Protein AF-0000000078809679 (afdb_homodimer)

Solvent-accessible surface area (backbone atoms only — not comparable to full-atom values): 40604 Å² total; per-residue (Å²): 133,82,78,77,80,69,82,80,78,71,70,80,75,80,65,60,49,43,19,53,55,52,50,51,50,28,60,75,67,72,46,55,67,60,58,52,17,26,65,67,71,44,58,49,66,59,49,50,32,22,39,71,52,78,37,78,72,44,55,63,55,22,49,48,43,18,74,74,72,70,45,58,33,66,57,51,41,49,36,34,48,53,25,44,40,51,54,44,68,70,31,66,70,50,47,51,47,50,51,48,45,54,51,47,58,53,45,58,73,61,35,41,56,67,56,36,40,75,71,61,75,39,76,63,53,54,73,59,35,50,52,50,50,27,58,36,64,71,42,93,47,69,67,52,50,54,50,52,59,70,62,46,60,67,56,61,58,55,63,67,49,74,83,56,80,60,39,67,41,32,42,55,36,48,53,32,44,49,55,36,56,57,68,71,49,78,89,61,41,74,56,58,81,87,47,55,71,59,49,51,52,55,50,47,52,40,52,43,68,37,61,57,32,67,61,50,48,36,54,55,33,22,67,50,6,30,47,63,49,78,45,77,62,46,74,45,32,64,46,53,30,36,27,37,51,55,94,86,28,40,35,41,33,33,21,67,84,76,51,28,42,34,59,47,52,38,44,49,40,24,42,49,40,40,46,67,71,44,31,69,81,35,53,83,48,70,48,69,45,47,72,86,55,86,73,48,71,70,50,47,52,23,50,48,48,20,50,40,72,69,43,50,62,67,61,49,52,53,50,49,68,73,53,71,84,56,57,73,71,60,40,52,54,49,44,47,49,51,16,62,72,69,64,36,32,48,35,39,53,49,48,50,46,26,60,74,67,67,45,77,76,63,87,64,91,67,72,40,62,62,58,134,82,78,75,80,72,79,83,78,70,71,80,74,80,64,59,48,44,19,53,55,52,51,51,51,28,61,75,66,71,47,54,67,61,57,53,17,26,66,66,71,44,58,48,66,59,50,50,31,23,40,71,53,76,37,77,72,44,57,63,56,22,48,48,43,18,72,74,71,68,46,59,32,67,58,51,42,48,36,34,48,52,24,45,40,51,56,44,67,68,31,66,71,51,48,52,46,52,50,50,44,55,52,47,56,53,45,57,74,62,35,39,55,67,53,38,40,74,72,61,76,39,77,62,54,54,71,59,35,51,54,49,50,27,58,37,64,71,43,93,48,69,66,51,51,54,50,54,58,69,62,47,59,66,55,60,58,56,63,68,47,74,84,56,81,61,39,66,41,30,42,54,36,50,52,31,44,50,54,36,55,58,69,70,48,77,86,60,40,73,58,58,81,85,46,57,69,60,50,51,52,54,50,46,52,42,54,42,67,37,64,57,32,67,62,52,47,36,53,54,33,22,67,50,6,29,47,63,48,78,45,76,61,45,72,47,33,65,46,53,28,36,28,36,52,55,93,85,29,42,35,41,35,32,20,65,82,76,52,29,42,34,59,49,52,38,44,50,40,24,42,50,41,40,46,66,71,43,31,69,82,34,53,84,49,71,48,70,44,48,73,88,55,85,70,48,70,70,50,47,52,21,49,50,47,21,50,40,72,69,41,51,62,66,62,49,52,53,48,51,70,73,53,72,84,58,57,73,70,59,41,53,55,50,44,45,48,52,16,61,73,67,65,35,32,47,36,40,53,48,47,51,47,26,60,75,68,67,44,76,78,63,84,64,90,65,73,38,63,63,57

Foldseek 3Di:
DPPPPPDPPPDLPPQDQLLCVVVVLCVVVVHDLCRLCVQLVHDSVVSVCSNVPVDHCDLSNLVSCCVPRVDHSVVNVVSRVSSVVSVLCVDPVNVVVVVLVVQVVLCVVQAVPVQCVVVVQDDDDSVVRSVSLCLLQVHDGSVVSVVQLVPPCCVVLVVPPPPQQADSSQQSNQVSNVVNVQVVDDFADFADLPCLLVLLVQLQLLLLVLDVSQVSNQVSCSPNQEHEEEDAHDPSFQWAWKWAADDRGIYIYGNCPPQFSLSVQLSRQLRVCCVNPPCVVPRHDMDIDGPPRDDDPSSVVSNVRSLCSQPPPVLLVVLCVVPVDDDLVVVLVVLVVSCVVVSGHSRNSVVVVCVVNVPVVRDHPRDRHRD/DPPPPPDDPPDLPPQDQLLCVVVVLCVVVVHDLCRLCVQLVHDSVVSVCSNVPVDHCDLSNLVSCCVVRVDHSVVNVVSRVSSVVSVLCVDPVNVVVVVLVVQVVLCVVQAVPVQCVVVVVDDDDSVVRSVSLCLLQVHDGSVVSVVQLVPPCCVVLVVPPPPQQADSSQQSNQVSNQVNVQVPDDFADFADLPCLLVLLVQLQLLLLVLDVSQVSNQVSCRPNQEHEEEDAHDPSFQWAWKWAADDRGIYIYGNCPPQFSLSVQLSRQLRVCCVNPPCVVPRGDMDIDGPPRDDDPSSVVSNVRSLCSQPPPVLLVVLCVVPVDDDLVVVLVSLVVSCVVVSGHSRNSVVVVCVVNVPPPRDDPRDRHRD

Organism: NCBI:txid997884

Nearest PDB structures (foldseek):
  6cf1-assembly1_A  TM=9.372E-01  e=3.688E-05  Proteus vulgaris
  6cf1-assembly1_B  TM=9.301E-01  e=5.247E-05  Proteus vulgaris
  6chv-assembly1_C  TM=9.655E-01  e=1.175E-04  Proteus vulgaris
  2ict-assembly1_A  TM=9.183E-01  e=6.418E-05  Escherichia coli CFT073
  2icp-assembly1_A  TM=9.683E-01  e=1.589E-04  Escherichia coli CFT073

Sequence (742 aa):
MATKIKLNNCVPCIAIHPGEIIKDELEAREMKQKELASLMGMPTSVLNDIIKGRRAVTPEVSVLLQEILGIDASYWLSLQNQYDIDQVNINAKIIERKKNIEIWKVISQYCSVKCFEKLGIIGVKIAENIQTIYSIFGISSVEELIASFSSEKELSYFKKSERLNSDPINIFSWKHFAFYQSSQMPDVADFNKDNLDGLVRELNQVFVVNTNTIDRTKEILARYGIKFIVVPKFDKTPIDGFSFWQGKNPTVVLTLRLNKIDNYAFALLHEIYHVYEHLFNNREQRYIAIEGVETDKCEEDANKFAKYSLISKDIWNAFLKQHSLISPFAMQMKIKQFAHQHNINEAIVLGFYQHDVNLYSIKSTISREIKMATKIKLNNCVPCIAIHPGEIIKDELEAREMKQKELASLMGMPTSVLNDIIKGRRAVTPEVSVLLQEILGIDASYWLSLQNQYDIDQVNINAKIIERKKNIEIWKVISQYCSVKCFEKLGIIGVKIAENIQTIYSIFGISSVEELIASFSSEKELSYFKKSERLNSDPINIFSWKHFAFYQSSQMPDVADFNKDNLDGLVRELNQVFVVNTNTIDRTKEILARYGIKFIVVPKFDKTPIDGFSFWQGKNPTVVLTLRLNKIDNYAFALLHEIYHVYEHLFNNREQRYIAIEGVETDKCEEDANKFAKYSLISKDIWNAFLKQHSLISPFAMQMKIKQFAHQHNINEAIVLGFYQHDVNLYSIKSTISREIK

Secondary structure (DSSP, 8-state):
-----------------HHHHHHHHHHHTT--HHHHHHHHTS-HHHHHHHHTTSS---HHHHHHHHHHH---HHHHHHHHHHHHHHHHHT-HHHHHHHHHHHHHHHHHHHS-HHHHHHTTSS-S-HHHHHHHHHHHHT-SSHHHHHHHHHH-THHHHHHH-TTS---HHHHHHHHHHHHHHHHHSPP-PPP-GGGHHHHHHHHHHHHHH-SSHHHHHHHHHHHTT-EEEE-PPPTT--EEEEEEEETTEEEEEE--SS-BHHHHHHHHHHHHHIIIIIITT-TT-EEEEETTS---HHHHHHHHHHHHHHS-HHHHHHHHHHTTT--HHHHHHHHHHHHHHTT--HHHHHHHHHHHHT-TT-------B--/-----------------HHHHHHHHHHHTT--HHHHHHHHTS-HHHHHHHHTTSS---HHHHHHHHHHH---HHHHHHHHHHHHHHHHHT-HHHHHHHHHHHHHHHHHHHS-HHHHHHTTSS-S-HHHHHHHHHHHHT-SSHHHHHHHHHH-THHHHHHH-TTS---HHHHHHHHHHHHHHHHHSPP-PPP-GGGHHHHHHHHHHHHHH-SSHHHHHHHHHHHTT-EEEE-PPPTT--EEEEEEEETTEEEEEE--SS-BHHHHHHHHHHHHHIIIIIITT-TT-EEEEETT----HHHHHHHHHHHHHHS-HHHHHHHHHHTTT--HHHHHHHHHHHHHHHT--HHHHHHHHHHHHT-TT-------B--

Radius of gyration: 53.43 Å; Cα contacts (8 Å, |Δi|>4): 917; chains: 2; bounding box: 69×153×86 Å

InterPro domains:
  IPR001387 Cro/C1-type, helix-turn-helix domain [PF01381] (22-76)
  IPR001387 Cro/C1-type, helix-turn-helix domain [PS50943] (22-76)
  IPR001387 Cro/C1-type, helix-turn-helix domain [SM00530] (21-76)
  IPR001387 Cro/C1-type, helix-turn-helix domain [cd00093] (19-76)
  IPR010982 Lambda repressor-like, DNA-binding domain superfamily [G3DSA:1.10.260.40] (14-110)
  IPR010982 Lambda repressor-like, DNA-binding domain superfamily [SSF47413] (17-93)
  IPR013430 Toxin-antitoxin system, antidote protein, HigA [PTHR36924] (16-98)
  IPR013430 Toxin-antitoxin system, antidote protein, HigA [TIGR02607] (15-89)

pLDDT: mean 87.06, std 15.05, range [20.22, 98.25]

Structure (mmCIF, N/CA/C/O backbone):
data_AF-0000000078809679-model_v1
#
loop_
_entity.id
_entity.type
_entity.pdbx_description
1 polymer 'HigA family addiction module antidote protein'
#
loop_
_atom_site.group_PDB
_atom_site.id
_atom_site.type_symbol
_atom_site.label_atom_id
_atom_site.label_alt_id
_atom_site.label_comp_id
_atom_site.label_asym_id
_atom_site.label_entity_id
_atom_site.label_seq_id
_atom_site.pdbx_PDB_ins_code
_atom_site.Cartn_x
_atom_site.Cartn_y
_atom_site.Cartn_z
_atom_site.occupancy
_atom_site.B_iso_or_equiv
_atom_site.auth_seq_id
_atom_site.auth_comp_id
_atom_site.auth_asym_id
_atom_site.auth_atom_id
_atom_site.pdbx_PDB_model_num
ATOM 1 N N . MET A 1 1 ? -29.062 -40.812 9.133 1 20.22 1 MET A N 1
ATOM 2 C CA . MET A 1 1 ? -29.656 -39.688 8.43 1 20.22 1 MET A CA 1
ATOM 3 C C . MET A 1 1 ? -28.922 -38.406 8.766 1 20.22 1 MET A C 1
ATOM 5 O O . MET A 1 1 ? -29.438 -37.562 9.5 1 20.22 1 MET A O 1
ATOM 9 N N . ALA A 1 2 ? -27.672 -38.438 9.172 1 27.67 2 ALA A N 1
ATOM 10 C CA . ALA A 1 2 ? -26.844 -37.469 9.867 1 27.67 2 ALA A CA 1
ATOM 11 C C . ALA A 1 2 ? -26.797 -36.156 9.086 1 27.67 2 ALA A C 1
ATOM 13 O O . ALA A 1 2 ? -26.453 -36.125 7.902 1 27.67 2 ALA A O 1
ATOM 14 N N . THR A 1 3 ? -27.609 -35.125 9.445 1 23.77 3 THR A N 1
ATOM 15 C CA . THR A 1 3 ? -27.891 -33.781 8.922 1 23.77 3 THR A CA 1
ATOM 16 C C . THR A 1 3 ? -26.609 -33.031 8.633 1 23.77 3 THR A C 1
ATOM 18 O O . THR A 1 3 ? -25.766 -32.875 9.523 1 23.77 3 THR A O 1
ATOM 21 N N . LYS A 1 4 ? -26.141 -33 7.383 1 26.95 4 LYS A N 1
ATOM 22 C CA . LYS A 1 4 ? -25.016 -32.281 6.797 1 26.95 4 LYS A CA 1
ATOM 23 C C . LYS A 1 4 ? -25.016 -30.797 7.203 1 26.95 4 LYS A C 1
ATOM 25 O O . LYS A 1 4 ? -25.969 -30.078 6.918 1 26.95 4 LYS A O 1
ATOM 30 N N . ILE A 1 5 ? -24.484 -30.453 8.477 1 26.77 5 ILE A N 1
ATOM 31 C CA . ILE A 1 5 ? -24.266 -29.078 8.914 1 26.77 5 ILE A CA 1
ATOM 32 C C . ILE A 1 5 ? -23.75 -28.234 7.75 1 26.77 5 ILE A C 1
ATOM 34 O O . ILE A 1 5 ? -22.719 -28.547 7.152 1 26.77 5 ILE A O 1
ATOM 38 N N . LYS A 1 6 ? -24.609 -27.625 7.039 1 31.94 6 LYS A N 1
ATOM 39 C CA . LYS A 1 6 ? -24.5 -26.641 5.969 1 31.94 6 LYS A CA 1
ATOM 40 C C . LYS A 1 6 ? -23.375 -25.641 6.254 1 31.94 6 LYS A C 1
ATOM 42 O O . LYS A 1 6 ? -23.156 -25.25 7.402 1 31.94 6 LYS A O 1
ATOM 47 N N . LEU A 1 7 ? -22.484 -25.453 5.367 1 32.69 7 LEU A N 1
ATOM 48 C CA . LEU A 1 7 ? -21.328 -24.578 5.211 1 32.69 7 LEU A CA 1
ATOM 49 C C . LEU A 1 7 ? -21.688 -23.141 5.598 1 32.69 7 LEU A C 1
ATOM 51 O O . LEU A 1 7 ? -22.719 -22.609 5.164 1 32.69 7 LEU A O 1
ATOM 55 N N . ASN A 1 8 ? -21.344 -22.656 6.805 1 32.66 8 ASN A N 1
ATOM 56 C CA . ASN A 1 8 ? -21.438 -21.391 7.508 1 32.66 8 ASN A CA 1
ATOM 57 C C . ASN A 1 8 ? -21.359 -20.203 6.543 1 32.66 8 ASN A C 1
ATOM 59 O O . ASN A 1 8 ? -20.375 -20.078 5.797 1 32.66 8 ASN A O 1
ATOM 63 N N . ASN A 1 9 ? -22.438 -19.781 5.902 1 34.06 9 ASN A N 1
ATOM 64 C CA . ASN A 1 9 ? -22.688 -18.516 5.238 1 34.06 9 ASN A CA 1
ATOM 65 C C . ASN A 1 9 ? -22.047 -17.359 5.988 1 34.06 9 ASN A C 1
ATOM 67 O O . ASN A 1 9 ? -22.641 -16.781 6.902 1 34.06 9 ASN A O 1
ATOM 71 N N . CYS A 1 10 ? -20.844 -17.391 6.453 1 35.34 10 CYS A N 1
ATOM 72 C CA . CYS A 1 10 ? -20.219 -16.25 7.109 1 35.34 10 CYS A CA 1
ATOM 73 C C . CYS A 1 10 ? -20.547 -14.953 6.383 1 35.34 10 CYS A C 1
ATOM 75 O O . CYS A 1 10 ? -20.359 -14.844 5.172 1 35.34 10 CYS A O 1
ATOM 77 N N . VAL A 1 11 ? -21.547 -14.211 6.73 1 40.78 11 VAL A N 1
ATOM 78 C CA . VAL A 1 11 ? -21.891 -12.836 6.363 1 40.78 11 VAL A CA 1
ATOM 79 C C . VAL A 1 11 ? -20.609 -12.062 6.023 1 40.78 11 VAL A C 1
ATOM 81 O O . VAL A 1 11 ? -19.609 -12.156 6.742 1 40.78 11 VAL A O 1
ATOM 84 N N . PRO A 1 12 ? -20.406 -11.641 4.805 1 42.78 12 PRO A N 1
ATOM 85 C CA . PRO A 1 12 ? -19.25 -10.852 4.391 1 42.78 12 PRO A CA 1
ATOM 86 C C . PRO A 1 12 ? -18.906 -9.742 5.387 1 42.78 12 PRO A C 1
ATOM 88 O O . PRO A 1 12 ? -19.781 -8.992 5.809 1 42.78 12 PRO A O 1
ATOM 91 N N . CYS A 1 13 ? -18.141 -9.797 6.422 1 48.47 13 CYS A N 1
ATOM 92 C CA . CYS A 1 13 ? -17.625 -8.773 7.324 1 48.47 13 CYS A CA 1
ATOM 93 C C . CYS A 1 13 ? -17.422 -7.453 6.59 1 48.47 13 CYS A C 1
ATOM 95 O O . CYS A 1 13 ? -16.922 -7.434 5.469 1 48.47 13 CYS A O 1
ATOM 97 N N . ILE A 1 14 ? -18.359 -6.492 6.609 1 59.66 14 ILE A N 1
ATOM 98 C CA . ILE A 1 14 ? -18.266 -5.145 6.059 1 59.66 14 ILE A CA 1
ATOM 99 C C . ILE A 1 14 ? -16.859 -4.594 6.27 1 59.66 14 ILE A C 1
ATOM 101 O O . ILE A 1 14 ? -16.375 -4.5 7.406 1 59.66 14 ILE A O 1
ATOM 105 N N . ALA A 1 15 ? -15.969 -4.566 5.242 1 74 15 ALA A N 1
ATOM 106 C CA . ALA A 1 15 ? -14.617 -4.004 5.27 1 74 15 ALA A CA 1
ATOM 107 C C . ALA A 1 15 ? -14.633 -2.561 5.758 1 74 15 ALA A C 1
ATOM 109 O O . ALA A 1 15 ? -15.383 -1.729 5.234 1 74 15 ALA A O 1
ATOM 110 N N . ILE A 1 16 ? -14.18 -2.232 6.918 1 87.25 16 ILE A N 1
ATOM 111 C CA . ILE A 1 16 ? -14.141 -0.889 7.484 1 87.25 16 ILE A CA 1
ATOM 112 C C . ILE A 1 16 ? -12.828 -0.205 7.105 1 87.25 16 ILE A C 1
ATOM 114 O O . ILE A 1 16 ? -11.75 -0.666 7.484 1 87.25 16 ILE A O 1
ATOM 118 N N . HIS A 1 17 ? -12.969 0.862 6.285 1 93.81 17 HIS A N 1
ATOM 119 C CA . HIS A 1 17 ? -11.797 1.642 5.922 1 93.81 17 HIS A CA 1
ATOM 120 C C . HIS A 1 17 ? -11.266 2.426 7.117 1 93.81 17 HIS A C 1
ATOM 122 O O . HIS A 1 17 ? -12.039 2.951 7.918 1 93.81 17 HIS A O 1
ATOM 128 N N . PRO A 1 18 ? -9.969 2.527 7.293 1 96 18 PRO A N 1
ATOM 129 C CA . PRO A 1 18 ? -9.406 3.264 8.43 1 96 18 PRO A CA 1
ATOM 130 C C . PRO A 1 18 ? -9.844 4.727 8.453 1 96 18 PRO A C 1
ATOM 132 O O . PRO A 1 18 ? -9.797 5.371 9.508 1 96 18 PRO A O 1
ATOM 135 N N . GLY A 1 19 ? -10.203 5.293 7.293 1 96.56 19 GLY A N 1
ATOM 136 C CA . GLY A 1 19 ? -10.695 6.66 7.227 1 96.56 19 GLY A CA 1
ATOM 137 C C . GLY A 1 19 ? -11.812 6.938 8.219 1 96.56 19 GLY A C 1
ATOM 138 O O . GLY A 1 19 ? -11.891 8.031 8.781 1 96.56 19 GLY A O 1
ATOM 139 N N . GLU A 1 20 ? -12.688 5.957 8.422 1 95.31 20 GLU A N 1
ATOM 140 C CA . GLU A 1 20 ? -13.781 6.102 9.375 1 95.31 20 GLU A CA 1
ATOM 141 C C . GLU A 1 20 ? -13.266 6.285 10.797 1 95.31 20 GLU A C 1
ATOM 143 O O . GLU A 1 20 ? -13.836 7.039 11.578 1 95.31 20 GLU A O 1
ATOM 148 N N . ILE A 1 21 ? -12.242 5.609 11.102 1 96.38 21 ILE A N 1
ATOM 149 C CA . ILE A 1 21 ? -11.641 5.695 12.43 1 96.38 21 ILE A CA 1
ATOM 150 C C . ILE A 1 21 ? -10.969 7.055 12.602 1 96.38 21 ILE A C 1
ATOM 152 O O . ILE A 1 21 ? -10.992 7.637 13.688 1 96.38 21 ILE A O 1
ATOM 156 N N . ILE A 1 22 ? -10.312 7.562 11.555 1 97.75 22 ILE A N 1
ATOM 157 C CA . ILE A 1 22 ? -9.711 8.891 11.586 1 97.75 22 ILE A CA 1
ATOM 158 C C . ILE A 1 22 ? -10.789 9.93 11.906 1 97.75 22 ILE A C 1
ATOM 160 O O . ILE A 1 22 ? -10.578 10.805 12.75 1 97.75 22 ILE A O 1
ATOM 164 N N . LYS A 1 23 ? -11.93 9.805 11.227 1 97.25 23 LYS A N 1
ATOM 165 C CA . LYS A 1 23 ? -13.047 10.711 11.469 1 97.25 23 LYS A CA 1
ATOM 166 C C . LYS A 1 23 ? -13.477 10.672 12.93 1 97.25 23 LYS A C 1
ATOM 168 O O . LYS A 1 23 ? -13.695 11.727 13.547 1 97.25 23 LYS A O 1
ATOM 173 N N . ASP A 1 24 ? -13.602 9.484 13.445 1 96.94 24 ASP A N 1
ATOM 174 C CA . ASP A 1 24 ? -13.992 9.312 14.844 1 96.94 24 ASP A CA 1
ATOM 175 C C . ASP A 1 24 ? -12.977 9.977 15.781 1 96.94 24 ASP A C 1
ATOM 177 O O . ASP A 1 24 ? -13.359 10.602 16.766 1 96.94 24 ASP A O 1
ATOM 181 N N . GLU A 1 25 ? -11.719 9.82 15.516 1 96.81 25 GLU A N 1
ATOM 182 C CA . GLU A 1 25 ? -10.664 10.422 16.328 1 96.81 25 GLU A CA 1
ATOM 183 C C . GLU A 1 25 ? -10.727 11.945 16.281 1 96.81 25 GLU A C 1
ATOM 185 O O . GLU A 1 25 ? -10.5 12.609 17.297 1 96.81 25 GLU A O 1
ATOM 190 N N . LEU A 1 26 ? -10.984 12.516 15.125 1 97 26 LEU A N 1
ATOM 191 C CA . LEU A 1 26 ? -11.102 13.961 14.984 1 97 26 LEU A CA 1
ATOM 192 C C . LEU A 1 26 ? -12.266 14.5 15.805 1 97 26 LEU A C 1
ATOM 194 O O . LEU A 1 26 ? -12.133 15.523 16.484 1 97 26 LEU A O 1
ATOM 198 N N . GLU A 1 27 ? -13.367 13.773 15.742 1 96.44 27 GLU A N 1
ATOM 199 C CA . GLU A 1 27 ? -14.539 14.172 16.516 1 96.44 27 GLU A CA 1
ATOM 200 C C . GLU A 1 27 ? -14.266 14.094 18.016 1 96.44 27 GLU A C 1
ATOM 202 O O . GLU A 1 27 ? -14.625 15 18.766 1 96.44 27 GLU A O 1
ATOM 207 N N . ALA A 1 28 ? -13.625 13.047 18.406 1 96.31 28 ALA A N 1
ATOM 208 C CA . ALA A 1 28 ? -13.312 12.844 19.812 1 96.31 28 ALA A CA 1
ATOM 209 C C . ALA A 1 28 ? -12.383 13.938 20.328 1 96.31 28 ALA A C 1
ATOM 211 O O . ALA A 1 28 ? -12.492 14.352 21.5 1 96.31 28 ALA A O 1
ATOM 212 N N . ARG A 1 29 ? -11.531 14.492 19.531 1 94.81 29 ARG A N 1
ATOM 213 C CA . ARG A 1 29 ? -10.539 15.484 19.922 1 94.81 29 ARG A CA 1
ATOM 214 C C . ARG A 1 29 ? -11.008 16.891 19.562 1 94.81 29 ARG A C 1
ATOM 216 O O . ARG A 1 29 ? -10.281 17.859 19.766 1 94.81 29 ARG A O 1
ATOM 223 N N . GLU A 1 30 ? -12.203 16.953 18.938 1 94.56 30 GLU A N 1
ATOM 224 C CA . GLU A 1 30 ? -12.758 18.219 18.484 1 94.56 30 GLU A CA 1
ATOM 225 C C . GLU A 1 30 ? -11.797 18.953 17.547 1 94.56 30 GLU A C 1
ATOM 227 O O . GLU A 1 30 ? -11.562 20.141 17.703 1 94.56 30 GLU A O 1
ATOM 232 N N . MET A 1 31 ? -11.172 18.203 16.766 1 94.12 31 MET A N 1
ATOM 233 C CA . MET A 1 31 ? -10.242 18.719 15.773 1 94.12 31 MET A CA 1
ATOM 234 C C . MET A 1 31 ? -10.891 18.781 14.391 1 94.12 31 MET A C 1
ATOM 236 O O . MET A 1 31 ? -11.547 17.828 13.969 1 94.12 31 MET A O 1
ATOM 240 N N . LYS A 1 32 ? -10.727 19.875 13.727 1 93.81 32 LYS A N 1
ATOM 241 C CA . LYS A 1 32 ? -11.266 20 12.375 1 93.81 32 LYS A CA 1
ATOM 242 C C . LYS A 1 32 ? -10.359 19.328 11.352 1 93.81 32 LYS A C 1
ATOM 244 O O . LYS A 1 32 ? -9.148 19.234 11.555 1 93.81 32 LYS A O 1
ATOM 249 N N . GLN A 1 33 ? -10.969 18.828 10.25 1 95.44 33 GLN A N 1
ATOM 250 C CA . GLN A 1 33 ? -10.234 18.156 9.18 1 95.44 33 GLN A CA 1
ATOM 251 C C . GLN A 1 33 ? -9.18 19.078 8.578 1 95.44 33 GLN A C 1
ATOM 253 O O . GLN A 1 33 ? -8.078 18.641 8.25 1 95.44 33 GLN A O 1
ATOM 258 N N . LYS A 1 34 ? -9.57 20.359 8.461 1 92.31 34 LYS A N 1
ATOM 259 C CA . LYS A 1 34 ? -8.664 21.344 7.879 1 92.31 34 LYS A CA 1
ATOM 260 C C . LYS A 1 34 ? -7.406 21.5 8.727 1 92.31 34 LYS A C 1
ATOM 262 O O . LYS A 1 34 ? -6.309 21.672 8.195 1 92.31 34 LYS A O 1
ATOM 267 N N . GLU A 1 35 ? -7.578 21.484 10.055 1 91.81 35 GLU A N 1
ATOM 268 C CA . GLU A 1 35 ? -6.453 21.609 10.977 1 91.81 35 GLU A CA 1
ATOM 269 C C . GLU A 1 35 ? -5.508 20.406 10.844 1 91.81 35 GLU A C 1
ATOM 271 O O . GLU A 1 35 ? -4.289 20.594 10.781 1 91.81 35 GLU A O 1
ATOM 276 N N . LEU A 1 36 ? -6.086 19.203 10.789 1 95.5 36 LEU A N 1
ATOM 277 C CA . LEU A 1 36 ? -5.27 18 10.633 1 95.5 36 LEU A CA 1
ATOM 278 C C . LEU A 1 36 ? -4.531 18.031 9.305 1 95.5 36 LEU A C 1
ATOM 280 O O . LEU A 1 36 ? -3.348 17.672 9.234 1 95.5 36 LEU A O 1
ATOM 284 N N . ALA A 1 37 ? -5.195 18.359 8.219 1 95.56 37 ALA A N 1
ATOM 285 C CA . ALA A 1 37 ? -4.59 18.438 6.895 1 95.56 37 ALA A CA 1
ATOM 286 C C . ALA A 1 37 ? -3.391 19.375 6.887 1 95.56 37 ALA A C 1
ATOM 288 O O . ALA A 1 37 ? -2.348 19.062 6.309 1 95.56 37 ALA A O 1
ATOM 289 N N . SER A 1 38 ? -3.602 20.5 7.559 1 91.62 38 SER A N 1
ATOM 290 C CA . SER A 1 38 ? -2.527 21.484 7.637 1 91.62 38 SER A CA 1
ATOM 291 C C . SER A 1 38 ? -1.324 20.938 8.391 1 91.62 38 SER A C 1
ATOM 293 O O . SER A 1 38 ? -0.182 21.109 7.961 1 91.62 38 SER A O 1
ATOM 295 N N . LEU A 1 39 ? -1.616 20.266 9.469 1 93.06 39 LEU A N 1
ATOM 296 C CA . LEU A 1 39 ? -0.543 19.672 10.258 1 93.06 39 LEU A CA 1
ATOM 297 C C . LEU A 1 39 ? 0.197 18.609 9.453 1 93.06 39 LEU A C 1
ATOM 299 O O . LEU A 1 39 ? 1.421 18.484 9.547 1 93.06 39 LEU A O 1
ATOM 303 N N . MET A 1 40 ? -0.5 17.922 8.641 1 94.06 40 MET A N 1
ATOM 304 C CA . MET A 1 40 ? 0.085 16.844 7.859 1 94.06 40 MET A CA 1
ATOM 305 C C . MET A 1 40 ? 0.761 17.375 6.602 1 94.06 40 MET A C 1
ATOM 307 O O . MET A 1 40 ? 1.512 16.656 5.941 1 94.06 40 MET A O 1
ATOM 311 N N . GLY A 1 41 ? 0.479 18.594 6.273 1 90.88 41 GLY A N 1
ATOM 312 C CA . GLY A 1 41 ? 1.043 19.188 5.074 1 90.88 41 GLY A CA 1
ATOM 313 C C . GLY A 1 41 ? 0.405 18.672 3.795 1 90.88 41 GLY A C 1
ATOM 314 O O . GLY A 1 41 ? 1.094 18.453 2.799 1 90.88 41 GLY A O 1
ATOM 315 N N . MET A 1 42 ? -0.871 18.391 3.877 1 92.44 42 MET A N 1
ATOM 316 C CA . MET A 1 42 ? -1.557 17.922 2.68 1 92.44 42 MET A CA 1
ATOM 317 C C . MET A 1 42 ? -2.854 18.688 2.453 1 92.44 42 MET A C 1
ATOM 319 O O . MET A 1 42 ? -3.412 19.266 3.391 1 92.44 42 MET A O 1
ATOM 323 N N . PRO A 1 43 ? -3.283 18.719 1.213 1 94.31 43 PRO A N 1
ATOM 324 C CA . PRO A 1 43 ? -4.559 19.391 0.942 1 94.31 43 PRO A CA 1
ATOM 325 C C . PRO A 1 43 ? -5.734 18.734 1.662 1 94.31 43 PRO A C 1
ATOM 327 O O . PRO A 1 43 ? -5.785 17.5 1.775 1 94.31 43 PRO A O 1
ATOM 330 N N . THR A 1 44 ? -6.668 19.578 2.07 1 95.31 44 THR A N 1
ATOM 331 C CA . THR A 1 44 ? -7.844 19.094 2.787 1 95.31 44 THR A CA 1
ATOM 332 C C . THR A 1 44 ? -8.641 18.125 1.922 1 95.31 44 THR A C 1
ATOM 334 O O . THR A 1 44 ? -9.227 17.172 2.434 1 95.31 44 THR A O 1
ATOM 337 N N . SER A 1 45 ? -8.562 18.344 0.669 1 96.38 45 SER A N 1
ATOM 338 C CA . SER A 1 45 ? -9.297 17.469 -0.25 1 96.38 45 SER A CA 1
ATOM 339 C C . SER A 1 45 ? -8.75 16.047 -0.214 1 96.38 45 SER A C 1
ATOM 341 O O . SER A 1 45 ? -9.523 15.086 -0.269 1 96.38 45 SER A O 1
ATOM 343 N N . VAL A 1 46 ? -7.488 15.906 -0.164 1 96.44 46 VAL A N 1
ATOM 344 C CA . VAL A 1 46 ? -6.852 14.594 -0.126 1 96.44 46 VAL A CA 1
ATOM 345 C C . VAL A 1 46 ? -7.219 13.883 1.172 1 96.44 46 VAL A C 1
ATOM 347 O O . VAL A 1 46 ? -7.559 12.695 1.16 1 96.44 46 VAL A O 1
ATOM 350 N N . LEU A 1 47 ? -7.086 14.617 2.273 1 97.25 47 LEU A N 1
ATOM 351 C CA . LEU A 1 47 ? -7.461 14.031 3.555 1 97.25 47 LEU A CA 1
ATOM 352 C C . LEU A 1 47 ? -8.93 13.625 3.561 1 97.25 47 LEU A C 1
ATOM 354 O O . LEU A 1 47 ? -9.289 12.578 4.109 1 97.25 47 LEU A O 1
ATOM 358 N N . ASN A 1 48 ? -9.773 14.469 3.033 1 97.69 48 ASN A N 1
ATOM 359 C CA . ASN A 1 48 ? -11.195 14.148 2.93 1 97.69 48 ASN A CA 1
ATOM 360 C C . ASN A 1 48 ? -11.422 12.844 2.172 1 97.69 48 ASN A C 1
ATOM 362 O O . ASN A 1 48 ? -12.273 12.039 2.553 1 97.69 48 ASN A O 1
ATOM 366 N N . ASP A 1 49 ? -10.672 12.672 1.108 1 97.75 49 ASP A N 1
ATOM 367 C CA . ASP A 1 49 ? -10.758 11.445 0.33 1 97.75 49 ASP A CA 1
ATOM 368 C C . ASP A 1 49 ? -10.352 10.234 1.168 1 97.75 49 ASP A C 1
ATOM 370 O O . ASP A 1 49 ? -10.922 9.148 1.03 1 97.75 49 ASP A O 1
ATOM 374 N N . ILE A 1 50 ? -9.32 10.344 1.969 1 97.88 50 ILE A N 1
ATOM 375 C CA . ILE A 1 50 ? -8.875 9.266 2.842 1 97.88 50 ILE A CA 1
ATOM 376 C C . ILE A 1 50 ? -9.953 8.945 3.869 1 97.88 50 ILE A C 1
ATOM 378 O O . ILE A 1 50 ? -10.305 7.777 4.074 1 97.88 50 ILE A O 1
ATOM 382 N N . ILE A 1 51 ? -10.531 9.969 4.453 1 97.62 51 ILE A N 1
ATOM 383 C CA . ILE A 1 51 ? -11.547 9.82 5.488 1 97.62 51 ILE A CA 1
ATOM 384 C C . ILE A 1 51 ? -12.789 9.148 4.902 1 97.62 51 ILE A C 1
ATOM 386 O O . ILE A 1 51 ? -13.422 8.32 5.559 1 97.62 51 ILE A O 1
ATOM 390 N N . LYS A 1 52 ? -13.078 9.422 3.672 1 96.38 52 LYS A N 1
ATOM 391 C CA . LYS A 1 52 ? -14.258 8.867 3.01 1 96.38 52 LYS A CA 1
ATOM 392 C C . LYS A 1 52 ? -13.953 7.504 2.396 1 96.38 52 LYS A C 1
ATOM 394 O O . LYS A 1 52 ? -14.836 6.867 1.815 1 96.38 52 LYS A O 1
ATOM 399 N N . GLY A 1 53 ? -12.781 7.113 2.443 1 95.06 53 GLY A N 1
ATOM 400 C CA . GLY A 1 53 ? -12.414 5.781 1.988 1 95.06 53 GLY A CA 1
ATOM 401 C C . GLY A 1 53 ? -12.117 5.719 0.503 1 95.06 53 GLY A C 1
ATOM 402 O O . GLY A 1 53 ? -12.102 4.637 -0.089 1 95.06 53 GLY A O 1
ATOM 403 N N . ARG A 1 54 ? -11.914 6.832 -0.169 1 96.25 54 ARG A N 1
ATOM 404 C CA . ARG A 1 54 ? -11.617 6.875 -1.598 1 96.25 54 ARG A CA 1
ATOM 405 C C . ARG A 1 54 ? -10.117 6.738 -1.85 1 96.25 54 ARG A C 1
ATOM 407 O O . ARG A 1 54 ? -9.695 6.422 -2.963 1 96.25 54 ARG A O 1
ATOM 414 N N . ARG A 1 55 ? -9.336 7.043 -0.837 1 96.81 55 ARG A N 1
ATOM 415 C CA . ARG A 1 55 ? -7.887 6.883 -0.882 1 96.81 55 ARG A CA 1
ATOM 416 C C . ARG A 1 55 ? -7.387 6.07 0.307 1 96.81 55 ARG A C 1
ATOM 418 O O . ARG A 1 55 ? -7.973 6.121 1.391 1 96.81 55 ARG A O 1
ATOM 425 N N . ALA A 1 56 ? -6.32 5.402 0.067 1 97.06 56 ALA A N 1
ATOM 426 C CA . ALA A 1 56 ? -5.777 4.535 1.111 1 97.06 56 ALA A CA 1
ATOM 427 C C . ALA A 1 56 ? -4.934 5.332 2.1 1 97.06 56 ALA A C 1
ATOM 429 O O . ALA A 1 56 ? -4.41 6.398 1.763 1 97.06 56 ALA A O 1
ATOM 430 N N . VAL A 1 57 ? -4.871 4.828 3.326 1 97.88 57 VAL A N 1
ATOM 431 C CA . VAL A 1 57 ? -3.9 5.324 4.297 1 97.88 57 VAL A CA 1
ATOM 432 C C . VAL A 1 57 ? -2.518 4.762 3.975 1 97.88 57 VAL A C 1
ATOM 434 O O . VAL A 1 57 ? -2.27 3.566 4.156 1 97.88 57 VAL A O 1
ATOM 437 N N . THR A 1 58 ? -1.662 5.59 3.492 1 97.38 58 THR A N 1
ATOM 438 C CA . THR A 1 58 ? -0.314 5.188 3.105 1 97.38 58 THR A CA 1
ATOM 439 C C . THR A 1 58 ? 0.62 5.195 4.312 1 97.38 58 THR A C 1
ATOM 441 O O . THR A 1 58 ? 0.257 5.691 5.383 1 97.38 58 THR A O 1
ATOM 444 N N . PRO A 1 59 ? 1.792 4.578 4.191 1 97.31 59 PRO A N 1
ATOM 445 C CA . PRO A 1 59 ? 2.768 4.621 5.285 1 97.31 59 PRO A CA 1
ATOM 446 C C . PRO A 1 59 ? 3.105 6.047 5.715 1 97.31 59 PRO A C 1
ATOM 448 O O . PRO A 1 59 ? 3.229 6.32 6.914 1 97.31 59 PRO A O 1
ATOM 451 N N . GLU A 1 60 ? 3.219 6.914 4.793 1 97.12 60 GLU A N 1
ATOM 452 C CA . GLU A 1 60 ? 3.51 8.312 5.102 1 97.12 60 GLU A CA 1
ATOM 453 C C . GLU A 1 60 ? 2.398 8.93 5.941 1 97.12 60 GLU A C 1
ATOM 455 O O . GLU A 1 60 ? 2.67 9.586 6.953 1 97.12 60 GLU A O 1
ATOM 460 N N . VAL A 1 61 ? 1.205 8.75 5.496 1 97.75 61 VAL A N 1
ATOM 461 C CA . VAL A 1 61 ? 0.048 9.281 6.211 1 97.75 61 VAL A CA 1
ATOM 462 C C . VAL A 1 61 ? 0.007 8.695 7.625 1 97.75 61 VAL A C 1
ATOM 464 O O . VAL A 1 61 ? -0.256 9.414 8.594 1 97.75 61 VAL A O 1
ATOM 467 N N . SER A 1 62 ? 0.279 7.406 7.688 1 98.25 62 SER A N 1
ATOM 468 C CA . SER A 1 62 ? 0.205 6.719 8.969 1 98.25 62 SER A CA 1
ATOM 469 C C . SER A 1 62 ? 1.233 7.27 9.953 1 98.25 62 SER A C 1
ATOM 471 O O . SER A 1 62 ? 0.94 7.434 11.141 1 98.25 62 SER A O 1
ATOM 473 N N . VAL A 1 63 ? 2.432 7.488 9.531 1 97.62 63 VAL A N 1
ATOM 474 C CA . VAL A 1 63 ? 3.502 8 10.375 1 97.62 63 VAL A CA 1
ATOM 475 C C . VAL A 1 63 ? 3.145 9.406 10.867 1 97.62 63 VAL A C 1
ATOM 477 O O . VAL A 1 63 ? 3.367 9.734 12.031 1 97.62 63 VAL A O 1
ATOM 480 N N . LEU A 1 64 ? 2.598 10.219 10 1 97.44 64 LEU A N 1
ATOM 481 C CA . LEU A 1 64 ? 2.191 11.57 10.383 1 97.44 64 LEU A CA 1
ATOM 482 C C . LEU A 1 64 ? 1.024 11.531 11.359 1 97.44 64 LEU A C 1
ATOM 484 O O . LEU A 1 64 ? 0.976 12.32 12.312 1 97.44 64 LEU A O 1
ATOM 488 N N . LEU A 1 65 ? 0.071 10.625 11.133 1 97.94 65 LEU A N 1
ATOM 489 C CA . LEU A 1 65 ? -1.033 10.445 12.07 1 97.94 65 LEU A CA 1
ATOM 490 C C . LEU A 1 65 ? -0.517 10.062 13.453 1 97.94 65 LEU A C 1
ATOM 492 O O . LEU A 1 65 ? -1.052 10.523 14.469 1 97.94 65 LEU A O 1
ATOM 496 N N . GLN A 1 66 ? 0.44 9.18 13.445 1 97.56 66 GLN A N 1
ATOM 497 C CA . GLN A 1 66 ? 1.042 8.789 14.719 1 97.56 66 GLN A CA 1
ATOM 498 C C . GLN A 1 66 ? 1.604 10.008 15.453 1 97.56 66 GLN A C 1
ATOM 500 O O . GLN A 1 66 ? 1.39 10.164 16.656 1 97.56 66 GLN A O 1
ATOM 505 N N . GLU A 1 67 ? 2.312 10.836 14.766 1 96.19 67 GLU A N 1
ATOM 506 C CA . GLU A 1 67 ? 2.932 12.016 15.352 1 96.19 67 GLU A CA 1
ATOM 507 C C . GLU A 1 67 ? 1.879 12.977 15.906 1 96.19 67 GLU A C 1
ATOM 509 O O . GLU A 1 67 ? 2.074 13.57 16.969 1 96.19 67 GLU A O 1
ATOM 514 N N . ILE A 1 68 ? 0.765 13.117 15.219 1 96.38 68 ILE A N 1
ATOM 515 C CA . ILE A 1 68 ? -0.228 14.141 15.539 1 96.38 68 ILE A CA 1
ATOM 516 C C . ILE A 1 68 ? -1.221 13.594 16.562 1 96.38 68 ILE A C 1
ATOM 518 O O . ILE A 1 68 ? -1.561 14.273 17.531 1 96.38 68 ILE A O 1
ATOM 522 N N . LEU A 1 69 ? -1.655 12.352 16.375 1 96.12 69 LEU A N 1
ATOM 523 C CA . LEU A 1 69 ? -2.744 11.812 17.172 1 96.12 69 LEU A CA 1
ATOM 524 C C . LEU A 1 69 ? -2.207 10.898 18.281 1 96.12 69 LEU A C 1
ATOM 526 O O . LEU A 1 69 ? -2.936 10.539 19.203 1 96.12 69 LEU A O 1
ATOM 530 N N . GLY A 1 70 ? -0.992 10.43 18.172 1 95.81 70 GLY A N 1
ATOM 531 C CA . GLY A 1 70 ? -0.392 9.594 19.188 1 95.81 70 GLY A CA 1
ATOM 532 C C . GLY A 1 70 ? -0.744 8.125 19.047 1 95.81 70 GLY A C 1
ATOM 533 O O . GLY A 1 70 ? -0.568 7.34 19.984 1 95.81 70 GLY A O 1
ATOM 534 N N . ILE A 1 71 ? -1.336 7.754 17.969 1 96.69 71 ILE A N 1
ATOM 535 C CA . ILE A 1 71 ? -1.683 6.367 17.688 1 96.69 71 ILE A CA 1
ATOM 536 C C . ILE A 1 71 ? -0.643 5.762 16.75 1 96.69 71 ILE A C 1
ATOM 538 O O . ILE A 1 71 ? -0.289 6.363 15.727 1 96.69 71 ILE A O 1
ATOM 542 N N . ASP A 1 72 ? -0.217 4.586 16.969 1 97.19 72 ASP A N 1
ATOM 543 C CA . ASP A 1 72 ? 0.894 3.965 16.266 1 97.19 72 ASP A CA 1
ATOM 544 C C . ASP A 1 72 ? 0.593 3.85 14.766 1 97.19 72 ASP A C 1
ATOM 546 O O . ASP A 1 72 ? -0.524 3.502 14.383 1 97.19 72 ASP A O 1
ATOM 550 N N . ALA A 1 73 ? 1.615 4.105 14.023 1 97.75 73 ALA A N 1
ATOM 551 C CA . ALA A 1 73 ? 1.487 4.035 12.57 1 97.75 73 ALA A CA 1
ATOM 552 C C . ALA A 1 73 ? 1.051 2.643 12.125 1 97.75 73 ALA A C 1
ATOM 554 O O . ALA A 1 73 ? 0.238 2.504 11.211 1 97.75 73 ALA A O 1
ATOM 555 N N . SER A 1 74 ? 1.589 1.574 12.805 1 96.31 74 SER A N 1
ATOM 556 C CA . SER A 1 74 ? 1.272 0.195 12.453 1 96.31 74 SER A CA 1
ATOM 557 C C . SER A 1 74 ? -0.211 -0.1 12.648 1 96.31 74 SER A C 1
ATOM 559 O O . SER A 1 74 ? -0.781 -0.935 11.938 1 96.31 74 SER A O 1
ATOM 561 N N . TYR A 1 75 ? -0.776 0.547 13.625 1 96.38 75 TYR A N 1
ATOM 562 C CA . TYR A 1 75 ? -2.207 0.392 13.859 1 96.38 75 TYR A CA 1
ATOM 563 C C . TYR A 1 75 ? -3.01 0.82 12.641 1 96.38 75 TYR A C 1
ATOM 565 O O . TYR A 1 75 ? -3.875 0.079 12.164 1 96.38 75 TYR A O 1
ATOM 573 N N . TRP A 1 76 ? -2.756 2.01 12.109 1 97.19 76 TRP A N 1
ATOM 574 C CA . TRP A 1 76 ? -3.469 2.549 10.961 1 97.19 76 TRP A CA 1
ATOM 575 C C . TRP A 1 76 ? -3.268 1.661 9.734 1 97.19 76 TRP A C 1
ATOM 577 O O . TRP A 1 76 ? -4.219 1.383 9 1 97.19 76 TRP A O 1
ATOM 587 N N . LEU A 1 77 ? -2.068 1.204 9.5 1 97.62 77 LEU A N 1
ATOM 588 C CA . LEU A 1 77 ? -1.758 0.372 8.344 1 97.62 77 LEU A CA 1
ATOM 589 C C . LEU A 1 77 ? -2.404 -1.004 8.477 1 97.62 77 LEU A C 1
ATOM 591 O O . LEU A 1 77 ? -2.801 -1.604 7.477 1 97.62 77 LEU A O 1
ATOM 595 N N . SER A 1 78 ? -2.461 -1.523 9.68 1 95.81 78 SER A N 1
ATOM 596 C CA . SER A 1 78 ? -3.133 -2.799 9.898 1 95.81 78 SER A CA 1
ATOM 597 C C . SER A 1 78 ? -4.605 -2.723 9.508 1 95.81 78 SER A C 1
ATOM 599 O O . SER A 1 78 ? -5.148 -3.662 8.922 1 95.81 78 SER A O 1
ATOM 601 N N . LEU A 1 79 ? -5.238 -1.661 9.891 1 95.81 79 LEU A N 1
ATOM 602 C CA . LEU A 1 79 ? -6.633 -1.457 9.508 1 95.81 79 LEU A CA 1
ATOM 603 C C . LEU A 1 79 ? -6.77 -1.391 7.988 1 95.81 79 LEU A C 1
ATOM 605 O O . LEU A 1 79 ? -7.684 -1.99 7.414 1 95.81 79 LEU A O 1
ATOM 609 N N . GLN A 1 80 ? -5.879 -0.667 7.391 1 97.25 80 GLN A N 1
ATOM 610 C CA . GLN A 1 80 ? -5.891 -0.562 5.934 1 97.25 80 GLN A CA 1
ATOM 611 C C . GLN A 1 80 ? -5.691 -1.927 5.281 1 97.25 80 GLN A C 1
ATOM 613 O O . GLN A 1 80 ? -6.371 -2.264 4.312 1 97.25 80 GLN A O 1
ATOM 618 N N . ASN A 1 81 ? -4.73 -2.635 5.805 1 96.5 81 ASN A N 1
ATOM 619 C CA . ASN A 1 81 ? -4.434 -3.965 5.285 1 96.5 81 ASN A CA 1
ATOM 620 C C . ASN A 1 81 ? -5.66 -4.875 5.34 1 96.5 81 ASN A C 1
ATOM 622 O O . ASN A 1 81 ? -5.949 -5.59 4.379 1 96.5 81 ASN A O 1
ATOM 626 N N . GLN A 1 82 ? -6.289 -4.887 6.496 1 95.19 82 GLN A N 1
ATOM 627 C CA . GLN A 1 82 ? -7.484 -5.715 6.637 1 95.19 82 GLN A CA 1
ATOM 628 C C . GLN A 1 82 ? -8.547 -5.324 5.617 1 95.19 82 GLN A C 1
ATOM 630 O O . GLN A 1 82 ? -9.18 -6.191 5.008 1 95.19 82 GLN A O 1
ATOM 635 N N . TYR A 1 83 ? -8.742 -4.078 5.488 1 95.44 83 TYR A N 1
ATOM 636 C CA . TYR A 1 83 ? -9.68 -3.568 4.492 1 95.44 83 TYR A CA 1
ATOM 637 C C . TYR A 1 83 ? -9.312 -4.055 3.096 1 95.44 83 TYR A C 1
ATOM 639 O O . TYR A 1 83 ? -10.172 -4.527 2.35 1 95.44 83 TYR A O 1
ATOM 647 N N . ASP A 1 84 ? -8.055 -3.971 2.768 1 96.56 84 ASP A N 1
ATOM 648 C CA . ASP A 1 84 ? -7.574 -4.344 1.442 1 96.56 84 ASP A CA 1
ATOM 649 C C . ASP A 1 84 ? -7.723 -5.848 1.207 1 96.56 84 ASP A C 1
ATOM 651 O O . ASP A 1 84 ? -8.102 -6.273 0.116 1 96.56 84 ASP A O 1
ATOM 655 N N . ILE A 1 85 ? -7.367 -6.605 2.154 1 96.31 85 ILE A N 1
ATOM 656 C CA . ILE A 1 85 ? -7.496 -8.055 2.051 1 96.31 85 ILE A CA 1
ATOM 657 C C . ILE A 1 85 ? -8.953 -8.43 1.78 1 96.31 85 ILE A C 1
ATOM 659 O O . ILE A 1 85 ? -9.234 -9.258 0.917 1 96.31 85 ILE A O 1
ATOM 663 N N . ASP A 1 86 ? -9.852 -7.812 2.543 1 94.25 86 ASP A N 1
ATOM 664 C CA . ASP A 1 86 ? -11.273 -8.086 2.367 1 94.25 86 ASP A CA 1
ATOM 665 C C . ASP A 1 86 ? -11.727 -7.738 0.951 1 94.25 86 ASP A C 1
ATOM 667 O O . ASP A 1 86 ? -12.508 -8.477 0.346 1 94.25 86 ASP A O 1
ATOM 671 N N . GLN A 1 87 ? -11.258 -6.645 0.501 1 93.81 87 GLN A N 1
ATOM 672 C CA . GLN A 1 87 ? -11.609 -6.23 -0.852 1 93.81 87 GLN A CA 1
ATOM 673 C C . GLN A 1 87 ? -11.078 -7.215 -1.887 1 93.81 87 GLN A C 1
ATOM 675 O O . GLN A 1 87 ? -11.766 -7.539 -2.857 1 93.81 87 GLN A O 1
ATOM 680 N N . VAL A 1 88 ? -9.859 -7.703 -1.718 1 95.31 88 VAL A N 1
ATOM 681 C CA . VAL A 1 88 ? -9.211 -8.633 -2.641 1 95.31 88 VAL A CA 1
ATOM 682 C C . VAL A 1 88 ? -9.961 -9.969 -2.631 1 95.31 88 VAL A C 1
ATOM 684 O O . VAL A 1 88 ? -10.141 -10.586 -3.68 1 95.31 88 VAL A O 1
ATOM 687 N N . ASN A 1 89 ? -10.406 -10.367 -1.498 1 93.94 89 ASN A N 1
ATOM 688 C CA . ASN A 1 89 ? -11.039 -11.664 -1.331 1 93.94 89 ASN A CA 1
ATOM 689 C C . ASN A 1 89 ? -12.391 -11.727 -2.043 1 93.94 89 ASN A C 1
ATOM 691 O O . ASN A 1 89 ? -12.914 -12.812 -2.305 1 93.94 89 ASN A O 1
ATOM 695 N N . ILE A 1 90 ? -12.992 -10.594 -2.293 1 92.94 90 ILE A N 1
ATOM 696 C CA . ILE A 1 90 ? -14.281 -10.602 -2.973 1 92.94 90 ILE A CA 1
ATOM 697 C C . ILE A 1 90 ? -14.086 -10.32 -4.461 1 92.94 90 ILE A C 1
ATOM 699 O O . ILE A 1 90 ? -15.055 -10.25 -5.219 1 92.94 90 ILE A O 1
ATOM 703 N N . ASN A 1 91 ? -12.859 -10.102 -4.891 1 94 91 ASN A N 1
ATOM 704 C CA . ASN A 1 91 ? -12.539 -9.906 -6.301 1 94 91 ASN A CA 1
ATOM 705 C C . ASN A 1 91 ? -12.703 -11.195 -7.098 1 94 91 ASN A C 1
ATOM 707 O O . ASN A 1 91 ? -12.117 -12.219 -6.75 1 94 91 ASN A O 1
ATOM 711 N N . ALA A 1 92 ? -13.406 -11.148 -8.156 1 93.19 92 ALA A N 1
ATOM 712 C CA . ALA A 1 92 ? -13.766 -12.328 -8.938 1 93.19 92 ALA A CA 1
ATOM 713 C C . ALA A 1 92 ? -12.523 -12.992 -9.531 1 93.19 92 ALA A C 1
ATOM 715 O O . ALA A 1 92 ? -12.43 -14.219 -9.555 1 93.19 92 ALA A O 1
ATOM 716 N N . LYS A 1 93 ? -11.648 -12.203 -10.031 1 93.44 93 LYS A N 1
ATOM 717 C CA . LYS A 1 93 ? -10.438 -12.734 -10.633 1 93.44 93 LYS A CA 1
ATOM 718 C C . LYS A 1 93 ? -9.609 -13.508 -9.602 1 93.44 93 LYS A C 1
ATOM 720 O O . LYS A 1 93 ? -9.07 -14.578 -9.906 1 93.44 93 LYS A O 1
ATOM 725 N N . ILE A 1 94 ? -9.539 -13 -8.422 1 93.75 94 ILE A N 1
ATOM 726 C CA . ILE A 1 94 ? -8.742 -13.633 -7.375 1 93.75 94 ILE A CA 1
ATOM 727 C C . ILE A 1 94 ? -9.438 -14.914 -6.902 1 93.75 94 ILE A C 1
ATOM 729 O O . ILE A 1 94 ? -8.781 -15.906 -6.605 1 93.75 94 ILE A O 1
ATOM 733 N N . ILE A 1 95 ? -10.688 -14.859 -6.773 1 94.62 95 ILE A N 1
ATOM 734 C CA . ILE A 1 95 ? -11.461 -16.047 -6.395 1 94.62 95 ILE A CA 1
ATOM 735 C C . ILE A 1 95 ? -11.203 -17.172 -7.395 1 94.62 95 ILE A C 1
ATOM 737 O O . ILE A 1 95 ? -10.969 -18.312 -7.004 1 94.62 95 ILE A O 1
ATOM 741 N N . GLU A 1 96 ? -11.234 -16.828 -8.641 1 94.88 96 GLU A N 1
ATOM 742 C CA . GLU A 1 96 ? -10.961 -17.797 -9.688 1 94.88 96 GLU A CA 1
ATOM 743 C C . GLU A 1 96 ? -9.547 -18.359 -9.57 1 94.88 96 GLU A C 1
ATOM 745 O O . GLU A 1 96 ? -9.336 -19.562 -9.719 1 94.88 96 GLU A O 1
ATOM 750 N N . ARG A 1 97 ? -8.648 -17.531 -9.344 1 94.5 97 ARG A N 1
ATOM 751 C CA . ARG A 1 97 ? -7.258 -17.953 -9.203 1 94.5 97 ARG A CA 1
ATOM 752 C C . ARG A 1 97 ? -7.094 -18.891 -8.008 1 94.5 97 ARG A C 1
ATOM 754 O O . ARG A 1 97 ? -6.379 -19.906 -8.102 1 94.5 97 ARG A O 1
ATOM 761 N N . LYS A 1 98 ? -7.699 -18.562 -6.934 1 95 98 LYS A N 1
ATOM 762 C CA . LYS A 1 98 ? -7.652 -19.422 -5.754 1 95 98 LYS A CA 1
ATOM 763 C C . LYS A 1 98 ? -8.219 -20.797 -6.059 1 95 98 LYS A C 1
ATOM 765 O O . LYS A 1 98 ? -7.656 -21.812 -5.633 1 95 98 LYS A O 1
ATOM 770 N N . LYS A 1 99 ? -9.305 -20.812 -6.723 1 95.38 99 LYS A N 1
ATOM 771 C CA . LYS A 1 99 ? -9.914 -22.078 -7.113 1 95.38 99 LYS A CA 1
ATOM 772 C C . LYS A 1 99 ? -8.969 -22.906 -7.977 1 95.38 99 LYS A C 1
ATOM 774 O O . LYS A 1 99 ? -8.82 -24.109 -7.762 1 95.38 99 LYS A O 1
ATOM 779 N N . ASN A 1 100 ? -8.383 -22.25 -8.945 1 95.56 100 ASN A N 1
ATOM 780 C CA . ASN A 1 100 ? -7.449 -22.938 -9.836 1 95.56 100 ASN A CA 1
ATOM 781 C C . ASN A 1 100 ? -6.262 -23.516 -9.062 1 95.56 100 ASN A C 1
ATOM 783 O O . ASN A 1 100 ? -5.766 -24.594 -9.383 1 95.56 100 ASN A O 1
ATOM 787 N N . ILE A 1 101 ? -5.812 -22.734 -8.117 1 95.62 101 ILE A N 1
ATOM 788 C CA . ILE A 1 101 ? -4.691 -23.188 -7.297 1 95.62 101 ILE A CA 1
ATOM 789 C C . ILE A 1 101 ? -5.086 -24.438 -6.523 1 95.62 101 ILE A C 1
ATOM 791 O O . ILE A 1 101 ? -4.316 -25.406 -6.461 1 95.62 101 ILE A O 1
ATOM 795 N N . GLU A 1 102 ? -6.211 -24.453 -5.992 1 94.75 102 GLU A N 1
ATOM 796 C CA . GLU A 1 102 ? -6.707 -25.609 -5.258 1 94.75 102 GLU A CA 1
ATOM 797 C C . GLU A 1 102 ? -6.828 -26.828 -6.164 1 94.75 102 GLU A C 1
ATOM 799 O O . GLU A 1 102 ? -6.418 -27.922 -5.789 1 94.75 102 GLU A O 1
ATOM 804 N N . ILE A 1 103 ? -7.387 -26.609 -7.27 1 96.06 103 ILE A N 1
ATOM 805 C CA . ILE A 1 103 ? -7.559 -27.688 -8.242 1 96.06 103 ILE A CA 1
ATOM 806 C C . ILE A 1 103 ? -6.191 -28.234 -8.656 1 96.06 103 ILE A C 1
ATOM 808 O O . ILE A 1 103 ? -5.988 -29.438 -8.703 1 96.06 103 ILE A O 1
ATOM 812 N N . TRP A 1 104 ? -5.281 -27.359 -8.93 1 95.5 104 TRP A N 1
ATOM 813 C CA . TRP A 1 104 ? -3.955 -27.75 -9.398 1 95.5 104 TRP A CA 1
ATOM 814 C C . TRP A 1 104 ? -3.215 -28.547 -8.328 1 95.5 104 TRP A C 1
ATOM 816 O O . TRP A 1 104 ? -2.455 -29.469 -8.648 1 95.5 104 TRP A O 1
ATOM 826 N N . LYS A 1 105 ? -3.428 -28.172 -7.098 1 92.75 105 LYS A N 1
ATOM 827 C CA . LYS A 1 105 ? -2.83 -28.922 -6 1 92.75 105 LYS A CA 1
ATOM 828 C C . LYS A 1 105 ? -3.277 -30.375 -6.031 1 92.75 105 LYS A C 1
ATOM 830 O O . LYS A 1 105 ? -2.465 -31.281 -5.84 1 92.75 105 LYS A O 1
ATOM 835 N N . VAL A 1 106 ? -4.469 -30.594 -6.27 1 94.19 106 VAL A N 1
ATOM 836 C CA . VAL A 1 106 ? -5.008 -31.953 -6.348 1 94.19 106 VAL A CA 1
ATOM 837 C C . VAL A 1 106 ? -4.457 -32.656 -7.582 1 94.19 106 VAL A C 1
ATOM 839 O O . VAL A 1 106 ? -4.016 -33.812 -7.504 1 94.19 106 VAL A O 1
ATOM 842 N N . ILE A 1 107 ? -4.453 -31.953 -8.703 1 95.94 107 ILE A N 1
ATOM 843 C CA . ILE A 1 107 ? -3.961 -32.5 -9.953 1 95.94 107 ILE A CA 1
ATOM 844 C C . ILE A 1 107 ? -2.512 -32.969 -9.789 1 95.94 107 ILE A C 1
ATOM 846 O O . ILE A 1 107 ? -2.131 -34.031 -10.242 1 95.94 107 ILE A O 1
ATOM 850 N N . SER A 1 108 ? -1.756 -32.156 -9.109 1 93.62 108 SER A N 1
ATOM 851 C CA . SER A 1 108 ? -0.334 -32.438 -8.938 1 93.62 108 SER A CA 1
ATOM 852 C C . SER A 1 108 ? -0.115 -33.688 -8.102 1 93.62 108 SER A C 1
ATOM 854 O O . SER A 1 108 ? 0.951 -34.312 -8.172 1 93.62 108 SER A O 1
ATOM 856 N N . GLN A 1 109 ? -1.125 -34.156 -7.375 1 93.38 109 GLN A N 1
ATOM 857 C CA . GLN A 1 109 ? -1.014 -35.344 -6.535 1 93.38 109 GLN A CA 1
ATOM 858 C C . GLN A 1 109 ? -1.355 -36.594 -7.316 1 93.38 109 GLN A C 1
ATOM 860 O O . GLN A 1 109 ? -0.916 -37.688 -6.961 1 93.38 109 GLN A O 1
ATOM 865 N N . TYR A 1 110 ? -2.1 -36.406 -8.414 1 93.62 110 TYR A N 1
ATOM 866 C CA . TYR A 1 110 ? -2.615 -37.594 -9.086 1 93.62 110 TYR A CA 1
ATOM 867 C C . TYR A 1 110 ? -2.146 -37.656 -10.539 1 93.62 110 TYR A C 1
ATOM 869 O O . TYR A 1 110 ? -2.408 -38.625 -11.242 1 93.62 110 TYR A O 1
ATOM 877 N N . CYS A 1 111 ? -1.471 -36.688 -11 1 94.56 111 CYS A N 1
ATOM 878 C CA . CYS A 1 111 ? -0.985 -36.594 -12.375 1 94.56 111 CYS A CA 1
ATOM 879 C C . CYS A 1 111 ? 0.508 -36.312 -12.406 1 94.56 111 CYS A C 1
ATOM 881 O O . CYS A 1 111 ? 1.029 -35.625 -11.516 1 94.56 111 CYS A O 1
ATOM 883 N N . SER A 1 112 ? 1.201 -36.844 -13.344 1 94.62 112 SER A N 1
ATOM 884 C CA . SER A 1 112 ? 2.631 -36.594 -13.5 1 94.62 112 SER A CA 1
ATOM 885 C C . SER A 1 112 ? 2.887 -35.25 -14.164 1 94.62 112 SER A C 1
ATOM 887 O O . SER A 1 112 ? 3.285 -35.188 -15.328 1 94.62 112 SER A O 1
ATOM 889 N N . VAL A 1 113 ? 2.807 -34.219 -13.422 1 93.12 113 VAL A N 1
ATOM 890 C CA . VAL A 1 113 ? 2.926 -32.844 -13.922 1 93.12 113 VAL A CA 1
ATOM 891 C C . VAL A 1 113 ? 4.324 -32.625 -14.5 1 93.12 113 VAL A C 1
ATOM 893 O O . VAL A 1 113 ? 4.473 -32.031 -15.57 1 93.12 113 VAL A O 1
ATOM 896 N N . LYS A 1 114 ? 5.309 -33.156 -13.867 1 91.38 114 LYS A N 1
ATOM 897 C CA . LYS A 1 114 ? 6.691 -33 -14.297 1 91.38 114 LYS A CA 1
ATOM 898 C C . LYS A 1 114 ? 6.914 -33.594 -15.68 1 91.38 114 LYS A C 1
ATOM 900 O O . LYS A 1 114 ? 7.559 -32.969 -16.531 1 91.38 114 LYS A O 1
ATOM 905 N N . CYS A 1 115 ? 6.41 -34.75 -15.914 1 94.56 115 CYS A N 1
ATOM 906 C CA . CYS A 1 115 ? 6.574 -35.406 -17.203 1 94.56 115 CYS A CA 1
ATOM 907 C C . CYS A 1 115 ? 5.848 -34.656 -18.312 1 94.56 115 CYS A C 1
ATOM 909 O O . CYS A 1 115 ? 6.371 -34.5 -19.406 1 94.56 115 CYS A O 1
ATOM 911 N N . PHE A 1 116 ? 4.664 -34.156 -17.984 1 96 116 PHE A N 1
ATOM 912 C CA . PHE A 1 116 ? 3.91 -33.406 -18.984 1 96 116 PHE A CA 1
ATOM 913 C C . PHE A 1 116 ? 4.617 -32.094 -19.312 1 96 116 PHE A C 1
ATOM 915 O O . PHE A 1 116 ? 4.578 -31.641 -20.453 1 96 116 PHE A O 1
ATOM 922 N N . GLU A 1 117 ? 5.207 -31.531 -18.328 1 92.75 117 GLU A N 1
ATOM 923 C CA . GLU A 1 117 ? 5.977 -30.312 -18.547 1 92.75 117 GLU A CA 1
ATOM 924 C C . GLU A 1 117 ? 7.191 -30.578 -19.438 1 92.75 117 GLU A C 1
ATOM 926 O O . GLU A 1 117 ? 7.488 -29.797 -20.344 1 92.75 117 GLU A O 1
ATOM 931 N N . LYS A 1 118 ? 7.934 -31.641 -19.125 1 92.75 118 LYS A N 1
ATOM 932 C CA . LYS A 1 118 ? 9.117 -32.031 -19.891 1 92.75 118 LYS A CA 1
ATOM 933 C C . LYS A 1 118 ? 8.773 -32.25 -21.359 1 92.75 118 LYS A C 1
ATOM 935 O O . LYS A 1 118 ? 9.586 -31.984 -22.234 1 92.75 118 LYS A O 1
ATOM 940 N N . LEU A 1 119 ? 7.562 -32.75 -21.609 1 93.75 119 LEU A N 1
ATOM 941 C CA . LEU A 1 119 ? 7.121 -33.062 -22.969 1 93.75 119 LEU A CA 1
ATOM 942 C C . LEU A 1 119 ? 6.559 -31.812 -23.641 1 93.75 119 LEU A C 1
ATOM 944 O O . LEU A 1 119 ? 6.203 -31.844 -24.828 1 93.75 119 LEU A O 1
ATOM 948 N N . GLY A 1 120 ? 6.387 -30.688 -22.875 1 93.69 120 GLY A N 1
ATOM 949 C CA . GLY A 1 120 ? 5.875 -29.438 -23.422 1 93.69 120 GLY A CA 1
ATOM 950 C C . GLY A 1 120 ? 4.367 -29.438 -23.594 1 93.69 120 GLY A C 1
ATOM 951 O O . GLY A 1 120 ? 3.826 -28.625 -24.359 1 93.69 120 GLY A O 1
ATOM 952 N N . ILE A 1 121 ? 3.764 -30.375 -22.969 1 94.44 121 ILE A N 1
ATOM 953 C CA . ILE A 1 121 ? 2.312 -30.469 -23.062 1 94.44 121 ILE A CA 1
ATOM 954 C C . ILE A 1 121 ? 1.655 -29.375 -22.234 1 94.44 121 ILE A C 1
ATOM 956 O O . ILE A 1 121 ? 0.625 -28.828 -22.625 1 94.44 121 ILE A O 1
ATOM 960 N N . ILE A 1 122 ? 2.236 -29.125 -21.016 1 93.5 122 ILE A N 1
ATOM 961 C CA . ILE A 1 122 ? 1.722 -28.062 -20.172 1 93.5 122 ILE A CA 1
ATOM 962 C C . ILE A 1 122 ? 2.746 -26.922 -20.078 1 93.5 122 ILE A C 1
ATOM 964 O O . ILE A 1 122 ? 3.938 -27.141 -20.312 1 93.5 122 ILE A O 1
ATOM 968 N N . GLY A 1 123 ? 2.16 -25.703 -19.781 1 88.62 123 GLY A N 1
ATOM 969 C CA . GLY A 1 123 ? 2.998 -24.516 -19.734 1 88.62 123 GLY A CA 1
ATOM 970 C C . GLY A 1 123 ? 2.947 -23.797 -18.406 1 88.62 123 GLY A C 1
ATOM 971 O O . GLY A 1 123 ? 3.025 -24.422 -17.344 1 88.62 123 GLY A O 1
ATOM 972 N N . VAL A 1 124 ? 2.871 -22.484 -18.625 1 85.88 124 VAL A N 1
ATOM 973 C CA . VAL A 1 124 ? 3.006 -21.641 -17.438 1 85.88 124 VAL A CA 1
ATOM 974 C C . VAL A 1 124 ? 1.623 -21.281 -16.891 1 85.88 124 VAL A C 1
ATOM 976 O O . VAL A 1 124 ? 1.453 -21.109 -15.68 1 85.88 124 VAL A O 1
ATOM 979 N N . LYS A 1 125 ? 0.604 -21.188 -17.672 1 90.19 125 LYS A N 1
ATOM 980 C CA . LYS A 1 125 ? -0.731 -20.766 -17.266 1 90.19 125 LYS A CA 1
ATOM 981 C C . LYS A 1 125 ? -1.506 -21.938 -16.641 1 90.19 125 LYS A C 1
ATOM 983 O O . LYS A 1 125 ? -1.918 -22.859 -17.359 1 90.19 125 LYS A O 1
ATOM 988 N N . ILE A 1 126 ? -1.816 -21.797 -15.484 1 92.88 126 ILE A N 1
ATOM 989 C CA . ILE A 1 126 ? -2.422 -22.875 -14.711 1 92.88 126 ILE A CA 1
ATOM 990 C C . ILE A 1 126 ? -3.812 -23.188 -15.266 1 92.88 126 ILE A C 1
ATOM 992 O O . ILE A 1 126 ? -4.207 -24.344 -15.352 1 92.88 126 ILE A O 1
ATOM 996 N N . ALA A 1 127 ? -4.543 -22.141 -15.555 1 93.06 127 ALA A N 1
ATOM 997 C CA . ALA A 1 127 ? -5.898 -22.344 -16.062 1 93.06 127 ALA A CA 1
ATOM 998 C C . ALA A 1 127 ? -5.887 -23.188 -17.344 1 93.06 127 ALA A C 1
ATOM 1000 O O . ALA A 1 127 ? -6.707 -24.094 -17.5 1 93.06 127 ALA A O 1
ATOM 1001 N N . GLU A 1 128 ? -4.98 -22.953 -18.203 1 95.31 128 GLU A N 1
ATOM 1002 C CA . GLU A 1 128 ? -4.84 -23.703 -19.438 1 95.31 128 GLU A CA 1
ATOM 1003 C C . GLU A 1 128 ? -4.359 -25.125 -19.172 1 95.31 128 GLU A C 1
ATOM 1005 O O . GLU A 1 128 ? -4.797 -26.078 -19.828 1 95.31 128 GLU A O 1
ATOM 1010 N N . ASN A 1 129 ? -3.438 -25.219 -18.266 1 96.25 129 ASN A N 1
ATOM 1011 C CA . ASN A 1 129 ? -2.92 -26.531 -17.891 1 96.25 129 ASN A CA 1
ATOM 1012 C C . ASN A 1 129 ? -4.023 -27.453 -17.375 1 96.25 129 ASN A C 1
ATOM 1014 O O . ASN A 1 129 ? -4.059 -28.641 -17.688 1 96.25 129 ASN A O 1
ATOM 1018 N N . ILE A 1 130 ? -4.906 -26.859 -16.578 1 96.69 130 ILE A N 1
ATOM 1019 C CA . ILE A 1 130 ? -6.008 -27.625 -16 1 96.69 130 ILE A CA 1
ATOM 1020 C C . ILE A 1 130 ? -6.895 -28.172 -17.125 1 96.69 130 ILE A C 1
ATOM 1022 O O . ILE A 1 130 ? -7.258 -29.344 -17.125 1 96.69 130 ILE A O 1
ATOM 1026 N N . GLN A 1 131 ? -7.164 -27.359 -18.047 1 96.62 131 GLN A N 1
ATOM 1027 C CA . GLN A 1 131 ? -8 -27.766 -19.172 1 96.62 131 GLN A CA 1
ATOM 1028 C C . GLN A 1 131 ? -7.324 -28.875 -19.984 1 96.62 131 GLN A C 1
ATOM 1030 O O . GLN A 1 131 ? -7.98 -29.828 -20.406 1 96.62 131 GLN A O 1
ATOM 1035 N N . THR A 1 132 ? -6.082 -28.703 -20.203 1 97.19 132 THR A N 1
ATOM 1036 C CA . THR A 1 132 ? -5.316 -29.688 -20.953 1 97.19 132 THR A CA 1
ATOM 1037 C C . THR A 1 132 ? -5.34 -31.031 -20.234 1 97.19 132 THR A C 1
ATOM 1039 O O . THR A 1 132 ? -5.555 -32.062 -20.859 1 97.19 132 THR A O 1
ATOM 1042 N N . ILE A 1 133 ? -5.113 -30.984 -18.969 1 97.31 133 ILE A N 1
ATOM 1043 C CA . ILE A 1 133 ? -5.094 -32.219 -18.188 1 97.31 133 ILE A CA 1
ATOM 1044 C C . ILE A 1 133 ? -6.477 -32.844 -18.203 1 97.31 133 ILE A C 1
ATOM 1046 O O . ILE A 1 133 ? -6.602 -34.062 -18.344 1 97.31 133 ILE A O 1
ATOM 1050 N N . TYR A 1 134 ? -7.527 -32.031 -18.047 1 97.12 134 TYR A N 1
ATOM 1051 C CA . TYR A 1 134 ? -8.883 -32.562 -18.125 1 97.12 134 TYR A CA 1
ATOM 1052 C C . TYR A 1 134 ? -9.141 -33.25 -19.453 1 97.12 134 TYR A C 1
ATOM 1054 O O . TYR A 1 134 ? -9.766 -34.312 -19.5 1 97.12 134 TYR A O 1
ATOM 1062 N N . SER A 1 135 ? -8.617 -32.688 -20.5 1 97.12 135 SER A N 1
ATOM 1063 C CA . SER A 1 135 ? -8.773 -33.281 -21.828 1 97.12 135 SER A CA 1
ATOM 1064 C C . SER A 1 135 ? -8.016 -34.594 -21.953 1 97.12 135 SER A C 1
ATOM 1066 O O . SER A 1 135 ? -8.531 -35.562 -22.516 1 97.12 135 SER A O 1
ATOM 1068 N N . ILE A 1 136 ? -6.828 -34.594 -21.438 1 97.06 136 ILE A N 1
ATOM 1069 C CA . ILE A 1 136 ? -5.977 -35.781 -21.516 1 97.06 136 ILE A CA 1
ATOM 1070 C C . ILE A 1 136 ? -6.629 -36.938 -20.75 1 97.06 136 ILE A C 1
ATOM 1072 O O . ILE A 1 136 ? -6.664 -38.062 -21.234 1 97.06 136 ILE A O 1
ATOM 1076 N N . PHE A 1 137 ? -7.207 -36.688 -19.672 1 96.44 137 PHE A N 1
ATOM 1077 C CA . PHE A 1 137 ? -7.766 -37.719 -18.812 1 96.44 137 PHE A CA 1
ATOM 1078 C C . PHE A 1 137 ? -9.242 -37.969 -19.141 1 96.44 137 PHE A C 1
ATOM 1080 O O . PHE A 1 137 ? -9.852 -38.906 -18.625 1 96.44 137 PHE A O 1
ATOM 1087 N N . GLY A 1 138 ? -9.82 -37.156 -19.953 1 95.25 138 GLY A N 1
ATOM 1088 C CA . GLY A 1 138 ? -11.227 -37.281 -20.312 1 95.25 138 GLY A CA 1
ATOM 1089 C C . GLY A 1 138 ? -12.164 -37.031 -19.156 1 95.25 138 GLY A C 1
ATOM 1090 O O . GLY A 1 138 ? -13.133 -37.75 -18.953 1 95.25 138 GLY A O 1
ATOM 1091 N N . ILE A 1 139 ? -11.781 -36.094 -18.359 1 95.81 139 ILE A N 1
ATOM 1092 C CA . ILE A 1 139 ? -12.578 -35.812 -17.172 1 95.81 139 ILE A CA 1
ATOM 1093 C C . ILE A 1 139 ? -13.016 -34.344 -17.203 1 95.81 139 ILE A C 1
ATOM 1095 O O . ILE A 1 139 ? -12.508 -33.531 -18 1 95.81 139 ILE A O 1
ATOM 1099 N N . SER A 1 140 ? -14.008 -33.969 -16.234 1 95.38 140 SER A N 1
ATOM 1100 C CA . SER A 1 140 ? -14.516 -32.594 -16.172 1 95.38 140 SER A CA 1
ATOM 1101 C C . SER A 1 140 ? -14.328 -32 -14.781 1 95.38 140 SER A C 1
ATOM 1103 O O . SER A 1 140 ? -14.641 -30.844 -14.547 1 95.38 140 SER A O 1
ATOM 1105 N N . SER A 1 141 ? -13.828 -32.844 -13.867 1 95.62 141 SER A N 1
ATOM 1106 C CA . SER A 1 141 ? -13.609 -32.375 -12.5 1 95.62 141 SER A CA 1
ATOM 1107 C C . SER A 1 141 ? -12.469 -33.125 -11.828 1 95.62 141 SER A C 1
ATOM 1109 O O . SER A 1 141 ? -12.078 -34.188 -12.289 1 95.62 141 SER A O 1
ATOM 1111 N N . VAL A 1 142 ? -11.953 -32.562 -10.852 1 94.25 142 VAL A N 1
ATOM 1112 C CA . VAL A 1 142 ? -10.844 -33.188 -10.133 1 94.25 142 VAL A CA 1
ATOM 1113 C C . VAL A 1 142 ? -11.328 -34.438 -9.383 1 94.25 142 VAL A C 1
ATOM 1115 O O . VAL A 1 142 ? -10.578 -35.375 -9.227 1 94.25 142 VAL A O 1
ATOM 1118 N N . GLU A 1 143 ? -12.562 -34.438 -8.938 1 94.69 143 GLU A N 1
ATOM 1119 C CA . GLU A 1 143 ? -13.141 -35.594 -8.281 1 94.69 143 GLU A CA 1
ATOM 1120 C C . GLU A 1 143 ? -13.109 -36.812 -9.195 1 94.69 143 GLU A C 1
ATOM 1122 O O . GLU A 1 143 ? -12.844 -37.938 -8.742 1 94.69 143 GLU A O 1
ATOM 1127 N N . GLU A 1 144 ? -13.375 -36.562 -10.422 1 95.69 144 GLU A N 1
ATOM 1128 C CA . GLU A 1 144 ? -13.32 -37.625 -11.406 1 95.69 144 GLU A CA 1
ATOM 1129 C C . GLU A 1 144 ? -11.898 -38.156 -11.57 1 95.69 144 GLU A C 1
ATOM 1131 O O . GLU A 1 144 ? -11.695 -39.344 -11.82 1 95.69 144 GLU A O 1
ATOM 1136 N N . LEU A 1 145 ? -10.938 -37.25 -11.477 1 94.88 145 LEU A N 1
ATOM 1137 C CA . LEU A 1 145 ? -9.539 -37.656 -11.555 1 94.88 145 LEU A CA 1
ATOM 1138 C C . LEU A 1 145 ? -9.18 -38.594 -10.414 1 94.88 145 LEU A C 1
ATOM 1140 O O . LEU A 1 145 ? -8.562 -39.625 -10.641 1 94.88 145 LEU A O 1
ATOM 1144 N N . ILE A 1 146 ? -9.609 -38.188 -9.227 1 93.31 146 ILE A N 1
ATOM 1145 C CA . ILE A 1 146 ? -9.359 -39 -8.031 1 93.31 146 ILE A CA 1
ATOM 1146 C C . ILE A 1 146 ? -10.047 -40.344 -8.164 1 93.31 146 ILE A C 1
ATOM 1148 O O . ILE A 1 146 ? -9.453 -41.375 -7.863 1 93.31 146 ILE A O 1
ATOM 1152 N N . ALA A 1 147 ? -11.266 -40.312 -8.625 1 92.62 147 ALA A N 1
ATOM 1153 C CA . ALA A 1 147 ? -12.031 -41.531 -8.805 1 92.62 147 ALA A CA 1
ATOM 1154 C C . ALA A 1 147 ? -11.367 -42.438 -9.836 1 92.62 147 ALA A C 1
ATOM 1156 O O . ALA A 1 147 ? -11.289 -43.656 -9.641 1 92.62 147 ALA A O 1
ATOM 1157 N N . SER A 1 148 ? -10.938 -41.875 -10.961 1 91.44 148 SER A N 1
ATOM 1158 C CA . SER A 1 148 ? -10.273 -42.656 -12.016 1 91.44 148 SER A CA 1
ATOM 1159 C C . SER A 1 148 ? -8.992 -43.281 -11.508 1 91.44 148 SER A C 1
ATOM 1161 O O . SER A 1 148 ? -8.703 -44.469 -11.82 1 91.44 148 SER A O 1
ATOM 1163 N N . PHE A 1 149 ? -8.281 -42.531 -10.75 1 90.31 149 PHE A N 1
ATOM 1164 C CA . PHE A 1 149 ? -7.035 -43.062 -10.188 1 90.31 149 PHE A CA 1
ATOM 1165 C C . PHE A 1 149 ? -7.316 -44.188 -9.219 1 90.31 149 PHE A C 1
ATOM 1167 O O . PHE A 1 149 ? -6.613 -45.219 -9.227 1 90.31 149 PHE A O 1
ATOM 1174 N N . SER A 1 150 ? -8.344 -44.062 -8.391 1 86.38 150 SER A N 1
ATOM 1175 C CA . SER A 1 150 ? -8.688 -45.062 -7.379 1 86.38 150 SER A CA 1
ATOM 1176 C C . SER A 1 150 ? -9.188 -46.344 -8.031 1 86.38 150 SER A C 1
ATOM 1178 O O . SER A 1 150 ? -9 -47.438 -7.48 1 86.38 150 SER A O 1
ATOM 1180 N N . SER A 1 151 ? -9.812 -46.188 -9.172 1 82.31 151 SER A N 1
ATOM 1181 C CA . SER A 1 151 ? -10.383 -47.375 -9.859 1 82.31 151 SER A CA 1
ATOM 1182 C C . SER A 1 151 ? -9.312 -48.125 -10.641 1 82.31 151 SER A C 1
ATOM 1184 O O . SER A 1 151 ? -9.555 -49.25 -11.102 1 82.31 151 SER A O 1
ATOM 1186 N N . GLU A 1 152 ? -8.258 -47.438 -10.883 1 74.88 152 GLU A N 1
ATOM 1187 C CA . GLU A 1 152 ? -7.203 -48.094 -11.672 1 74.88 152 GLU A CA 1
ATOM 1188 C C . GLU A 1 152 ? -6.617 -49.281 -10.945 1 74.88 152 GLU A C 1
ATOM 1190 O O . GLU A 1 152 ? -6.07 -49.156 -9.852 1 74.88 152 GLU A O 1
ATOM 1195 N N . LYS A 1 153 ? -7.227 -50.5 -11.242 1 58.25 153 LYS A N 1
ATOM 1196 C CA . LYS A 1 153 ? -6.91 -51.844 -10.711 1 58.25 153 LYS A CA 1
ATOM 1197 C C . LYS A 1 153 ? -5.418 -52.125 -10.828 1 58.25 153 LYS A C 1
ATOM 1199 O O . LYS A 1 153 ? -4.844 -52.781 -9.961 1 58.25 153 LYS A O 1
ATOM 1204 N N . GLU A 1 154 ? -4.945 -51.812 -11.945 1 55.09 154 GLU A N 1
ATOM 1205 C CA . GLU A 1 154 ? -3.605 -52.219 -12.344 1 55.09 154 GLU A CA 1
ATOM 1206 C C . GLU A 1 154 ? -2.557 -51.75 -11.336 1 55.09 154 GLU A C 1
ATOM 1208 O O . GLU A 1 154 ? -1.447 -52.281 -11.297 1 55.09 154 GLU A O 1
ATOM 1213 N N . LEU A 1 155 ? -3.008 -50.688 -10.492 1 53.59 155 LEU A N 1
ATOM 1214 C CA . LEU A 1 155 ? -2.148 -50.219 -9.414 1 53.59 155 LEU A CA 1
ATOM 1215 C C . LEU A 1 155 ? -1.807 -51.375 -8.461 1 53.59 155 LEU A C 1
ATOM 1217 O O . LEU A 1 155 ? -0.728 -51.375 -7.863 1 53.59 155 LEU A O 1
ATOM 1221 N N . SER A 1 156 ? -2.811 -52.219 -8.391 1 47.06 156 SER A N 1
ATOM 1222 C CA . SER A 1 156 ? -2.592 -53.406 -7.562 1 47.06 156 SER A CA 1
ATOM 1223 C C . SER A 1 156 ? -1.427 -54.25 -8.086 1 47.06 156 SER A C 1
ATOM 1225 O O . SER A 1 156 ? -0.716 -54.875 -7.305 1 47.06 156 SER A O 1
ATOM 1227 N N . TYR A 1 157 ? -1.399 -54.25 -9.352 1 47.59 157 TYR A N 1
ATOM 1228 C CA . TYR A 1 157 ? -0.349 -55.062 -9.922 1 47.59 157 TYR A CA 1
ATOM 1229 C C . TYR A 1 157 ? 1.031 -54.531 -9.594 1 47.59 157 TYR A C 1
ATOM 1231 O O . TYR A 1 157 ? 1.984 -55.281 -9.398 1 47.59 157 TYR A O 1
ATOM 1239 N N . PHE A 1 158 ? 1.033 -53.188 -9.5 1 50.03 158 PHE A N 1
ATOM 1240 C CA . PHE A 1 158 ? 2.338 -52.562 -9.328 1 50.03 158 PHE A CA 1
ATOM 1241 C C . PHE A 1 158 ? 2.822 -52.688 -7.891 1 50.03 158 PHE A C 1
ATOM 1243 O O . PHE A 1 158 ? 4.027 -52.656 -7.629 1 50.03 158 PHE A O 1
ATOM 1250 N N . LYS A 1 159 ? 1.934 -52.812 -7.035 1 47.94 159 LYS A N 1
ATOM 1251 C CA . LYS A 1 159 ? 2.371 -53.031 -5.66 1 47.94 159 LYS A CA 1
ATOM 1252 C C . LYS A 1 159 ? 3.18 -54.344 -5.539 1 47.94 159 LYS A C 1
ATOM 1254 O O . LYS A 1 159 ? 4.066 -54.438 -4.688 1 47.94 159 LYS A O 1
ATOM 1259 N N . LYS A 1 160 ? 2.807 -55.312 -6.324 1 45 160 LYS A N 1
ATOM 1260 C CA . LYS A 1 160 ? 3.42 -56.594 -6.02 1 45 160 LYS A CA 1
ATOM 1261 C C . LYS A 1 160 ? 4.883 -56.625 -6.457 1 45 160 LYS A C 1
ATOM 1263 O O . LYS A 1 160 ? 5.668 -57.438 -5.957 1 45 160 LYS A O 1
ATOM 1268 N N . SER A 1 161 ? 5.223 -55.969 -7.566 1 45.5 161 SER A N 1
ATOM 1269 C CA . SER A 1 161 ? 6.625 -56.219 -7.898 1 45.5 161 SER A CA 1
ATOM 1270 C C . SER A 1 161 ? 7.527 -55.188 -7.195 1 45.5 161 SER A C 1
ATOM 1272 O O . SER A 1 161 ? 7.555 -54.031 -7.562 1 45.5 161 SER A O 1
ATOM 1274 N N . GLU A 1 162 ? 7.691 -55.312 -6.008 1 48.97 162 GLU A N 1
ATOM 1275 C CA . GLU A 1 162 ? 8.586 -54.562 -5.113 1 48.97 162 GLU A CA 1
ATOM 1276 C C . GLU A 1 162 ? 9.867 -54.156 -5.84 1 48.97 162 GLU A C 1
ATOM 1278 O O . GLU A 1 162 ? 10.484 -53.156 -5.484 1 48.97 162 GLU A O 1
ATOM 1283 N N . ARG A 1 163 ? 10.398 -54.938 -6.762 1 50.09 163 ARG A N 1
ATOM 1284 C CA . ARG A 1 163 ? 11.742 -54.781 -7.293 1 50.09 163 ARG A CA 1
ATOM 1285 C C . ARG A 1 163 ? 11.797 -53.625 -8.312 1 50.09 163 ARG A C 1
ATOM 1287 O O . ARG A 1 163 ? 12.867 -53.094 -8.594 1 50.09 163 ARG A O 1
ATOM 1294 N N . LEU A 1 164 ? 10.586 -53.25 -8.867 1 54.47 164 LEU A N 1
ATOM 1295 C CA . LEU A 1 164 ? 10.703 -52.25 -9.93 1 54.47 164 LEU A CA 1
ATOM 1296 C C . LEU A 1 164 ? 10.367 -50.875 -9.414 1 54.47 164 LEU A C 1
ATOM 1298 O O . LEU A 1 164 ? 9.398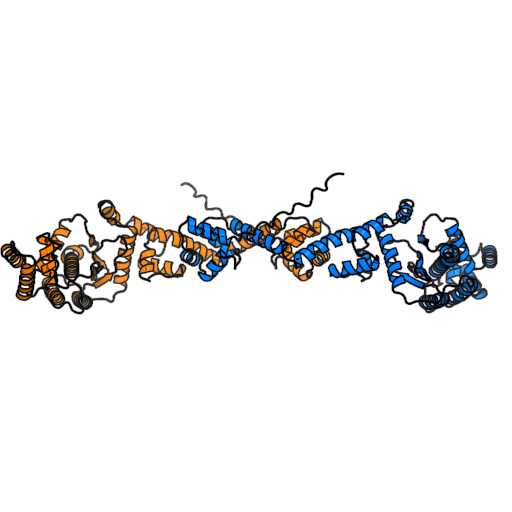 -50.688 -8.664 1 54.47 164 LEU A O 1
ATOM 1302 N N . ASN A 1 165 ? 11.328 -49.969 -9.289 1 65.94 165 ASN A N 1
ATOM 1303 C CA . ASN A 1 165 ? 11.195 -48.531 -8.984 1 65.94 165 ASN A CA 1
ATOM 1304 C C . ASN A 1 165 ? 10.141 -47.875 -9.867 1 65.94 165 ASN A C 1
ATOM 1306 O O . ASN A 1 165 ? 10.477 -47.094 -10.766 1 65.94 165 ASN A O 1
ATOM 1310 N N . SER A 1 166 ? 8.906 -48.375 -9.914 1 78.19 166 SER A N 1
ATOM 1311 C CA . SER A 1 166 ? 7.855 -47.812 -10.742 1 78.19 166 SER A CA 1
ATOM 1312 C C . SER A 1 166 ? 7.02 -46.812 -9.945 1 78.19 166 SER A C 1
ATOM 1314 O O . SER A 1 166 ? 6.816 -46.969 -8.742 1 78.19 166 SER A O 1
ATOM 1316 N N . ASP A 1 167 ? 6.617 -45.656 -10.594 1 86.5 167 ASP A N 1
ATOM 1317 C CA . ASP A 1 167 ? 5.746 -44.625 -10.023 1 86.5 167 ASP A CA 1
ATOM 1318 C C . ASP A 1 167 ? 4.324 -44.75 -10.555 1 86.5 167 ASP A C 1
ATOM 1320 O O . ASP A 1 167 ? 4.074 -44.531 -11.742 1 86.5 167 ASP A O 1
ATOM 1324 N N . PRO A 1 168 ? 3.416 -45.188 -9.734 1 87.19 168 PRO A N 1
ATOM 1325 C CA . PRO A 1 168 ? 2.043 -45.438 -10.188 1 87.19 168 PRO A CA 1
ATOM 1326 C C . PRO A 1 168 ? 1.414 -44.188 -10.82 1 87.19 168 PRO A C 1
ATOM 1328 O O . PRO A 1 168 ? 0.622 -44.312 -11.758 1 87.19 168 PRO A O 1
ATOM 1331 N N . ILE A 1 169 ? 1.758 -43.062 -10.344 1 91.5 169 ILE A N 1
ATOM 1332 C CA . ILE A 1 169 ? 1.193 -41.812 -10.867 1 91.5 169 ILE A CA 1
ATOM 1333 C C . ILE A 1 169 ? 1.677 -41.594 -12.297 1 91.5 169 ILE A C 1
ATOM 1335 O O . ILE A 1 169 ? 0.892 -41.219 -13.18 1 91.5 169 ILE A O 1
ATOM 1339 N N . ASN A 1 170 ? 2.943 -41.844 -12.5 1 92.12 170 ASN A N 1
ATOM 1340 C CA . ASN A 1 170 ? 3.504 -41.688 -13.836 1 92.12 170 ASN A CA 1
ATOM 1341 C C . ASN A 1 170 ? 2.902 -42.688 -14.812 1 92.12 170 ASN A C 1
ATOM 1343 O O . ASN A 1 170 ? 2.646 -42.375 -15.969 1 92.12 170 ASN A O 1
ATOM 1347 N N . ILE A 1 171 ? 2.725 -43.875 -14.328 1 88.38 171 ILE A N 1
ATOM 1348 C CA . ILE A 1 171 ? 2.131 -44.906 -15.172 1 88.38 171 ILE A CA 1
ATOM 1349 C C . ILE A 1 171 ? 0.695 -44.531 -15.523 1 88.38 171 ILE A C 1
ATOM 1351 O O . ILE A 1 171 ? 0.292 -44.594 -16.688 1 88.38 171 ILE A O 1
ATOM 1355 N N . PHE A 1 172 ? -0.05 -44.156 -14.492 1 91.44 172 PHE A N 1
ATOM 1356 C CA . PHE A 1 172 ? -1.432 -43.719 -14.656 1 91.44 172 PHE A CA 1
ATOM 1357 C C . PHE A 1 172 ? -1.523 -42.594 -15.664 1 91.44 172 PHE A C 1
ATOM 1359 O O . PHE A 1 172 ? -2.348 -42.625 -16.578 1 91.44 172 PHE A O 1
ATOM 1366 N N . SER A 1 173 ? -0.68 -41.625 -15.5 1 95 173 SER A N 1
ATOM 1367 C CA . SER A 1 173 ? -0.66 -40.469 -16.375 1 95 173 SER A CA 1
ATOM 1368 C C . SER A 1 173 ? -0.27 -40.844 -17.797 1 95 173 SER A C 1
ATOM 1370 O O . SER A 1 173 ? -0.863 -40.375 -18.766 1 95 173 SER A O 1
ATOM 1372 N N . TRP A 1 174 ? 0.745 -41.656 -17.891 1 93.44 174 TRP A N 1
ATOM 1373 C CA . TRP A 1 174 ? 1.226 -42.094 -19.188 1 93.44 174 TRP A CA 1
ATOM 1374 C C . TRP A 1 174 ? 0.133 -42.844 -19.953 1 93.44 174 TRP A C 1
ATOM 1376 O O . TRP A 1 174 ? -0.052 -42.625 -21.156 1 93.44 174 TRP A O 1
ATOM 1386 N N . LYS A 1 175 ? -0.566 -43.75 -19.297 1 92.12 175 LYS A N 1
ATOM 1387 C CA . LYS A 1 175 ? -1.651 -44.5 -19.922 1 92.12 175 LYS A CA 1
ATOM 1388 C C . LYS A 1 175 ? -2.715 -43.562 -20.5 1 92.12 175 LYS A C 1
ATOM 1390 O O . LYS A 1 175 ? -3.133 -43.75 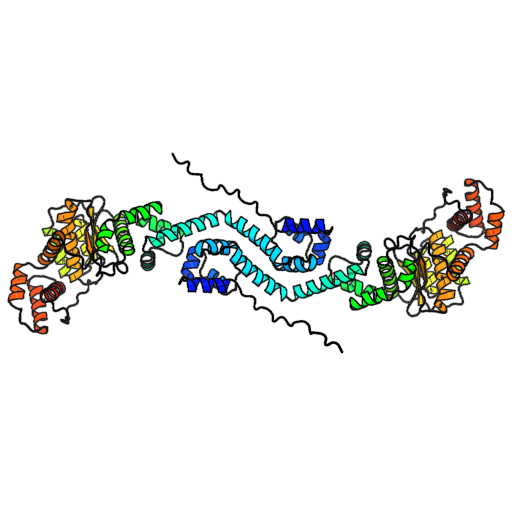-21.641 1 92.12 175 LYS A O 1
ATOM 1395 N N . HIS A 1 176 ? -3.092 -42.688 -19.719 1 94.94 176 HIS A N 1
ATOM 1396 C CA . HIS A 1 176 ? -4.145 -41.781 -20.156 1 94.94 176 HIS A CA 1
ATOM 1397 C C . HIS A 1 176 ? -3.662 -40.875 -21.297 1 94.94 176 HIS A C 1
ATOM 1399 O O . HIS A 1 176 ? -4.441 -40.5 -22.172 1 94.94 176 HIS A O 1
ATOM 1405 N N . PHE A 1 177 ? -2.41 -40.5 -21.172 1 96.19 177 PHE A N 1
ATOM 1406 C CA . PHE A 1 177 ? -1.851 -39.75 -22.281 1 96.19 177 PHE A CA 1
ATOM 1407 C C . PHE A 1 177 ? -1.883 -40.562 -23.562 1 96.19 177 PHE A C 1
ATOM 1409 O O . PHE A 1 177 ? -2.162 -40.031 -24.641 1 96.19 177 PHE A O 1
ATOM 1416 N N . ALA A 1 178 ? -1.63 -41.812 -23.484 1 94.88 178 ALA A N 1
ATOM 1417 C CA . ALA A 1 178 ? -1.709 -42.719 -24.625 1 94.88 178 ALA A CA 1
ATOM 1418 C C . ALA A 1 178 ? -3.131 -42.781 -25.172 1 94.88 178 ALA A C 1
ATOM 1420 O O . ALA A 1 178 ? -3.334 -42.719 -26.391 1 94.88 178 ALA A O 1
ATOM 1421 N N . PHE A 1 179 ? -4.125 -42.938 -24.297 1 94.75 179 PHE A N 1
ATOM 1422 C CA . PHE A 1 179 ? -5.523 -42.938 -24.703 1 94.75 179 PHE A CA 1
ATOM 1423 C C . PHE A 1 179 ? -5.852 -41.656 -25.469 1 94.75 179 PHE A C 1
ATOM 1425 O O . PHE A 1 179 ? -6.504 -41.719 -26.516 1 94.75 179 PHE A O 1
ATOM 1432 N N . TYR A 1 180 ? -5.375 -40.625 -24.891 1 96.06 180 TYR A N 1
ATOM 1433 C CA . TYR A 1 180 ? -5.66 -39.312 -25.453 1 96.06 180 TYR A CA 1
ATOM 1434 C C . TYR A 1 180 ? -5.047 -39.188 -26.844 1 96.06 180 TYR A C 1
ATOM 1436 O O . TYR A 1 180 ? -5.715 -38.75 -27.797 1 96.06 180 TYR A O 1
ATOM 1444 N N . GLN A 1 181 ? -3.76 -39.5 -26.984 1 95.44 181 GLN A N 1
ATOM 1445 C CA . GLN A 1 181 ? -3.096 -39.438 -28.281 1 95.44 181 GLN A CA 1
ATOM 1446 C C . GLN A 1 181 ? -3.803 -40.312 -29.312 1 95.44 181 GLN A C 1
ATOM 1448 O O . GLN A 1 181 ? -3.939 -39.938 -30.469 1 95.44 181 GLN A O 1
ATOM 1453 N N . SER A 1 182 ? -4.223 -41.469 -28.891 1 95.19 182 SER A N 1
ATOM 1454 C CA . SER A 1 182 ? -4.938 -42.406 -29.766 1 95.19 182 SER A CA 1
ATOM 1455 C C . SER A 1 182 ? -6.242 -41.781 -30.266 1 95.19 182 SER A C 1
ATOM 1457 O O . SER A 1 182 ? -6.594 -41.906 -31.438 1 95.19 182 SER A O 1
ATOM 1459 N N . SER A 1 183 ? -6.93 -41.125 -29.359 1 94.12 183 SER A N 1
ATOM 1460 C CA . SER A 1 183 ? -8.219 -40.531 -29.703 1 94.12 183 SER A CA 1
ATOM 1461 C C . SER A 1 183 ? -8.055 -39.406 -30.703 1 94.12 183 SER A C 1
ATOM 1463 O O . SER A 1 183 ? -8.984 -39.094 -31.438 1 94.12 183 SER A O 1
ATOM 1465 N N . GLN A 1 184 ? -6.906 -38.781 -30.703 1 93.12 184 GLN A N 1
ATOM 1466 C CA . GLN A 1 184 ? -6.664 -37.625 -31.594 1 93.12 184 GLN A CA 1
ATOM 1467 C C . GLN A 1 184 ? -6.219 -38.125 -32.969 1 93.12 184 GLN A C 1
ATOM 1469 O O . GLN A 1 184 ? -6.223 -37.344 -33.938 1 93.12 184 GLN A O 1
ATOM 1474 N N . MET A 1 185 ? -5.914 -39.344 -33.125 1 93.44 185 MET A N 1
ATOM 1475 C CA . MET A 1 185 ? -5.422 -39.906 -34.406 1 93.44 185 MET A CA 1
ATOM 1476 C C . MET A 1 185 ? -6.551 -40.031 -35.406 1 93.44 185 MET A C 1
ATOM 1478 O O . MET A 1 185 ? -7.699 -40.281 -35.031 1 93.44 185 MET A O 1
ATOM 1482 N N . PRO A 1 186 ? -6.25 -39.875 -36.656 1 92 186 PRO A N 1
ATOM 1483 C CA . PRO A 1 186 ? -7.27 -40.125 -37.688 1 92 186 PRO A CA 1
ATOM 1484 C C . PRO A 1 186 ? -7.73 -41.594 -37.719 1 92 186 PRO A C 1
ATOM 1486 O O . PRO A 1 186 ? -7.031 -42.469 -37.25 1 92 186 PRO A O 1
ATOM 1489 N N . ASP A 1 187 ? -8.836 -41.781 -38.375 1 91.62 187 ASP A N 1
ATOM 1490 C CA . ASP A 1 187 ? -9.398 -43.125 -38.5 1 91.62 187 ASP A CA 1
ATOM 1491 C C . ASP A 1 187 ? -8.523 -43.969 -39.438 1 91.62 187 ASP A C 1
ATOM 1493 O O . ASP A 1 187 ? -7.926 -43.469 -40.375 1 91.62 187 ASP A O 1
ATOM 1497 N N . VAL A 1 188 ? -8.445 -45.219 -39.094 1 94.75 188 VAL A N 1
ATOM 1498 C CA . VAL A 1 188 ? -7.734 -46.188 -39.906 1 94.75 188 VAL A CA 1
ATOM 1499 C C . VAL A 1 188 ? -8.719 -47.219 -40.469 1 94.75 188 VAL A C 1
ATOM 1501 O O . VAL A 1 188 ? -9.93 -47.094 -40.25 1 94.75 188 VAL A O 1
ATOM 1504 N N . ALA A 1 189 ? -8.242 -48.156 -41.25 1 94.5 189 ALA A N 1
ATOM 1505 C CA . ALA A 1 189 ? -9.078 -49.188 -41.844 1 94.5 189 ALA A CA 1
ATOM 1506 C C . ALA A 1 189 ? -9.734 -50.062 -40.781 1 94.5 189 ALA A C 1
ATOM 1508 O O . ALA A 1 189 ? -9.352 -50 -39.594 1 94.5 189 ALA A O 1
ATOM 1509 N N . ASP A 1 190 ? -10.781 -50.75 -41.188 1 93.75 190 ASP A N 1
ATOM 1510 C CA . ASP A 1 190 ? -11.422 -51.688 -40.25 1 93.75 190 ASP A CA 1
ATOM 1511 C C . ASP A 1 190 ? -10.492 -52.844 -39.906 1 93.75 190 ASP A C 1
ATOM 1513 O O . ASP A 1 190 ? -9.773 -53.344 -40.75 1 93.75 190 ASP A O 1
ATOM 1517 N N . PHE A 1 191 ? -10.477 -53.188 -38.688 1 93.31 191 PHE A N 1
ATOM 1518 C CA . PHE A 1 191 ? -9.625 -54.281 -38.188 1 93.31 191 PHE A CA 1
ATOM 1519 C C . PHE A 1 191 ? -10.148 -55.625 -38.656 1 93.31 191 PHE A C 1
ATOM 1521 O O . PHE A 1 191 ? -11.336 -55.938 -38.5 1 93.31 191 PHE A O 1
ATOM 1528 N N . ASN A 1 192 ? -9.234 -56.375 -39.344 1 86.69 192 ASN A N 1
ATOM 1529 C CA . ASN A 1 192 ? -9.555 -57.719 -39.781 1 86.69 192 ASN A CA 1
ATOM 1530 C C . ASN A 1 192 ? -8.68 -58.75 -39.062 1 86.69 192 ASN A C 1
ATOM 1532 O O . ASN A 1 192 ? -7.465 -58.781 -39.25 1 86.69 192 ASN A O 1
ATOM 1536 N N . LYS A 1 193 ? -9.234 -59.719 -38.406 1 87.88 193 LYS A N 1
ATOM 1537 C CA . LYS A 1 193 ? -8.523 -60.656 -37.562 1 87.88 193 LYS A CA 1
ATOM 1538 C C . LYS A 1 193 ? -7.859 -61.75 -38.406 1 87.88 193 LYS A C 1
ATOM 1540 O O . LYS A 1 193 ? -6.934 -62.406 -37.969 1 87.88 193 LYS A O 1
ATOM 1545 N N . ASP A 1 194 ? -8.195 -61.875 -39.625 1 86.12 194 ASP A N 1
ATOM 1546 C CA . ASP A 1 194 ? -7.805 -63.062 -40.406 1 86.12 194 ASP A CA 1
ATOM 1547 C C . ASP A 1 194 ? -6.477 -62.844 -41.125 1 86.12 194 ASP A C 1
ATOM 1549 O O . ASP A 1 194 ? -5.926 -63.75 -41.719 1 86.12 194 ASP A O 1
ATOM 1553 N N . ASN A 1 195 ? -5.895 -61.75 -41 1 88.06 195 ASN A N 1
ATOM 1554 C CA . ASN A 1 195 ? -4.723 -61.469 -41.812 1 88.06 195 ASN A CA 1
ATOM 1555 C C . ASN A 1 195 ? -3.484 -61.219 -40.969 1 88.06 195 ASN A C 1
ATOM 1557 O O . ASN A 1 195 ? -2.684 -60.344 -41.281 1 88.06 195 ASN A O 1
ATOM 1561 N N . LEU A 1 196 ? -3.283 -61.969 -39.906 1 93.94 196 LEU A N 1
ATOM 1562 C CA . LEU A 1 196 ? -2.143 -61.812 -39.031 1 93.94 196 LEU A CA 1
ATOM 1563 C C . LEU A 1 196 ? -0.841 -62.188 -39.719 1 93.94 196 LEU A C 1
ATOM 1565 O O . LEU A 1 196 ? 0.164 -61.5 -39.594 1 93.94 196 LEU A O 1
ATOM 1569 N N . ASP A 1 197 ? -0.903 -63.281 -40.438 1 93.44 197 ASP A N 1
ATOM 1570 C CA . ASP A 1 197 ? 0.296 -63.781 -41.125 1 93.44 197 ASP A CA 1
ATOM 1571 C C . ASP A 1 197 ? 0.784 -62.781 -42.156 1 93.44 197 ASP A C 1
ATOM 1573 O O . ASP A 1 197 ? 1.989 -62.562 -42.312 1 93.44 197 ASP A O 1
ATOM 1577 N N . GLY A 1 198 ? -0.188 -62.219 -42.844 1 94.56 198 GLY A N 1
ATOM 1578 C CA . GLY A 1 198 ? 0.16 -61.188 -43.812 1 94.56 198 GLY A CA 1
ATOM 1579 C C . GLY A 1 198 ? 0.777 -59.969 -43.188 1 94.56 198 GLY A C 1
ATOM 1580 O O . GLY A 1 198 ? 1.749 -59.406 -43.688 1 94.56 198 GLY A O 1
ATOM 1581 N N . LEU A 1 199 ? 0.265 -59.594 -42.094 1 96.25 199 LEU A N 1
ATOM 1582 C CA . LEU A 1 199 ? 0.771 -58.438 -41.375 1 96.25 199 LEU A CA 1
ATOM 1583 C C . LEU A 1 199 ? 2.205 -58.656 -40.906 1 96.25 199 LEU A C 1
ATOM 1585 O O . LEU A 1 199 ? 3.07 -57.812 -41.094 1 96.25 199 LEU A O 1
ATOM 1589 N N . VAL A 1 200 ? 2.467 -59.844 -40.344 1 96.38 200 VAL A N 1
ATOM 1590 C CA . VAL A 1 200 ? 3.783 -60.188 -39.812 1 96.38 200 VAL A CA 1
ATOM 1591 C C . VAL A 1 200 ? 4.809 -60.188 -40.938 1 96.38 200 VAL A C 1
ATOM 1593 O O . VAL A 1 200 ? 5.926 -59.688 -40.781 1 96.38 200 VAL A O 1
ATOM 1596 N N . ARG A 1 201 ? 4.41 -60.688 -42.031 1 95.31 201 ARG A N 1
ATOM 1597 C CA . ARG A 1 201 ? 5.297 -60.75 -43.188 1 95.31 201 ARG A CA 1
ATOM 1598 C C . ARG A 1 201 ? 5.684 -59.344 -43.656 1 95.31 201 ARG A C 1
ATOM 1600 O O . ARG A 1 201 ? 6.855 -59.062 -43.906 1 95.31 201 ARG A O 1
ATOM 1607 N N . GLU A 1 202 ? 4.715 -58.562 -43.75 1 96.38 202 GLU A N 1
ATOM 1608 C CA . GLU A 1 202 ? 4.973 -57.188 -44.188 1 96.38 202 GLU A CA 1
ATOM 1609 C C . GLU A 1 202 ? 5.855 -56.438 -43.188 1 96.38 202 GLU A C 1
ATOM 1611 O O . GLU A 1 202 ? 6.758 -55.688 -43.594 1 96.38 202 GLU A O 1
ATOM 1616 N N . LEU A 1 203 ? 5.602 -56.594 -41.938 1 97.25 203 LEU A N 1
ATOM 1617 C CA . LEU A 1 203 ? 6.383 -55.906 -40.906 1 97.25 203 LEU A CA 1
ATOM 1618 C C . LEU A 1 203 ? 7.828 -56.406 -40.906 1 97.25 203 LEU A C 1
ATOM 1620 O O . LEU A 1 203 ? 8.758 -55.625 -40.719 1 97.25 203 LEU A O 1
ATOM 1624 N N . ASN A 1 204 ? 8.008 -57.719 -41.094 1 95.88 204 ASN A N 1
ATOM 1625 C CA . ASN A 1 204 ? 9.359 -58.281 -41.156 1 95.88 204 ASN A CA 1
ATOM 1626 C C . ASN A 1 204 ? 10.172 -57.656 -42.281 1 95.88 204 ASN A C 1
ATOM 1628 O O . ASN A 1 204 ? 11.383 -57.438 -42.156 1 95.88 204 ASN A O 1
ATOM 1632 N N . GLN A 1 205 ? 9.469 -57.406 -43.312 1 95.5 205 GLN A N 1
ATOM 1633 C CA . GLN A 1 205 ? 10.148 -56.719 -44.438 1 95.5 205 GLN A CA 1
ATOM 1634 C C . GLN A 1 205 ? 10.617 -55.344 -44.031 1 95.5 205 GLN A C 1
ATOM 1636 O O . GLN A 1 205 ? 11.711 -54.906 -44.406 1 95.5 205 GLN A O 1
ATOM 1641 N N . VAL A 1 206 ? 9.812 -54.656 -43.312 1 96.25 206 VAL A N 1
ATOM 1642 C CA . VAL A 1 206 ? 10.133 -53.312 -42.844 1 96.25 206 VAL A CA 1
ATOM 1643 C C . VAL A 1 206 ? 11.336 -53.375 -41.906 1 96.25 206 VAL A C 1
ATOM 1645 O O . VAL A 1 206 ? 12.219 -52.5 -41.969 1 96.25 206 VAL A O 1
ATOM 1648 N N . PHE A 1 207 ? 11.383 -54.406 -41.031 1 95.69 207 PHE A N 1
ATOM 1649 C CA . PHE A 1 207 ? 12.469 -54.562 -40.094 1 95.69 207 PHE A CA 1
ATOM 1650 C C . PHE A 1 207 ? 13.797 -54.812 -40.781 1 95.69 207 PHE A C 1
ATOM 1652 O O . PHE A 1 207 ? 14.844 -54.344 -40.375 1 95.69 207 PHE A O 1
ATOM 1659 N N . VAL A 1 208 ? 13.672 -55.562 -41.812 1 94.31 208 VAL A N 1
ATOM 1660 C CA . VAL A 1 208 ? 14.875 -55.938 -42.562 1 94.31 208 VAL A CA 1
ATOM 1661 C C . VAL A 1 208 ? 15.461 -54.688 -43.219 1 94.31 208 VAL A C 1
ATOM 1663 O O . VAL A 1 208 ? 16.672 -54.438 -43.156 1 94.31 208 VAL A O 1
ATOM 1666 N N . VAL A 1 209 ? 14.633 -53.938 -43.844 1 92.81 209 VAL A N 1
ATOM 1667 C CA . VAL A 1 209 ? 15.078 -52.75 -44.562 1 92.81 209 VAL A CA 1
ATOM 1668 C C . VAL A 1 209 ? 15.516 -51.688 -43.562 1 92.81 209 VAL A C 1
ATOM 1670 O O . VAL A 1 209 ? 16.531 -51.031 -43.75 1 92.81 209 VAL A O 1
ATOM 1673 N N . ASN A 1 210 ? 14.781 -51.531 -42.469 1 94.56 210 ASN A N 1
ATOM 1674 C CA . ASN A 1 210 ? 15.031 -50.594 -41.344 1 94.56 210 ASN A CA 1
ATOM 1675 C C . ASN A 1 210 ? 15.273 -49.188 -41.844 1 94.56 210 ASN A C 1
ATOM 1677 O O . ASN A 1 210 ? 16.281 -48.562 -41.5 1 94.56 210 ASN A O 1
ATOM 1681 N N . THR A 1 211 ? 14.477 -48.719 -42.719 1 93.94 211 THR A N 1
ATOM 1682 C CA . THR A 1 211 ? 14.422 -47.344 -43.188 1 93.94 211 THR A CA 1
ATOM 1683 C C . THR A 1 211 ? 13.023 -46.75 -43 1 93.94 211 THR A C 1
ATOM 1685 O O . THR A 1 211 ? 12.039 -47.312 -43.469 1 93.94 211 THR A O 1
ATOM 1688 N N . ASN A 1 212 ? 12.961 -45.531 -42.344 1 95.19 212 ASN A N 1
ATOM 1689 C CA . ASN A 1 212 ? 11.672 -44.938 -42 1 95.19 212 ASN A CA 1
ATOM 1690 C C . ASN A 1 212 ? 10.742 -45.969 -41.344 1 95.19 212 ASN A C 1
ATOM 1692 O O . ASN A 1 212 ? 9.57 -46.062 -41.719 1 95.19 212 ASN A O 1
ATOM 1696 N N . THR A 1 213 ? 11.32 -46.719 -40.469 1 95.06 213 THR A N 1
ATOM 1697 C CA . THR A 1 213 ? 10.695 -47.906 -39.906 1 95.06 213 THR A CA 1
ATOM 1698 C C . THR A 1 213 ? 9.422 -47.562 -39.156 1 95.06 213 THR A C 1
ATOM 1700 O O . THR A 1 213 ? 8.391 -48.219 -39.312 1 95.06 213 THR A O 1
ATOM 1703 N N . ILE A 1 214 ? 9.469 -46.5 -38.438 1 94.19 214 ILE A N 1
ATOM 1704 C CA . ILE A 1 214 ? 8.328 -46.125 -37.594 1 94.19 214 ILE A CA 1
ATOM 1705 C C . ILE A 1 214 ? 7.16 -45.688 -38.469 1 94.19 214 ILE A C 1
ATOM 1707 O O . ILE A 1 214 ? 6.027 -46.125 -38.281 1 94.19 214 ILE A O 1
ATOM 1711 N N . ASP A 1 215 ? 7.422 -44.906 -39.438 1 95.62 215 ASP A N 1
ATOM 1712 C CA . ASP A 1 215 ? 6.383 -44.406 -40.344 1 95.62 215 ASP A CA 1
ATOM 1713 C C . ASP A 1 215 ? 5.797 -45.531 -41.188 1 95.62 215 ASP A C 1
ATOM 1715 O O . ASP A 1 215 ? 4.586 -45.594 -41.406 1 95.62 215 ASP A O 1
ATOM 1719 N N . ARG A 1 216 ? 6.641 -46.344 -41.625 1 96.69 216 ARG A N 1
ATOM 1720 C CA . ARG A 1 216 ? 6.188 -47.469 -42.438 1 96.69 216 ARG A CA 1
ATOM 1721 C C . ARG A 1 216 ? 5.34 -48.438 -41.594 1 96.69 216 ARG A C 1
ATOM 1723 O O . ARG A 1 216 ? 4.348 -48.969 -42.094 1 96.69 216 ARG A O 1
ATOM 1730 N N . THR A 1 217 ? 5.816 -48.594 -40.406 1 97.06 217 THR A N 1
ATOM 1731 C CA . THR A 1 217 ? 5.031 -49.438 -39.5 1 97.06 217 THR A CA 1
ATOM 1732 C C . THR A 1 217 ? 3.631 -48.844 -39.312 1 97.06 217 THR A C 1
ATOM 1734 O O . THR A 1 217 ? 2.643 -49.594 -39.344 1 97.06 217 THR A O 1
ATOM 1737 N N . LYS A 1 218 ? 3.586 -47.562 -39.094 1 96.44 218 LYS A N 1
ATOM 1738 C CA . LYS A 1 218 ? 2.314 -46.875 -38.906 1 96.44 218 LYS A CA 1
ATOM 1739 C C . LYS A 1 218 ? 1.393 -47.062 -40.125 1 96.44 218 LYS A C 1
ATOM 1741 O O . LYS A 1 218 ? 0.2 -47.344 -39.938 1 96.44 218 LYS A O 1
ATOM 1746 N N . GLU A 1 219 ? 1.937 -46.969 -41.25 1 96.62 219 GLU A N 1
ATOM 1747 C CA . GLU A 1 219 ? 1.172 -47.125 -42.469 1 96.62 219 GLU A CA 1
ATOM 1748 C C . GLU A 1 219 ? 0.639 -48.562 -42.625 1 96.62 219 GLU A C 1
ATOM 1750 O O . GLU A 1 219 ? -0.524 -48.75 -42.969 1 96.62 219 GLU A O 1
ATOM 1755 N N . ILE A 1 220 ? 1.475 -49.5 -42.375 1 97.5 220 ILE A N 1
ATOM 1756 C CA . ILE A 1 220 ? 1.101 -50.906 -42.5 1 97.5 220 ILE A CA 1
ATOM 1757 C C . ILE A 1 220 ? -0 -51.219 -41.5 1 97.5 220 ILE A C 1
ATOM 1759 O O . ILE A 1 220 ? -1.022 -51.812 -41.844 1 97.5 220 ILE A O 1
ATOM 1763 N N . LEU A 1 221 ? 0.24 -50.812 -40.312 1 97.25 221 LEU A N 1
ATOM 1764 C CA . LEU A 1 221 ? -0.736 -51.125 -39.281 1 97.25 221 LEU A CA 1
ATOM 1765 C C . LEU A 1 221 ? -2.072 -50.438 -39.562 1 97.25 221 LEU A C 1
ATOM 1767 O O . LEU A 1 221 ? -3.133 -51.031 -39.312 1 97.25 221 LEU A O 1
ATOM 1771 N N . ALA A 1 222 ? -2.037 -49.281 -40.094 1 96.5 222 ALA A N 1
ATOM 1772 C CA . ALA A 1 222 ? -3.258 -48.562 -40.469 1 96.5 222 ALA A CA 1
ATOM 1773 C C . ALA A 1 222 ? -4.066 -49.344 -41.5 1 96.5 222 ALA A C 1
ATOM 1775 O O . ALA A 1 222 ? -5.301 -49.375 -41.438 1 96.5 222 ALA A O 1
ATOM 1776 N N . ARG A 1 223 ? -3.35 -49.938 -42.406 1 96 223 ARG A N 1
ATOM 1777 C CA . ARG A 1 223 ? -4.012 -50.719 -43.438 1 96 223 ARG A CA 1
ATOM 1778 C C . ARG A 1 223 ? -4.68 -51.938 -42.844 1 96 223 ARG A C 1
ATOM 1780 O O . ARG A 1 223 ? -5.676 -52.438 -43.406 1 96 223 ARG A O 1
ATOM 1787 N N . TYR A 1 224 ? -4.133 -52.406 -41.781 1 96.56 224 TYR A N 1
ATOM 1788 C CA . TYR A 1 224 ? -4.684 -53.594 -41.125 1 96.56 224 TYR A CA 1
ATOM 1789 C C . TYR A 1 224 ? -5.676 -53.219 -40.031 1 96.56 224 TYR A C 1
ATOM 1791 O O . TYR A 1 224 ? -6.141 -54.094 -39.281 1 96.56 224 TYR A O 1
ATOM 1799 N N . GLY A 1 225 ? -5.945 -51.906 -39.906 1 95.31 225 GLY A N 1
ATOM 1800 C CA . GLY A 1 225 ? -6.957 -51.406 -38.969 1 95.31 225 GLY A CA 1
ATOM 1801 C C . GLY A 1 225 ? -6.441 -51.25 -37.562 1 95.31 225 GLY A C 1
ATOM 1802 O O . GLY A 1 225 ? -7.211 -51.344 -36.594 1 95.31 225 GLY A O 1
ATOM 1803 N N . ILE A 1 226 ? -5.207 -51.125 -37.344 1 96.25 226 ILE A N 1
ATOM 1804 C CA . ILE A 1 226 ? -4.598 -50.938 -36.031 1 96.25 226 ILE A CA 1
ATOM 1805 C C . ILE A 1 226 ? -3.959 -49.562 -35.938 1 96.25 226 ILE A C 1
ATOM 1807 O O . ILE A 1 226 ? -3.156 -49.188 -36.812 1 96.25 226 ILE A O 1
ATOM 1811 N N . LYS A 1 227 ? -4.336 -48.812 -34.969 1 96.44 227 LYS A N 1
ATOM 1812 C CA . LYS A 1 227 ? -3.674 -47.531 -34.719 1 96.44 227 LYS A CA 1
ATOM 1813 C C . LYS A 1 227 ? -2.322 -47.719 -34.031 1 96.44 227 LYS A C 1
ATOM 1815 O O . LYS A 1 227 ? -2.188 -48.594 -33.156 1 96.44 227 LYS A O 1
ATOM 1820 N N . PHE A 1 228 ? -1.314 -46.969 -34.5 1 96.81 228 PHE A N 1
ATOM 1821 C CA . PHE A 1 228 ? 0.022 -47.094 -33.938 1 96.81 228 PHE A CA 1
ATOM 1822 C C . PHE A 1 228 ? 0.555 -45.75 -33.5 1 96.81 228 PHE A C 1
ATOM 1824 O O . PHE A 1 228 ? 0.589 -44.812 -34.281 1 96.81 228 PHE A O 1
ATOM 1831 N N . ILE A 1 229 ? 0.942 -45.688 -32.219 1 95 229 ILE A N 1
ATOM 1832 C CA . ILE A 1 229 ? 1.465 -44.406 -31.688 1 95 229 ILE A CA 1
ATOM 1833 C C . ILE A 1 229 ? 2.74 -44.688 -30.891 1 95 229 ILE A C 1
ATOM 1835 O O . ILE A 1 229 ? 2.887 -45.75 -30.266 1 95 229 ILE A O 1
ATOM 1839 N N . VAL A 1 230 ? 3.619 -43.781 -30.969 1 93.75 230 VAL A N 1
ATOM 1840 C CA . VAL A 1 230 ? 4.828 -43.812 -30.156 1 93.75 230 VAL A CA 1
ATOM 1841 C C . VAL A 1 230 ? 4.746 -42.719 -29.078 1 93.75 230 VAL A C 1
ATOM 1843 O O . VAL A 1 230 ? 4.645 -41.531 -29.391 1 93.75 230 VAL A O 1
ATOM 1846 N N . VAL A 1 231 ? 4.73 -43.125 -27.859 1 92.44 231 VAL A N 1
ATOM 1847 C CA . VAL A 1 231 ? 4.668 -42.188 -26.75 1 92.44 231 VAL A CA 1
ATOM 1848 C C . VAL A 1 231 ? 5.957 -42.281 -25.922 1 92.44 231 VAL A C 1
ATOM 1850 O O . VAL A 1 231 ? 6.352 -43.375 -25.5 1 92.44 231 VAL A O 1
ATOM 1853 N N . PRO A 1 232 ? 6.547 -41.188 -25.75 1 91.31 232 PRO A N 1
ATOM 1854 C CA . PRO A 1 232 ? 7.773 -41.219 -24.938 1 91.31 232 PRO A CA 1
ATOM 1855 C C . PRO A 1 232 ? 7.547 -41.75 -23.531 1 91.31 232 PRO A C 1
ATOM 1857 O O . PRO A 1 232 ? 6.508 -41.5 -22.922 1 91.31 232 PRO A O 1
ATOM 1860 N N . LYS A 1 233 ? 8.539 -42.438 -23.031 1 87.94 233 LYS A N 1
ATOM 1861 C CA . LYS A 1 233 ? 8.445 -43 -21.703 1 87.94 233 LYS A CA 1
ATOM 1862 C C . LYS A 1 233 ? 8.469 -41.906 -20.625 1 87.94 233 LYS A C 1
ATOM 1864 O O . LYS A 1 233 ? 9.172 -40.906 -20.781 1 87.94 233 LYS A O 1
ATOM 1869 N N . PHE A 1 234 ? 7.684 -42.125 -19.594 1 90.56 234 PHE A N 1
ATOM 1870 C CA . PHE A 1 234 ? 7.742 -41.25 -18.422 1 90.56 234 PHE A CA 1
ATOM 1871 C C . PHE A 1 234 ? 8.797 -41.75 -17.453 1 90.56 234 PHE A C 1
ATOM 1873 O O . PHE A 1 234 ? 9.242 -42.906 -17.531 1 90.56 234 PHE A O 1
ATOM 1880 N N . ASP A 1 235 ? 9.227 -40.844 -16.594 1 89.06 235 ASP A N 1
ATOM 1881 C CA . ASP A 1 235 ? 10.18 -41.219 -15.57 1 89.06 235 ASP A CA 1
ATOM 1882 C C . ASP A 1 235 ? 9.625 -42.344 -14.703 1 89.06 235 ASP A C 1
ATOM 1884 O O . ASP A 1 235 ? 8.453 -42.312 -14.32 1 89.06 235 ASP A O 1
ATOM 1888 N N . LYS A 1 236 ? 10.438 -43.344 -14.445 1 86.44 236 LYS A N 1
ATOM 1889 C CA . LYS A 1 236 ? 10.102 -44.469 -13.578 1 86.44 236 LYS A CA 1
ATOM 1890 C C . LYS A 1 236 ? 8.891 -45.219 -14.102 1 86.44 236 LYS A C 1
ATOM 1892 O O . LYS A 1 236 ? 8.016 -45.625 -13.336 1 86.44 236 LYS A O 1
ATOM 1897 N N . THR A 1 237 ? 8.805 -45.219 -15.375 1 86.19 237 THR A N 1
ATOM 1898 C CA . THR A 1 237 ? 7.754 -45.969 -16.047 1 86.19 237 THR A CA 1
ATOM 1899 C C . THR A 1 237 ? 8.359 -46.969 -17.031 1 86.19 237 THR A C 1
ATOM 1901 O O . THR A 1 237 ? 8.539 -46.656 -18.219 1 86.19 237 THR A O 1
ATOM 1904 N N . PRO A 1 238 ? 8.625 -48.156 -16.562 1 82.62 238 PRO A N 1
ATOM 1905 C CA . PRO A 1 238 ? 9.242 -49.156 -17.453 1 82.62 238 PRO A CA 1
ATOM 1906 C C . PRO A 1 238 ? 8.234 -49.812 -18.391 1 82.62 238 PRO A C 1
ATOM 1908 O O . PRO A 1 238 ? 8.062 -51.062 -18.344 1 82.62 238 PRO A O 1
ATOM 1911 N N . ILE A 1 239 ? 7.625 -49.094 -19.203 1 83.94 239 ILE A N 1
ATOM 1912 C CA . ILE A 1 239 ? 6.625 -49.562 -20.156 1 83.94 239 ILE A CA 1
ATOM 1913 C C . ILE A 1 239 ? 7.23 -49.656 -21.562 1 83.94 239 ILE A C 1
ATOM 1915 O O . ILE A 1 239 ? 7.773 -48.656 -22.062 1 83.94 239 ILE A O 1
ATOM 1919 N N . ASP A 1 240 ? 7.145 -50.781 -22.078 1 86.12 240 ASP A N 1
ATOM 1920 C CA . ASP A 1 240 ? 7.652 -50.938 -23.438 1 86.12 240 ASP A CA 1
ATOM 1921 C C . ASP A 1 240 ? 6.527 -50.781 -24.469 1 86.12 240 ASP A C 1
ATOM 1923 O O . ASP A 1 240 ? 6.746 -50.312 -25.578 1 86.12 240 ASP A O 1
ATOM 1927 N N . GLY A 1 241 ? 5.387 -51.281 -24.047 1 90 241 GLY A N 1
ATOM 1928 C CA . GLY A 1 241 ? 4.254 -51.219 -24.969 1 90 241 GLY A CA 1
ATOM 1929 C C . GLY A 1 241 ? 2.914 -51.281 -24.25 1 90 241 GLY A C 1
ATOM 1930 O O . GLY A 1 241 ? 2.844 -51.656 -23.078 1 90 241 GLY A O 1
ATOM 1931 N N . PHE A 1 242 ? 1.97 -50.906 -24.938 1 91.56 242 PHE A N 1
ATOM 1932 C CA . PHE A 1 242 ? 0.601 -50.844 -24.438 1 91.56 242 PHE A CA 1
ATOM 1933 C C . PHE A 1 242 ? -0.399 -51.031 -25.562 1 91.56 242 PHE A C 1
ATOM 1935 O O . PHE A 1 242 ? -0.22 -50.5 -26.656 1 91.56 242 PHE A O 1
ATOM 1942 N N . SER A 1 243 ? -1.319 -52 -25.391 1 93.69 243 SER A N 1
ATOM 1943 C CA . SER A 1 243 ? -2.344 -52.219 -26.406 1 93.69 243 SER A CA 1
ATOM 1944 C C . SER A 1 243 ? -3.742 -52.188 -25.797 1 93.69 243 SER A C 1
ATOM 1946 O O . SER A 1 243 ? -3.963 -52.688 -24.703 1 93.69 243 SER A O 1
ATOM 1948 N N . PHE A 1 244 ? -4.602 -51.531 -26.484 1 92.81 244 PHE A N 1
ATOM 1949 C CA . PHE A 1 244 ? -5.977 -51.406 -26.016 1 92.81 244 PHE A CA 1
ATOM 1950 C C . PHE A 1 244 ? -6.922 -51.156 -27.188 1 92.81 244 PHE A C 1
ATOM 1952 O O . PHE A 1 244 ? -6.48 -50.875 -28.297 1 92.81 244 PHE A O 1
ATOM 1959 N N . TRP A 1 245 ? -8.18 -51.469 -26.891 1 91.75 245 TRP A N 1
ATOM 1960 C CA . TRP A 1 245 ? -9.219 -51.219 -27.875 1 91.75 245 TRP A CA 1
ATOM 1961 C C . TRP A 1 245 ? -9.891 -49.875 -27.594 1 91.75 245 TRP A C 1
ATOM 1963 O O . TRP A 1 245 ? -10.148 -49.5 -26.453 1 91.75 245 TRP A O 1
ATOM 1973 N N . GLN A 1 246 ? -9.992 -49.031 -28.562 1 88.12 246 GLN A N 1
ATOM 1974 C CA . GLN A 1 246 ? -10.664 -47.75 -28.453 1 88.12 246 GLN A CA 1
ATOM 1975 C C . GLN A 1 246 ? -11.508 -47.438 -29.688 1 88.12 246 GLN A C 1
ATOM 1977 O O . GLN A 1 246 ? -10.984 -47.406 -30.797 1 88.12 246 GLN A O 1
ATOM 1982 N N . GLY A 1 247 ? -12.766 -47.219 -29.484 1 86.44 247 GLY A N 1
ATOM 1983 C CA . GLY A 1 247 ? -13.656 -47.031 -30.625 1 86.44 247 GLY A CA 1
ATOM 1984 C C . GLY A 1 247 ? -13.805 -48.281 -31.469 1 86.44 247 GLY A C 1
ATOM 1985 O O . GLY A 1 247 ? -14.125 -49.375 -30.953 1 86.44 247 GLY A O 1
ATOM 1986 N N . LYS A 1 248 ? -13.398 -48.094 -32.844 1 88.31 248 LYS A N 1
ATOM 1987 C CA . LYS A 1 248 ? -13.594 -49.188 -33.781 1 88.31 248 LYS A CA 1
ATOM 1988 C C . LYS A 1 248 ? -12.297 -49.969 -34 1 88.31 248 LYS A C 1
ATOM 1990 O O . LYS A 1 248 ? -12.289 -51.031 -34.625 1 88.31 248 LYS A O 1
ATOM 1995 N N . ASN A 1 249 ? -11.266 -49.438 -33.406 1 94.25 249 ASN A N 1
ATOM 1996 C CA . ASN A 1 249 ? -9.969 -50.031 -33.781 1 94.25 249 ASN A CA 1
ATOM 1997 C C . ASN A 1 249 ? -9.133 -50.312 -32.531 1 94.25 249 ASN A C 1
ATOM 1999 O O . ASN A 1 249 ? -9.281 -49.625 -31.5 1 94.25 249 ASN A O 1
ATOM 2003 N N . PRO A 1 250 ? -8.312 -51.312 -32.562 1 95.06 250 PRO A N 1
ATOM 2004 C CA . PRO A 1 250 ? -7.273 -51.469 -31.547 1 95.06 250 PRO A CA 1
ATOM 2005 C C . PRO A 1 250 ? -6.105 -50.5 -31.75 1 95.06 250 PRO A C 1
ATOM 2007 O O . PRO A 1 250 ? -5.879 -50.031 -32.875 1 95.06 250 PRO A O 1
ATOM 2010 N N . THR A 1 251 ? -5.461 -50.25 -30.672 1 95.94 251 THR A N 1
ATOM 2011 C CA . THR A 1 251 ? -4.312 -49.344 -30.703 1 95.94 251 THR A CA 1
ATOM 2012 C C . THR A 1 251 ? -3.096 -50 -30.062 1 95.94 251 THR A C 1
ATOM 2014 O O . THR A 1 251 ? -3.213 -50.656 -29.031 1 95.94 251 THR A O 1
ATOM 2017 N N . VAL A 1 252 ? -1.989 -49.875 -30.688 1 96 252 VAL A N 1
ATOM 2018 C CA . VAL A 1 252 ? -0.712 -50.312 -30.156 1 96 252 VAL A CA 1
ATOM 2019 C C . VAL A 1 252 ? 0.181 -49.125 -29.859 1 96 252 VAL A C 1
ATOM 2021 O O . VAL A 1 252 ? 0.387 -48.25 -30.719 1 96 252 VAL A O 1
ATOM 2024 N N . VAL A 1 253 ? 0.635 -49.062 -28.641 1 95.25 253 VAL A N 1
ATOM 2025 C CA . VAL A 1 253 ? 1.506 -47.969 -28.219 1 95.25 253 VAL A CA 1
ATOM 2026 C C . VAL A 1 253 ? 2.875 -48.531 -27.828 1 95.25 253 VAL A C 1
ATOM 2028 O O . VAL A 1 253 ? 2.969 -49.531 -27.141 1 95.25 253 VAL A O 1
ATOM 2031 N N . LEU A 1 254 ? 3.893 -47.844 -28.297 1 94.19 254 LEU A N 1
ATOM 2032 C CA . LEU A 1 254 ? 5.242 -48.188 -27.891 1 94.19 254 LEU A CA 1
ATOM 2033 C C . LEU A 1 254 ? 5.984 -47 -27.312 1 94.19 254 LEU A C 1
ATOM 2035 O O . LEU A 1 254 ? 5.688 -45.844 -27.656 1 94.19 254 LEU A O 1
ATOM 2039 N N . THR A 1 255 ? 6.934 -47.031 -26.391 1 88.94 255 THR A N 1
ATOM 2040 C CA . THR A 1 255 ? 7.727 -45.969 -25.812 1 88.94 255 THR A CA 1
ATOM 2041 C C . THR A 1 255 ? 9.102 -45.875 -26.469 1 88.94 255 THR A C 1
ATOM 2043 O O . THR A 1 255 ? 9.766 -44.844 -26.406 1 88.94 255 THR A O 1
ATOM 2046 N N . LEU A 1 256 ? 9.523 -46.531 -27.438 1 78.06 256 LEU A N 1
ATOM 2047 C CA . LEU A 1 256 ? 10.852 -46.625 -28.031 1 78.06 256 LEU A CA 1
ATOM 2048 C C . LEU A 1 256 ? 11.938 -46.375 -26.984 1 78.06 256 LEU A C 1
ATOM 2050 O O . LEU A 1 256 ? 12.805 -45.531 -27.172 1 78.06 256 LEU A O 1
ATOM 2054 N N . ARG A 1 257 ? 11.914 -46.875 -25.828 1 68.75 257 ARG A N 1
ATOM 2055 C CA . ARG A 1 257 ? 12.805 -46.688 -24.688 1 68.75 257 ARG A CA 1
ATOM 2056 C C . ARG A 1 257 ? 14.266 -46.844 -25.094 1 68.75 257 ARG A C 1
ATOM 2058 O O . ARG A 1 257 ? 15.109 -46 -24.75 1 68.75 257 ARG A O 1
ATOM 2065 N N . LEU A 1 258 ? 14.609 -47.812 -25.953 1 69.69 258 LEU A N 1
ATOM 2066 C CA . LEU A 1 258 ? 16 -48.188 -26.25 1 69.69 258 LEU A CA 1
ATOM 2067 C C . LEU A 1 258 ? 16.359 -47.781 -27.672 1 69.69 258 LEU A C 1
ATOM 2069 O O . LEU A 1 258 ? 17.547 -47.781 -28.031 1 69.69 258 LEU A O 1
ATOM 2073 N N . ASN A 1 259 ? 15.555 -47.281 -28.375 1 80.69 259 ASN A N 1
ATOM 2074 C CA . ASN A 1 259 ? 15.758 -46.938 -29.781 1 80.69 259 ASN A CA 1
ATOM 2075 C C . ASN A 1 259 ? 16.516 -48.031 -30.516 1 80.69 259 ASN A C 1
ATOM 2077 O O . ASN A 1 259 ? 17.484 -47.781 -31.234 1 80.69 259 ASN A O 1
ATOM 2081 N N . LYS A 1 260 ? 16.281 -49.281 -30.281 1 89.56 260 LYS A N 1
ATOM 2082 C CA . LYS A 1 260 ? 16.875 -50.469 -30.891 1 89.56 260 LYS A CA 1
ATOM 2083 C C . LYS A 1 260 ? 15.828 -51.219 -31.703 1 89.56 260 LYS A C 1
ATOM 2085 O O . LYS A 1 260 ? 14.734 -51.5 -31.219 1 89.56 260 LYS A O 1
ATOM 2090 N N . ILE A 1 261 ? 16.25 -51.562 -32.906 1 92.75 261 ILE A N 1
ATOM 2091 C CA . ILE A 1 261 ? 15.312 -52.156 -33.844 1 92.75 261 ILE A CA 1
ATOM 2092 C C . ILE A 1 261 ? 14.891 -53.531 -33.312 1 92.75 261 ILE A C 1
ATOM 2094 O O . ILE A 1 261 ? 13.75 -53.969 -33.5 1 92.75 261 ILE A O 1
ATOM 2098 N N . ASP A 1 262 ? 15.805 -54.281 -32.625 1 92.06 262 ASP A N 1
ATOM 2099 C CA . ASP A 1 262 ? 15.461 -55.594 -32.094 1 92.06 262 ASP A CA 1
ATOM 2100 C C . ASP A 1 262 ? 14.398 -55.5 -31.016 1 92.06 262 ASP A C 1
ATOM 2102 O O . ASP A 1 262 ? 13.398 -56.219 -31.031 1 92.06 262 ASP A O 1
ATOM 2106 N N . ASN A 1 263 ? 14.625 -54.531 -30.172 1 91 263 ASN A N 1
ATOM 2107 C CA . ASN A 1 263 ? 13.641 -54.312 -29.109 1 91 263 ASN A CA 1
ATOM 2108 C C . ASN A 1 263 ? 12.32 -53.812 -29.656 1 91 263 ASN A C 1
ATOM 2110 O O . ASN A 1 263 ? 11.25 -54.188 -29.188 1 91 263 ASN A O 1
ATOM 2114 N N . TYR A 1 264 ? 12.461 -52.938 -30.562 1 93.38 264 TYR A N 1
ATOM 2115 C CA . TYR A 1 264 ? 11.289 -52.344 -31.203 1 93.38 264 TYR A CA 1
ATOM 2116 C C . TYR A 1 264 ? 10.438 -53.438 -31.859 1 93.38 264 TYR A C 1
ATOM 2118 O O . TYR A 1 264 ? 9.227 -53.5 -31.641 1 93.38 264 TYR A O 1
ATOM 2126 N N . ALA A 1 265 ? 11.086 -54.25 -32.656 1 95.19 265 ALA A N 1
ATOM 2127 C CA . ALA A 1 265 ? 10.391 -55.312 -33.406 1 95.19 265 ALA A CA 1
ATOM 2128 C C . ALA A 1 265 ? 9.75 -56.312 -32.438 1 95.19 265 ALA A C 1
ATOM 2130 O O . ALA A 1 265 ? 8.602 -56.719 -32.625 1 95.19 265 ALA A O 1
ATOM 2131 N N . PHE A 1 266 ? 10.5 -56.625 -31.453 1 93.12 266 PHE A N 1
ATOM 2132 C CA . PHE A 1 266 ? 10.016 -57.594 -30.469 1 93.12 266 PHE A CA 1
ATOM 2133 C C . PHE A 1 266 ? 8.797 -57.062 -29.734 1 93.12 266 PHE A C 1
ATOM 2135 O O . PHE A 1 266 ? 7.777 -57.719 -29.609 1 93.12 266 PHE A O 1
ATOM 2142 N N . ALA A 1 267 ? 8.914 -55.844 -29.281 1 92.75 267 ALA A N 1
ATOM 2143 C CA . ALA A 1 267 ? 7.832 -55.188 -28.531 1 92.75 267 ALA A CA 1
ATOM 2144 C C . ALA A 1 267 ? 6.59 -55.031 -29.406 1 92.75 267 ALA A C 1
ATOM 2146 O O . ALA A 1 267 ? 5.469 -55.25 -28.953 1 92.75 267 ALA A O 1
ATOM 2147 N N . LEU A 1 268 ? 6.812 -54.594 -30.609 1 95.56 268 LEU A N 1
ATOM 2148 C CA . LEU A 1 268 ? 5.699 -54.375 -31.531 1 95.56 268 LEU A CA 1
ATOM 2149 C C . LEU A 1 268 ? 4.926 -55.688 -31.766 1 95.56 268 LEU A C 1
ATOM 2151 O O . LEU A 1 268 ? 3.701 -55.688 -31.609 1 95.56 268 LEU A O 1
ATOM 2155 N N . LEU A 1 269 ? 5.641 -56.75 -32.125 1 96.25 269 LEU A N 1
ATOM 2156 C CA . LEU A 1 269 ? 4.992 -58.031 -32.406 1 96.25 269 LEU A CA 1
ATOM 2157 C C . LEU A 1 269 ? 4.336 -58.594 -31.172 1 96.25 269 LEU A C 1
ATOM 2159 O O . LEU A 1 269 ? 3.297 -59.25 -31.266 1 96.25 269 LEU A O 1
ATOM 2163 N N . HIS A 1 270 ? 4.961 -58.312 -30.062 1 93.75 270 HIS A N 1
ATOM 2164 C CA . HIS A 1 270 ? 4.375 -58.719 -28.797 1 93.75 270 HIS A CA 1
ATOM 2165 C C . HIS A 1 270 ? 2.996 -58.094 -28.609 1 93.75 270 HIS A C 1
ATOM 2167 O O . HIS A 1 270 ? 2.031 -58.781 -28.281 1 93.75 270 HIS A O 1
ATOM 2173 N N . GLU A 1 271 ? 2.924 -56.812 -28.812 1 93.44 271 GLU A N 1
ATOM 2174 C CA . GLU A 1 271 ? 1.661 -56.094 -28.641 1 93.44 271 GLU A CA 1
ATOM 2175 C C . GLU A 1 271 ? 0.654 -56.5 -29.719 1 93.44 271 GLU A C 1
ATOM 2177 O O . GLU A 1 271 ? -0.548 -56.562 -29.453 1 93.44 271 GLU A O 1
ATOM 2182 N N . ILE A 1 272 ? 1.135 -56.75 -30.922 1 94.94 272 ILE A N 1
ATOM 2183 C CA . ILE A 1 272 ? 0.265 -57.156 -32 1 94.94 272 ILE A CA 1
ATOM 2184 C C . ILE A 1 272 ? -0.405 -58.5 -31.656 1 94.94 272 ILE A C 1
ATOM 2186 O O . ILE A 1 272 ? -1.586 -58.688 -31.938 1 94.94 272 ILE A O 1
ATOM 2190 N N . TYR A 1 273 ? 0.431 -59.344 -31.047 1 94.06 273 TYR A N 1
ATOM 2191 C CA . TYR A 1 273 ? -0.138 -60.625 -30.625 1 94.06 273 TYR A CA 1
ATOM 2192 C C . TYR A 1 273 ? -1.296 -60.406 -29.656 1 94.06 273 TYR A C 1
ATOM 2194 O O . TYR A 1 273 ? -2.326 -61.094 -29.75 1 94.06 273 TYR A O 1
ATOM 2202 N N . HIS A 1 274 ? -1.139 -59.5 -28.781 1 92 274 HIS A N 1
ATOM 2203 C CA . HIS A 1 274 ? -2.203 -59.188 -27.844 1 92 274 HIS A CA 1
ATOM 2204 C C . HIS A 1 274 ? -3.443 -58.688 -28.562 1 92 274 HIS A C 1
ATOM 2206 O O . HIS A 1 274 ? -4.57 -59 -28.156 1 92 274 HIS A O 1
ATOM 2212 N N . VAL A 1 275 ? -3.297 -57.906 -29.547 1 93.38 275 VAL A N 1
ATOM 2213 C CA . VAL A 1 275 ? -4.41 -57.344 -30.297 1 93.38 275 VAL A CA 1
ATOM 2214 C C . VAL A 1 275 ? -5.199 -58.469 -30.969 1 93.38 275 VAL A C 1
ATOM 2216 O O . VAL A 1 275 ? -6.426 -58.531 -30.859 1 93.38 275 VAL A O 1
ATOM 2219 N N . TYR A 1 276 ? -4.523 -59.406 -31.594 1 92.69 276 TYR A N 1
ATOM 2220 C CA . TYR A 1 276 ? -5.172 -60.438 -32.406 1 92.69 276 TYR A CA 1
ATOM 2221 C C . TYR A 1 276 ? -5.711 -61.562 -31.516 1 92.69 276 TYR A C 1
ATOM 2223 O O . TYR A 1 276 ? -6.766 -62.125 -31.812 1 92.69 276 TYR A O 1
ATOM 2231 N N . GLU A 1 277 ? -5.035 -61.875 -30.453 1 89.94 277 GLU A N 1
ATOM 2232 C CA . GLU A 1 277 ? -5.391 -63.062 -29.688 1 89.94 277 GLU A CA 1
ATOM 2233 C C . GLU A 1 277 ? -6.199 -62.719 -28.438 1 89.94 277 GLU A C 1
ATOM 2235 O O . GLU A 1 277 ? -7.012 -63.5 -27.984 1 89.94 277 GLU A O 1
ATOM 2240 N N . HIS A 1 278 ? -5.988 -61.562 -27.984 1 86.62 278 HIS A N 1
ATOM 2241 C CA . HIS A 1 278 ? -6.598 -61.25 -26.688 1 86.62 278 HIS A CA 1
ATOM 2242 C C . HIS A 1 278 ? -7.617 -60.125 -26.812 1 86.62 278 HIS A C 1
ATOM 2244 O O . HIS A 1 278 ? -8.781 -60.281 -26.422 1 86.62 278 HIS A O 1
ATOM 2250 N N . LEU A 1 279 ? -7.289 -59.031 -27.328 1 84.5 279 LEU A N 1
ATOM 2251 C CA . LEU A 1 279 ? -8.125 -57.844 -27.344 1 84.5 279 LEU A CA 1
ATOM 2252 C C . LEU A 1 279 ? -9.344 -58.031 -28.234 1 84.5 279 LEU A C 1
ATOM 2254 O O . LEU A 1 279 ? -10.406 -57.469 -27.984 1 84.5 279 LEU A O 1
ATOM 2258 N N . PHE A 1 280 ? -9.141 -58.781 -29.281 1 78.44 280 PHE A N 1
ATOM 2259 C CA . PHE A 1 280 ? -10.25 -59 -30.203 1 78.44 280 PHE A CA 1
ATOM 2260 C C . PHE A 1 280 ? -11.414 -59.688 -29.5 1 78.44 280 PHE A C 1
ATOM 2262 O O . PHE A 1 280 ? -12.578 -59.375 -29.766 1 78.44 280 PHE A O 1
ATOM 2269 N N . ASN A 1 281 ? -11.07 -60.562 -28.625 1 77.75 281 ASN A N 1
ATOM 2270 C CA . ASN A 1 281 ? -12.094 -61.312 -27.906 1 77.75 281 ASN A CA 1
ATOM 2271 C C . ASN A 1 281 ? -12.625 -60.562 -26.703 1 77.75 281 ASN A C 1
ATOM 2273 O O . ASN A 1 281 ? -13.742 -60.812 -26.234 1 77.75 281 ASN A O 1
ATOM 2277 N N . ASN A 1 282 ? -11.773 -59.719 -26.219 1 78.75 282 ASN A N 1
ATOM 2278 C CA . ASN A 1 282 ? -12.141 -58.906 -25.062 1 78.75 282 ASN A CA 1
ATOM 2279 C C . ASN A 1 282 ? -11.703 -57.438 -25.234 1 78.75 282 ASN A C 1
ATOM 2281 O O . ASN A 1 282 ? -10.602 -57.062 -24.828 1 78.75 282 ASN A O 1
ATOM 2285 N N . ARG A 1 283 ? -12.57 -56.625 -25.594 1 79.44 283 ARG A N 1
ATOM 2286 C CA . ARG A 1 283 ? -12.234 -55.281 -26 1 79.44 283 ARG A CA 1
ATOM 2287 C C . ARG A 1 283 ? -12.031 -54.375 -24.781 1 79.44 283 ARG A C 1
ATOM 2289 O O . ARG A 1 283 ? -11.5 -53.281 -24.891 1 79.44 283 ARG A O 1
ATOM 2296 N N . GLU A 1 284 ? -12.359 -54.875 -23.641 1 76.69 284 GLU A N 1
ATOM 2297 C CA . GLU A 1 284 ? -12.234 -54.062 -22.422 1 76.69 284 GLU A CA 1
ATOM 2298 C C . GLU A 1 284 ? -10.875 -54.281 -21.766 1 76.69 284 GLU A C 1
ATOM 2300 O O . GLU A 1 284 ? -10.453 -53.469 -20.922 1 76.69 284 GLU A O 1
ATOM 2305 N N . GLN A 1 285 ? -10.258 -55.281 -22.234 1 77.88 285 GLN A N 1
ATOM 2306 C CA . GLN A 1 285 ? -8.977 -55.594 -21.625 1 77.88 285 GLN A CA 1
ATOM 2307 C C . GLN A 1 285 ? -7.867 -54.688 -22.156 1 77.88 285 GLN A C 1
ATOM 2309 O O . GLN A 1 285 ? -7.988 -54.125 -23.25 1 77.88 285 GLN A O 1
ATOM 2314 N N . ARG A 1 286 ? -6.914 -54.469 -21.297 1 82.38 286 ARG A N 1
ATOM 2315 C CA . ARG A 1 286 ? -5.727 -53.688 -21.656 1 82.38 286 ARG A CA 1
ATOM 2316 C C . ARG A 1 286 ? -4.453 -54.469 -21.312 1 82.38 286 ARG A C 1
ATOM 2318 O O . ARG A 1 286 ? -4.387 -55.156 -20.281 1 82.38 286 ARG A O 1
ATOM 2325 N N . TYR A 1 287 ? -3.635 -54.375 -22.266 1 77.5 287 TYR A N 1
ATOM 2326 C CA . TYR A 1 287 ? -2.387 -55.094 -22.047 1 77.5 287 TYR A CA 1
ATOM 2327 C C . TYR A 1 287 ? -1.197 -54.156 -22.031 1 77.5 287 TYR A C 1
ATOM 2329 O O . TYR A 1 287 ? -0.969 -53.438 -23 1 77.5 287 TYR A O 1
ATOM 2337 N N . ILE A 1 288 ? -0.583 -54.156 -20.875 1 76.56 288 ILE A N 1
ATOM 2338 C CA . ILE A 1 288 ? 0.573 -53.281 -20.703 1 76.56 288 ILE A CA 1
ATOM 2339 C C . ILE A 1 288 ? 1.82 -54.125 -20.438 1 76.56 288 ILE A C 1
ATOM 2341 O O . ILE A 1 288 ? 1.811 -55 -19.578 1 76.56 288 ILE A O 1
ATOM 2345 N N . ALA A 1 289 ? 2.742 -53.938 -21.312 1 74.62 289 ALA A N 1
ATOM 2346 C CA . ALA A 1 289 ? 4 -54.656 -21.156 1 74.62 289 ALA A CA 1
ATOM 2347 C C . ALA A 1 289 ? 4.953 -53.906 -20.234 1 74.62 289 ALA A C 1
ATOM 2349 O O . ALA A 1 289 ? 5.48 -52.844 -20.609 1 74.62 289 ALA A O 1
ATOM 2350 N N . ILE A 1 290 ? 5.004 -54.406 -19.062 1 68.5 290 ILE A N 1
ATOM 2351 C CA . ILE A 1 290 ? 5.91 -53.812 -18.094 1 68.5 290 ILE A CA 1
ATOM 2352 C C . ILE A 1 290 ? 7.098 -54.75 -17.844 1 68.5 290 ILE A C 1
ATOM 2354 O O . ILE A 1 290 ? 6.922 -55.938 -17.656 1 68.5 290 ILE A O 1
ATOM 2358 N N . GLU A 1 291 ? 8.172 -54.156 -17.938 1 66.25 291 GLU A N 1
ATOM 2359 C CA . GLU A 1 291 ? 9.375 -54.969 -17.719 1 66.25 291 GLU A CA 1
ATOM 2360 C C . GLU A 1 291 ? 9.414 -55.531 -16.312 1 66.25 291 GLU A C 1
ATOM 2362 O O . GLU A 1 291 ? 9.094 -54.844 -15.344 1 66.25 291 GLU A O 1
ATOM 2367 N N . GLY A 1 292 ? 9.75 -56.75 -16.219 1 60.81 292 GLY A N 1
ATOM 2368 C CA . GLY A 1 292 ? 10.047 -57.344 -14.938 1 60.81 292 GLY A CA 1
ATOM 2369 C C . GLY A 1 292 ? 8.844 -58 -14.289 1 60.81 292 GLY A C 1
ATOM 2370 O O . GLY A 1 292 ? 8.961 -58.656 -13.258 1 60.81 292 GLY A O 1
ATOM 2371 N N . VAL A 1 293 ? 7.699 -57.688 -14.812 1 61.72 293 VAL A N 1
ATOM 2372 C CA . VAL A 1 293 ? 6.52 -58.281 -14.195 1 61.72 293 VAL A CA 1
ATOM 2373 C C . VAL A 1 293 ? 6.434 -59.75 -14.539 1 61.72 293 VAL A C 1
ATOM 2375 O O . VAL A 1 293 ? 6.879 -60.188 -15.609 1 61.72 293 VAL A O 1
ATOM 2378 N N . GLU A 1 294 ? 6.051 -60.469 -13.492 1 60.47 294 GLU A N 1
ATOM 2379 C CA . GLU A 1 294 ? 5.883 -61.906 -13.68 1 60.47 294 GLU A CA 1
ATOM 2380 C C . GLU A 1 294 ? 4.961 -62.188 -14.867 1 60.47 294 GLU A C 1
ATOM 2382 O O . GLU A 1 294 ? 3.926 -61.531 -15.023 1 60.47 294 GLU A O 1
ATOM 2387 N N . THR A 1 295 ? 5.535 -63 -15.773 1 64.5 295 THR A N 1
ATOM 2388 C CA . THR A 1 295 ? 4.859 -63.312 -17.031 1 64.5 295 THR A CA 1
ATOM 2389 C C . THR A 1 295 ? 3.77 -64.375 -16.812 1 64.5 295 THR A C 1
ATOM 2391 O O . THR A 1 295 ? 4.004 -65.375 -16.172 1 64.5 295 THR A O 1
ATOM 2394 N N . ASP A 1 296 ? 2.607 -64 -16.969 1 76.75 296 ASP A N 1
ATOM 2395 C CA . ASP A 1 296 ? 1.52 -64.938 -17.062 1 76.75 296 ASP A CA 1
ATOM 2396 C C . ASP A 1 296 ? 1.536 -65.688 -18.406 1 76.75 296 ASP A C 1
ATOM 2398 O O . ASP A 1 296 ? 2.41 -65.438 -19.25 1 76.75 296 ASP A O 1
ATOM 2402 N N . LYS A 1 297 ? 0.778 -66.688 -18.484 1 81.81 297 LYS A N 1
ATOM 2403 C CA . LYS A 1 297 ? 0.733 -67.562 -19.688 1 81.81 297 LYS A CA 1
ATOM 2404 C C . LYS A 1 297 ? 0.46 -66.688 -20.922 1 81.81 297 LYS A C 1
ATOM 2406 O O . LYS A 1 297 ? 1.049 -66.938 -21.984 1 81.81 297 LYS A O 1
ATOM 2411 N N . CYS A 1 298 ? -0.375 -65.75 -20.703 1 82.31 298 CYS A N 1
ATOM 2412 C CA . CYS A 1 298 ? -0.728 -64.875 -21.812 1 82.31 298 CYS A CA 1
ATOM 2413 C C . CYS A 1 298 ? 0.494 -64.125 -22.297 1 82.31 298 CYS A C 1
ATOM 2415 O O . CYS A 1 298 ? 0.726 -64 -23.516 1 82.31 298 CYS A O 1
ATOM 2417 N N . GLU A 1 299 ? 1.344 -63.75 -21.391 1 87 299 GLU A N 1
ATOM 2418 C CA . GLU A 1 299 ? 2.547 -62.969 -21.734 1 87 299 GLU A CA 1
ATOM 2419 C C . GLU A 1 299 ? 3.604 -63.875 -22.359 1 87 299 GLU A C 1
ATOM 2421 O O . GLU A 1 299 ? 4.359 -63.469 -23.234 1 87 299 GLU A O 1
ATOM 2426 N N . GLU A 1 300 ? 3.602 -65.062 -21.906 1 87.88 300 GLU A N 1
ATOM 2427 C CA . GLU A 1 300 ? 4.559 -66 -22.469 1 87.88 300 GLU A CA 1
ATOM 2428 C C . GLU A 1 300 ? 4.246 -66.312 -23.938 1 87.88 300 GLU A C 1
ATOM 2430 O O . GLU A 1 300 ? 5.152 -66.375 -24.766 1 87.88 300 GLU A O 1
ATOM 2435 N N . ASP A 1 301 ? 2.996 -66.5 -24.141 1 91.19 301 ASP A N 1
ATOM 2436 C CA . ASP A 1 301 ? 2.578 -66.812 -25.516 1 91.19 301 ASP A CA 1
ATOM 2437 C C . ASP A 1 301 ? 2.906 -65.625 -26.438 1 91.19 301 ASP A C 1
ATOM 2439 O O . ASP A 1 301 ? 3.344 -65.812 -27.562 1 91.19 301 ASP A O 1
ATOM 2443 N N . ALA A 1 302 ? 2.664 -64.438 -25.906 1 91.5 302 ALA A N 1
ATOM 2444 C CA . ALA A 1 302 ? 2.979 -63.25 -26.672 1 91.5 302 ALA A CA 1
ATOM 2445 C C . ALA A 1 302 ? 4.477 -63.156 -26.953 1 91.5 302 ALA A C 1
ATOM 2447 O O . ALA A 1 302 ? 4.891 -62.75 -28.047 1 91.5 302 ALA A O 1
ATOM 2448 N N . ASN A 1 303 ? 5.293 -63.531 -25.984 1 91.38 303 ASN A N 1
ATOM 2449 C CA . ASN A 1 303 ? 6.742 -63.531 -26.141 1 91.38 303 ASN A CA 1
ATOM 2450 C C . ASN A 1 303 ? 7.191 -64.562 -27.188 1 91.38 303 ASN A C 1
ATOM 2452 O O . ASN A 1 303 ? 8.039 -64.25 -28.031 1 91.38 303 ASN A O 1
ATOM 2456 N N . LYS A 1 304 ? 6.602 -65.688 -27.047 1 92.75 304 LYS A N 1
ATOM 2457 C CA . LYS A 1 304 ? 6.93 -66.75 -28 1 92.75 304 LYS A CA 1
ATOM 2458 C C . LYS A 1 304 ? 6.547 -66.312 -29.422 1 92.75 304 LYS A C 1
ATOM 2460 O O . LYS A 1 304 ? 7.32 -66.5 -30.359 1 92.75 304 LYS A O 1
ATOM 2465 N N . PHE A 1 305 ? 5.391 -65.812 -29.5 1 93.75 305 PHE A N 1
ATOM 2466 C CA . PHE A 1 305 ? 4.938 -65.375 -30.812 1 93.75 305 PHE A CA 1
ATOM 2467 C C . PHE A 1 305 ? 5.883 -64.312 -31.391 1 93.75 305 PHE A C 1
ATOM 2469 O O . PHE A 1 305 ? 6.262 -64.375 -32.562 1 93.75 305 PHE A O 1
ATOM 2476 N N . ALA A 1 306 ? 6.215 -63.344 -30.609 1 94.44 306 ALA A N 1
ATOM 2477 C CA . ALA A 1 306 ? 7.09 -62.25 -31.047 1 94.44 306 ALA A CA 1
ATOM 2478 C C . ALA A 1 306 ? 8.438 -62.781 -31.516 1 94.44 306 ALA A C 1
ATOM 2480 O O . ALA A 1 306 ? 8.93 -62.406 -32.594 1 94.44 306 ALA A O 1
ATOM 2481 N N . LYS A 1 307 ? 8.93 -63.688 -30.766 1 93.19 307 LYS A N 1
ATOM 2482 C CA . LYS A 1 307 ? 10.234 -64.25 -31.094 1 93.19 307 LYS A CA 1
ATOM 2483 C C . LYS A 1 307 ? 10.164 -65.062 -32.375 1 93.19 307 LYS A C 1
ATOM 2485 O O . LYS A 1 307 ? 10.938 -64.812 -33.312 1 93.19 307 LYS A O 1
ATOM 2490 N N . TYR A 1 308 ? 9.211 -65.875 -32.5 1 93.94 308 TYR A N 1
ATOM 2491 C CA . TYR A 1 308 ? 9.203 -66.812 -33.594 1 93.94 308 TYR A CA 1
ATOM 2492 C C . TYR A 1 308 ? 8.555 -66.25 -34.844 1 93.94 308 TYR A C 1
ATOM 2494 O O . TYR A 1 308 ? 8.625 -66.875 -35.906 1 93.94 308 TYR A O 1
ATOM 2502 N N . SER A 1 309 ? 7.91 -65.125 -34.719 1 94.31 309 SER A N 1
ATOM 2503 C CA . SER A 1 309 ? 7.48 -64.375 -35.906 1 94.31 309 SER A CA 1
ATOM 2504 C C . SER A 1 309 ? 8.656 -63.688 -36.562 1 94.31 309 SER A C 1
ATOM 2506 O O . SER A 1 309 ? 8.609 -63.406 -37.781 1 94.31 309 SER A O 1
ATOM 2508 N N . LEU A 1 310 ? 9.68 -63.438 -35.781 1 94.5 310 LEU A N 1
ATOM 2509 C CA . LEU A 1 310 ? 10.867 -62.781 -36.312 1 94.5 310 LEU A CA 1
ATOM 2510 C C . LEU A 1 310 ? 11.859 -63.812 -36.844 1 94.5 310 LEU A C 1
ATOM 2512 O O . LEU A 1 310 ? 12.5 -63.562 -37.875 1 94.5 310 LEU A O 1
ATOM 2516 N N . ILE A 1 311 ? 11.977 -64.875 -36.062 1 93.12 311 ILE A N 1
ATOM 2517 C CA . ILE A 1 311 ? 12.844 -65.938 -36.469 1 93.12 311 ILE A CA 1
ATOM 2518 C C . ILE A 1 311 ? 12.133 -67.312 -36.25 1 93.12 311 ILE A C 1
ATOM 2520 O O . ILE A 1 311 ? 11.703 -67.625 -35.156 1 93.12 311 ILE A O 1
ATOM 2524 N N . SER A 1 312 ? 12.062 -68.062 -37.375 1 91.94 312 SER A N 1
ATOM 2525 C CA . SER A 1 312 ? 11.414 -69.375 -37.25 1 91.94 312 SER A CA 1
ATOM 2526 C C . SER A 1 312 ? 12.094 -70.25 -36.188 1 91.94 312 SER A C 1
ATOM 2528 O O . SER A 1 312 ? 13.32 -70.25 -36.094 1 91.94 312 SER A O 1
ATOM 2530 N N . LYS A 1 313 ? 11.305 -70.938 -35.469 1 91.94 313 LYS A N 1
ATOM 2531 C CA . LYS A 1 313 ? 11.797 -71.75 -34.375 1 91.94 313 LYS A CA 1
ATOM 2532 C C . LYS A 1 313 ? 12.805 -72.75 -34.875 1 91.94 313 LYS A C 1
ATOM 2534 O O . LYS A 1 313 ? 13.875 -72.938 -34.281 1 91.94 313 LYS A O 1
ATOM 2539 N N . ASP A 1 314 ? 12.5 -73.375 -35.906 1 91.94 314 ASP A N 1
ATOM 2540 C CA . ASP A 1 314 ? 13.336 -74.438 -36.438 1 91.94 314 ASP A CA 1
ATOM 2541 C C . ASP A 1 314 ? 14.68 -73.938 -36.938 1 91.94 314 ASP A C 1
ATOM 2543 O O . ASP A 1 314 ? 15.727 -74.5 -36.594 1 91.94 314 ASP A O 1
ATOM 2547 N N . ILE A 1 315 ? 14.617 -72.938 -37.594 1 91.62 315 ILE A N 1
ATOM 2548 C CA . ILE A 1 315 ? 15.836 -72.312 -38.156 1 91.62 315 ILE A CA 1
ATOM 2549 C C . ILE A 1 315 ? 16.719 -71.812 -37.031 1 91.62 315 ILE A C 1
ATOM 2551 O O . ILE A 1 315 ? 17.938 -71.938 -37.062 1 91.62 315 ILE A O 1
ATOM 2555 N N . TRP A 1 316 ? 16.125 -71.25 -36.062 1 91.12 316 TRP A N 1
ATOM 2556 C CA . TRP A 1 316 ? 16.859 -70.688 -34.938 1 91.12 316 TRP A CA 1
ATOM 2557 C C . TRP A 1 316 ? 17.531 -71.812 -34.125 1 91.12 316 TRP A C 1
ATOM 2559 O O . TRP A 1 316 ? 18.703 -71.688 -33.781 1 91.12 316 TRP A O 1
ATOM 2569 N N . ASN A 1 317 ? 16.797 -72.875 -33.875 1 89.94 317 ASN A N 1
ATOM 2570 C CA . ASN A 1 317 ? 17.344 -74 -33.125 1 89.94 317 ASN A CA 1
ATOM 2571 C C . ASN A 1 317 ? 18.516 -74.625 -33.844 1 89.94 317 ASN A C 1
ATOM 2573 O O . ASN A 1 317 ? 19.516 -75 -33.25 1 89.94 317 ASN A O 1
ATOM 2577 N N . ALA A 1 318 ? 18.375 -74.75 -35.094 1 89.5 318 ALA A N 1
ATOM 2578 C CA . ALA A 1 318 ? 19.453 -75.312 -35.906 1 89.5 318 ALA A CA 1
ATOM 2579 C C . ALA A 1 318 ? 20.688 -74.375 -35.812 1 89.5 318 ALA A C 1
ATOM 2581 O O . ALA A 1 318 ? 21.828 -74.875 -35.75 1 89.5 318 ALA A O 1
ATOM 2582 N N . PHE A 1 319 ? 20.453 -73.125 -35.844 1 89.25 319 PHE A N 1
ATOM 2583 C CA . PHE A 1 319 ? 21.547 -72.188 -35.781 1 89.25 319 PHE A CA 1
ATOM 2584 C C . PHE A 1 319 ? 22.281 -72.25 -34.438 1 89.25 319 PHE A C 1
ATOM 2586 O O . PHE A 1 319 ? 23.516 -72.25 -34.406 1 89.25 319 PHE A O 1
ATOM 2593 N N . LEU A 1 320 ? 21.562 -72.312 -33.406 1 86.12 320 LEU A N 1
ATOM 2594 C CA . LEU A 1 320 ? 22.156 -72.375 -32.062 1 86.12 320 LEU A CA 1
ATOM 2595 C C . LEU A 1 320 ? 22.938 -73.688 -31.859 1 86.12 320 LEU A C 1
ATOM 2597 O O . LEU A 1 320 ? 23.984 -73.688 -31.219 1 86.12 320 LEU A O 1
ATOM 2601 N N . LYS A 1 321 ? 22.391 -74.75 -32.344 1 83.62 321 LYS A N 1
ATOM 2602 C CA . LYS A 1 321 ? 23.047 -76 -32.219 1 83.62 321 LYS A CA 1
ATOM 2603 C C . LYS A 1 321 ? 24.359 -76.062 -33 1 83.62 321 LYS A C 1
ATOM 2605 O O . LYS A 1 321 ? 25.344 -76.625 -32.531 1 83.62 321 LYS A O 1
ATOM 2610 N N . GLN A 1 322 ? 24.344 -75.438 -34.094 1 82.62 322 GLN A N 1
ATOM 2611 C CA . GLN A 1 322 ? 25.516 -75.5 -34.969 1 82.62 322 GLN A CA 1
ATOM 2612 C C . GLN A 1 322 ? 26.609 -74.562 -34.438 1 82.62 322 GLN A C 1
ATOM 2614 O O . GLN A 1 322 ? 27.797 -74.812 -34.688 1 82.62 322 GLN A O 1
ATOM 2619 N N . HIS A 1 323 ? 26.266 -73.5 -33.812 1 74.62 323 HIS A N 1
ATOM 2620 C CA . HIS A 1 323 ? 27.266 -72.5 -33.5 1 74.62 323 HIS A CA 1
ATOM 2621 C C . HIS A 1 323 ? 27.359 -72.25 -31.984 1 74.62 323 HIS A C 1
ATOM 2623 O O . HIS A 1 323 ? 27.609 -71.125 -31.547 1 74.62 323 HIS A O 1
ATOM 2629 N N . SER A 1 324 ? 27.141 -73.125 -31.141 1 66.56 324 SER A N 1
ATOM 2630 C CA . SER A 1 324 ? 27.141 -73 -29.688 1 66.56 324 SER A CA 1
ATOM 2631 C C . SER A 1 324 ? 28.562 -72.75 -29.172 1 66.56 324 SER A C 1
ATOM 2633 O O . SER A 1 324 ? 28.75 -72.188 -28.094 1 66.56 324 SER A O 1
ATOM 2635 N N . LEU A 1 325 ? 29.562 -73.062 -29.922 1 64.56 325 LEU A N 1
ATOM 2636 C CA . LEU A 1 325 ? 30.906 -73.062 -29.391 1 64.56 325 LEU A CA 1
ATOM 2637 C C . LEU A 1 325 ? 31.828 -72.188 -30.234 1 64.56 325 LEU A C 1
ATOM 2639 O O . LEU A 1 325 ? 32.969 -72.562 -30.5 1 64.56 325 LEU A O 1
ATOM 2643 N N . ILE A 1 326 ? 31.297 -71.062 -30.609 1 66.81 326 ILE A N 1
ATOM 2644 C CA . ILE A 1 326 ? 32.125 -70.25 -31.531 1 66.81 326 ILE A CA 1
ATOM 2645 C C . ILE A 1 326 ? 32.594 -69 -30.844 1 66.81 326 ILE A C 1
ATOM 2647 O O . ILE A 1 326 ? 31.953 -68.5 -29.906 1 66.81 326 ILE A O 1
ATOM 2651 N N . SER A 1 327 ? 33.875 -68.5 -31.141 1 68.31 327 SER A N 1
ATOM 2652 C CA . SER A 1 327 ? 34.406 -67.25 -30.625 1 68.31 327 SER A CA 1
ATOM 2653 C C . SER A 1 327 ? 33.469 -66.062 -30.922 1 68.31 327 SER A C 1
ATOM 2655 O O . SER A 1 327 ? 32.75 -66.125 -31.906 1 68.31 327 SER A O 1
ATOM 2657 N N . PRO A 1 328 ? 33.438 -65.062 -30.047 1 70.12 328 PRO A N 1
ATOM 2658 C CA . PRO A 1 328 ? 32.562 -63.938 -30.188 1 70.12 328 PRO A CA 1
ATOM 2659 C C . PRO A 1 328 ? 32.719 -63.25 -31.547 1 70.12 328 PRO A C 1
ATOM 2661 O O . PRO A 1 328 ? 31.734 -62.781 -32.125 1 70.12 328 PRO A O 1
ATOM 2664 N N . PHE A 1 329 ? 33.938 -63.125 -32 1 69.69 329 PHE A N 1
ATOM 2665 C CA . PHE A 1 329 ? 34.156 -62.438 -33.281 1 69.69 329 PHE A CA 1
ATOM 2666 C C . PHE A 1 329 ? 33.625 -63.281 -34.438 1 69.69 329 PHE A C 1
ATOM 2668 O O . PHE A 1 329 ? 32.969 -62.75 -35.344 1 69.69 329 PHE A O 1
ATOM 2675 N N . ALA A 1 330 ? 33.844 -64.5 -34.375 1 77.75 330 ALA A N 1
ATOM 2676 C CA . ALA A 1 330 ? 33.375 -65.375 -35.438 1 77.75 330 ALA A CA 1
ATOM 2677 C C . ALA A 1 330 ? 31.844 -65.5 -35.438 1 77.75 330 ALA A C 1
ATOM 2679 O O . ALA A 1 330 ? 31.219 -65.625 -36.469 1 77.75 330 ALA A O 1
ATOM 2680 N N . MET A 1 331 ? 31.406 -65.25 -34.344 1 82.44 331 MET A N 1
ATOM 2681 C CA . MET A 1 331 ? 29.953 -65.312 -34.188 1 82.44 331 MET A CA 1
ATOM 2682 C C . MET A 1 331 ? 29.25 -64.188 -34.906 1 82.44 331 MET A C 1
ATOM 2684 O O . MET A 1 331 ? 28.172 -64.375 -35.469 1 82.44 331 MET A O 1
ATOM 2688 N N . GLN A 1 332 ? 29.859 -63.031 -34.969 1 83.06 332 GLN A N 1
ATOM 2689 C CA . GLN A 1 332 ? 29.266 -61.906 -35.656 1 83.06 332 GLN A CA 1
ATOM 2690 C C . GLN A 1 332 ? 29.094 -62.188 -37.125 1 83.06 332 GLN A C 1
ATOM 2692 O O . GLN A 1 332 ? 28.062 -61.844 -37.719 1 83.06 332 GLN A O 1
ATOM 2697 N N . MET A 1 333 ? 30.094 -62.781 -37.594 1 85 333 MET A N 1
ATOM 2698 C CA . MET A 1 333 ? 30.031 -63.125 -39.031 1 85 333 MET A CA 1
ATOM 2699 C C . MET A 1 333 ? 28.938 -64.125 -39.312 1 85 333 MET A C 1
ATOM 2701 O O . MET A 1 333 ? 28.219 -64.062 -40.312 1 85 333 MET A O 1
ATOM 2705 N N . LYS A 1 334 ? 28.859 -65.062 -38.406 1 88.25 334 LYS A N 1
ATOM 2706 C CA . LYS A 1 334 ? 27.844 -66.062 -38.562 1 88.25 334 LYS A CA 1
ATOM 2707 C C . LYS A 1 334 ? 26.438 -65.5 -38.406 1 88.25 334 LYS A C 1
ATOM 2709 O O . LYS A 1 334 ? 25.516 -65.938 -39.094 1 88.25 334 LYS A O 1
ATOM 2714 N N . ILE A 1 335 ? 26.312 -64.562 -37.562 1 89.88 335 ILE A N 1
ATOM 2715 C CA . ILE A 1 335 ? 25.031 -63.875 -37.344 1 89.88 335 ILE A CA 1
ATOM 2716 C C . ILE A 1 335 ? 24.625 -63.125 -38.594 1 89.88 335 ILE A C 1
ATOM 2718 O O . ILE A 1 335 ? 23.484 -63.188 -39.062 1 89.88 335 ILE A O 1
ATOM 2722 N N . LYS A 1 336 ? 25.562 -62.406 -39.219 1 90.5 336 LYS A N 1
ATOM 2723 C CA . LYS A 1 336 ? 25.312 -61.656 -40.438 1 90.5 336 LYS A CA 1
ATOM 2724 C C . LYS A 1 336 ? 24.906 -62.594 -41.594 1 90.5 336 LYS A C 1
ATOM 2726 O O . LYS A 1 336 ? 23.969 -62.281 -42.344 1 90.5 336 LYS A O 1
ATOM 2731 N N . GLN A 1 337 ? 25.594 -63.656 -41.625 1 91.25 337 GLN A N 1
ATOM 2732 C CA . GLN A 1 337 ? 25.312 -64.625 -42.688 1 91.25 337 GLN A CA 1
ATOM 2733 C C . GLN A 1 337 ? 23.906 -65.25 -42.5 1 91.25 337 GLN A C 1
ATOM 2735 O O . GLN A 1 337 ? 23.172 -65.375 -43.469 1 91.25 337 GLN A O 1
ATOM 2740 N N . PHE A 1 338 ? 23.734 -65.562 -41.25 1 91.88 338 PHE A N 1
ATOM 2741 C CA . PHE A 1 338 ? 22.422 -66.125 -40.938 1 91.88 338 PHE A CA 1
ATOM 2742 C C . PHE A 1 338 ? 21.312 -65.125 -41.25 1 91.88 338 PHE A C 1
ATOM 2744 O O . PHE A 1 338 ? 20.312 -65.5 -41.875 1 91.88 338 PHE A O 1
ATOM 2751 N N . ALA A 1 339 ? 21.469 -63.938 -40.906 1 93.25 339 ALA A N 1
ATOM 2752 C CA . ALA A 1 339 ? 20.484 -62.844 -41.125 1 93.25 339 ALA A CA 1
ATOM 2753 C C . ALA A 1 339 ? 20.219 -62.656 -42.625 1 93.25 339 ALA A C 1
ATOM 2755 O O . ALA A 1 339 ? 19.062 -62.531 -43.031 1 93.25 339 ALA A O 1
ATOM 2756 N N . HIS A 1 340 ? 21.266 -62.688 -43.406 1 92.5 340 HIS A N 1
ATOM 2757 C CA . HIS A 1 340 ? 21.141 -62.5 -44.844 1 92.5 340 HIS A CA 1
ATOM 2758 C C . HIS A 1 340 ? 20.484 -63.688 -45.5 1 92.5 340 HIS A C 1
ATOM 2760 O O . HIS A 1 340 ? 19.641 -63.531 -46.406 1 92.5 340 HIS A O 1
ATOM 2766 N N . GLN A 1 341 ? 20.875 -64.812 -45 1 93.25 341 GLN A N 1
ATOM 2767 C CA . GLN A 1 341 ? 20.359 -66.062 -45.562 1 93.25 341 GLN A CA 1
ATOM 2768 C C . GLN A 1 341 ? 18.844 -66.188 -45.375 1 93.25 341 GLN A C 1
ATOM 2770 O O . GLN A 1 341 ? 18.141 -66.625 -46.281 1 93.25 341 GLN A O 1
ATOM 2775 N N . HIS A 1 342 ? 18.406 -65.75 -44.344 1 93.19 342 HIS A N 1
ATOM 2776 C CA . HIS A 1 342 ? 17 -65.938 -44 1 93.19 342 HIS A CA 1
ATOM 2777 C C . HIS A 1 342 ? 16.25 -64.562 -44.094 1 93.19 342 HIS A C 1
ATOM 2779 O O . HIS A 1 342 ? 15.086 -64.5 -43.688 1 93.19 342 HIS A O 1
ATOM 2785 N N . ASN A 1 343 ? 16.859 -63.531 -44.562 1 93 343 ASN A N 1
ATOM 2786 C CA . ASN A 1 343 ? 16.266 -62.219 -44.75 1 93 343 ASN A CA 1
ATOM 2787 C C . ASN A 1 343 ? 15.695 -61.656 -43.469 1 93 343 ASN A C 1
ATOM 2789 O O . ASN A 1 343 ? 14.523 -61.281 -43.406 1 93 343 ASN A O 1
ATOM 2793 N N . ILE A 1 344 ? 16.5 -61.656 -42.469 1 93.88 344 ILE A N 1
ATOM 2794 C CA . ILE A 1 344 ? 16.188 -61.094 -41.156 1 93.88 344 ILE A CA 1
ATOM 2795 C C . ILE A 1 344 ? 17.172 -59.969 -40.844 1 93.88 344 ILE A C 1
ATOM 2797 O O . ILE A 1 344 ? 18.328 -60.031 -41.25 1 93.88 344 ILE A O 1
ATOM 2801 N N . ASN A 1 345 ? 16.734 -59 -40.156 1 93.75 345 ASN A N 1
ATOM 2802 C CA . ASN A 1 345 ? 17.641 -57.906 -39.719 1 93.75 345 ASN A CA 1
ATOM 2803 C C . ASN A 1 345 ? 18.734 -58.438 -38.812 1 93.75 345 ASN A C 1
ATOM 2805 O O . ASN A 1 345 ? 18.453 -59.219 -37.875 1 93.75 345 ASN A O 1
ATOM 2809 N N . GLU A 1 346 ? 19.953 -58.062 -39.031 1 92.31 346 GLU A N 1
ATOM 2810 C CA . GLU A 1 346 ? 21.094 -58.562 -38.312 1 92.31 346 GLU A CA 1
ATOM 2811 C C . GLU A 1 346 ? 20.984 -58.219 -36.812 1 92.31 346 GLU A C 1
ATOM 2813 O O . GLU A 1 346 ? 21.375 -59.031 -35.969 1 92.31 346 GLU A O 1
ATOM 2818 N N . ALA A 1 347 ? 20.422 -57.094 -36.594 1 91.75 347 ALA A N 1
ATOM 2819 C CA . ALA A 1 347 ? 20.297 -56.656 -35.188 1 91.75 347 ALA A CA 1
ATOM 2820 C C . ALA A 1 347 ? 19.328 -57.531 -34.438 1 91.75 347 ALA A C 1
ATOM 2822 O O . ALA A 1 347 ? 19.516 -57.781 -33.219 1 91.75 347 ALA A O 1
ATOM 2823 N N . ILE A 1 348 ? 18.344 -57.938 -35 1 92.94 3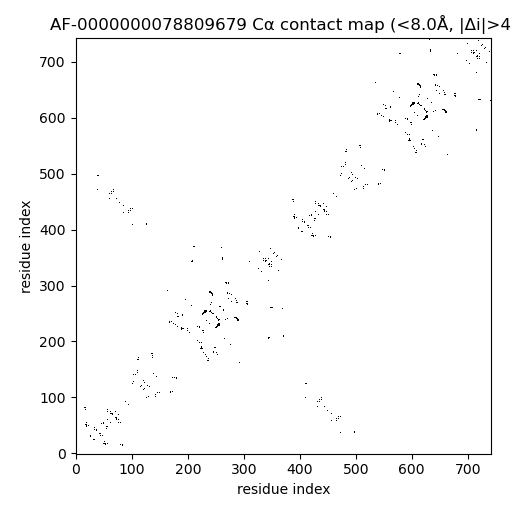48 ILE A N 1
ATOM 2824 C CA . ILE A 1 348 ? 17.344 -58.812 -34.375 1 92.94 348 ILE A CA 1
ATOM 2825 C C . ILE A 1 348 ? 17.953 -60.156 -34.031 1 92.94 348 ILE A C 1
ATOM 2827 O O . ILE A 1 348 ? 17.781 -60.656 -32.938 1 92.94 348 ILE A O 1
ATOM 2831 N N . VAL A 1 349 ? 18.688 -60.688 -34.938 1 91.44 349 VAL A N 1
ATOM 2832 C CA . VAL A 1 349 ? 19.359 -61.969 -34.688 1 91.44 349 VAL A CA 1
ATOM 2833 C C . VAL A 1 349 ? 20.344 -61.844 -33.531 1 91.44 349 VAL A C 1
ATOM 2835 O O . VAL A 1 349 ? 20.406 -62.688 -32.656 1 91.44 349 VAL A O 1
ATOM 2838 N N . LEU A 1 350 ? 21.062 -60.781 -33.688 1 88.81 350 LEU A N 1
ATOM 2839 C CA . LEU A 1 350 ? 22.031 -60.531 -32.625 1 88.81 350 LEU A CA 1
ATOM 2840 C C . LEU A 1 350 ? 21.344 -60.438 -31.266 1 88.81 350 LEU A C 1
ATOM 2842 O O . LEU A 1 350 ? 21.828 -61 -30.281 1 88.81 350 LEU A O 1
ATOM 2846 N N . GLY A 1 351 ? 20.25 -59.688 -31.203 1 88.25 351 GLY A N 1
ATOM 2847 C CA . GLY A 1 351 ? 19.516 -59.531 -29.953 1 88.25 351 GLY A CA 1
ATOM 2848 C C . GLY A 1 351 ? 19.062 -60.844 -29.359 1 88.25 351 GLY A C 1
ATOM 2849 O O . GLY A 1 351 ? 19.219 -61.094 -28.156 1 88.25 351 GLY A O 1
ATOM 2850 N N . PHE A 1 352 ? 18.547 -61.688 -30.125 1 88.06 352 PHE A N 1
ATOM 2851 C CA . PHE A 1 352 ? 18.078 -63 -29.656 1 88.06 352 PHE A CA 1
ATOM 2852 C C . PHE A 1 352 ? 19.25 -63.875 -29.234 1 88.06 352 PHE A C 1
ATOM 2854 O O . PHE A 1 352 ? 19.156 -64.625 -28.266 1 88.06 352 PHE A O 1
ATOM 2861 N N . TYR A 1 353 ? 20.25 -63.75 -30.016 1 86.38 353 TYR A N 1
ATOM 2862 C CA . TYR A 1 353 ? 21.422 -64.562 -29.656 1 86.38 353 TYR A CA 1
ATOM 2863 C C . TYR A 1 353 ? 21.953 -64.125 -28.297 1 86.38 353 TYR A C 1
ATOM 2865 O O . TYR A 1 353 ? 22.234 -65 -27.453 1 86.38 353 TYR A O 1
ATOM 2873 N N . GLN A 1 354 ? 22.109 -62.906 -28.109 1 85.25 354 GLN A N 1
ATOM 2874 C CA . GLN A 1 354 ? 22.609 -62.375 -26.844 1 85.25 354 GLN A CA 1
ATOM 2875 C C . GLN A 1 354 ? 21.688 -62.781 -25.688 1 85.25 354 GLN A C 1
ATOM 2877 O O . GLN A 1 354 ? 22.156 -63.125 -24.594 1 85.25 354 GLN A O 1
ATOM 2882 N N . HIS A 1 355 ? 20.453 -62.75 -25.922 1 82.88 355 HIS A N 1
ATOM 2883 C CA . HIS A 1 355 ? 19.469 -63.125 -24.906 1 82.88 355 HIS A CA 1
ATOM 2884 C C . HIS A 1 355 ? 19.5 -64.625 -24.609 1 82.88 355 HIS A C 1
ATOM 2886 O O . HIS A 1 355 ? 19.484 -65 -23.453 1 82.88 355 HIS A O 1
ATOM 2892 N N . ASP A 1 356 ? 19.578 -65.375 -25.547 1 81.75 356 ASP A N 1
ATOM 2893 C CA . ASP A 1 356 ? 19.422 -66.812 -25.375 1 81.75 356 ASP A CA 1
ATOM 2894 C C . ASP A 1 356 ? 20.719 -67.438 -24.859 1 81.75 356 ASP A C 1
ATOM 2896 O O . ASP A 1 356 ? 20.703 -68.438 -24.141 1 81.75 356 ASP A O 1
ATOM 2900 N N . VAL A 1 357 ? 21.797 -66.812 -25.312 1 76.31 357 VAL A N 1
ATOM 2901 C CA . VAL A 1 357 ? 23.094 -67.375 -24.859 1 76.31 357 VAL A CA 1
ATOM 2902 C C . VAL A 1 357 ? 23.531 -66.625 -23.609 1 76.31 357 VAL A C 1
ATOM 2904 O O . VAL A 1 357 ? 24.516 -67 -22.969 1 76.31 357 VAL A O 1
ATOM 2907 N N . ASN A 1 358 ? 22.797 -65.625 -23.125 1 73 358 ASN A N 1
ATOM 2908 C CA . ASN A 1 358 ? 23.078 -64.812 -21.938 1 73 358 ASN A CA 1
ATOM 2909 C C . ASN A 1 358 ? 24.438 -64.125 -22.031 1 73 358 ASN A C 1
ATOM 2911 O O . ASN A 1 358 ? 25.219 -64.188 -21.094 1 73 358 ASN A O 1
ATOM 2915 N N . LEU A 1 359 ? 24.844 -63.844 -23.125 1 67.5 359 LEU A N 1
ATOM 2916 C CA . LEU A 1 359 ? 26.109 -63.125 -23.328 1 67.5 359 LEU A CA 1
ATOM 2917 C C . LEU A 1 359 ? 25.859 -61.719 -23.859 1 67.5 359 LEU A C 1
ATOM 2919 O O . LEU A 1 359 ? 26.047 -61.469 -25.062 1 67.5 359 LEU A O 1
ATOM 2923 N N . TYR A 1 360 ? 25.531 -60.781 -23.047 1 65.5 360 TYR A N 1
ATOM 2924 C CA . TYR A 1 360 ? 25.188 -59.438 -23.438 1 65.5 360 TYR A CA 1
ATOM 2925 C C . TYR A 1 360 ? 26.438 -58.594 -23.672 1 65.5 360 TYR A C 1
ATOM 2927 O O . TYR A 1 360 ? 26.375 -57.562 -24.312 1 65.5 360 TYR A O 1
ATOM 2935 N N . SER A 1 361 ? 27.516 -59.156 -23.281 1 63.22 361 SER A N 1
ATOM 2936 C CA . SER A 1 361 ? 28.781 -58.406 -23.328 1 63.22 361 SER A CA 1
ATOM 2937 C C . SER A 1 361 ? 29.438 -58.531 -24.688 1 63.22 361 SER A C 1
ATOM 2939 O O . SER A 1 361 ? 30.484 -57.938 -24.938 1 63.22 361 SER A O 1
ATOM 2941 N N . ILE A 1 362 ? 28.781 -59.156 -25.562 1 61.97 362 ILE A N 1
ATOM 2942 C CA . ILE A 1 362 ? 29.422 -59.312 -26.859 1 61.97 362 ILE A CA 1
ATOM 2943 C C . ILE A 1 362 ? 29.422 -57.969 -27.609 1 61.97 362 ILE A C 1
ATOM 2945 O O . ILE A 1 362 ? 28.359 -57.406 -27.859 1 61.97 362 ILE A O 1
ATOM 2949 N N . LYS A 1 363 ? 30.562 -57.219 -27.562 1 65.81 363 LYS A N 1
ATOM 2950 C CA . LYS A 1 363 ? 30.734 -56 -28.359 1 65.81 363 LYS A CA 1
ATOM 2951 C C . LYS A 1 363 ? 30.5 -56.281 -29.844 1 65.81 363 LYS A C 1
ATOM 2953 O O . LYS A 1 363 ? 31.031 -57.25 -30.391 1 65.81 363 LYS A O 1
ATOM 2958 N N . SER A 1 364 ? 29.359 -55.844 -30.344 1 69.94 364 SER A N 1
ATOM 2959 C CA . SER A 1 364 ? 29.078 -56.062 -31.766 1 69.94 364 SER A CA 1
ATOM 2960 C C . SER A 1 364 ? 29.156 -54.781 -32.562 1 69.94 364 SER A C 1
ATOM 2962 O O . SER A 1 364 ? 28.922 -53.688 -32 1 69.94 364 SER A O 1
ATOM 2964 N N . THR A 1 365 ? 29.703 -54.875 -33.781 1 75.62 365 THR A N 1
ATOM 2965 C CA . THR A 1 365 ? 29.766 -53.75 -34.719 1 75.62 365 THR A CA 1
ATOM 2966 C C . THR A 1 365 ? 28.422 -53.562 -35.406 1 75.62 365 THR A C 1
ATOM 2968 O O . THR A 1 365 ? 28.25 -52.625 -36.188 1 75.62 365 THR A O 1
ATOM 2971 N N . ILE A 1 366 ? 27.469 -54.375 -35.062 1 79.69 366 ILE A N 1
ATOM 2972 C CA . ILE A 1 366 ? 26.156 -54.312 -35.688 1 79.69 366 ILE A CA 1
ATOM 2973 C C . ILE A 1 366 ? 25.328 -53.188 -35.062 1 79.69 366 ILE A C 1
ATOM 2975 O O . ILE A 1 366 ? 25.125 -53.188 -33.844 1 79.69 366 ILE A O 1
ATOM 2979 N N . SER A 1 367 ? 25.016 -52.219 -35.969 1 83.25 367 SER A N 1
ATOM 2980 C CA . SER A 1 367 ? 24.188 -51.125 -35.469 1 83.25 367 SER A CA 1
ATOM 2981 C C . SER A 1 367 ? 22.797 -51.625 -35.125 1 83.25 367 SER A C 1
ATOM 2983 O O . SER A 1 367 ? 22.156 -52.344 -35.906 1 83.25 367 SER A O 1
ATOM 2985 N N . ARG A 1 368 ? 22.266 -51.281 -33.969 1 87 368 ARG A N 1
ATOM 2986 C CA . ARG A 1 368 ? 20.938 -51.688 -33.531 1 87 368 ARG A CA 1
ATOM 2987 C C . ARG A 1 368 ? 19.953 -50.531 -33.531 1 87 368 ARG A C 1
ATOM 2989 O O . ARG A 1 368 ? 18.828 -50.656 -33.062 1 87 368 ARG A O 1
ATOM 2996 N N . GLU A 1 369 ? 20.375 -49.438 -34.125 1 88.75 369 GLU A N 1
ATOM 2997 C CA . GLU A 1 369 ? 19.547 -48.25 -34.094 1 88.75 369 GLU A CA 1
ATOM 2998 C C . GLU A 1 369 ? 18.391 -48.375 -35.062 1 88.75 369 GLU A C 1
ATOM 3000 O O . GLU A 1 369 ? 18.547 -48.875 -36.188 1 88.75 369 GLU A O 1
ATOM 3005 N N . ILE A 1 370 ? 17.25 -47.875 -34.625 1 88.12 370 ILE A N 1
ATOM 3006 C CA . ILE A 1 370 ? 16.078 -47.812 -35.5 1 88.12 370 ILE A CA 1
ATOM 3007 C C . ILE A 1 370 ? 16.25 -46.625 -36.469 1 88.12 370 ILE A C 1
ATOM 3009 O O . ILE A 1 370 ? 16.594 -45.531 -36.062 1 88.12 370 ILE A O 1
ATOM 3013 N N . LYS A 1 371 ? 16.172 -46.969 -37.75 1 84.5 371 LYS A N 1
ATOM 3014 C CA . LYS A 1 371 ? 16.297 -45.938 -38.75 1 84.5 371 LYS A CA 1
ATOM 3015 C C . LYS A 1 371 ? 14.945 -45.562 -39.344 1 84.5 371 LYS A C 1
ATOM 3017 O O . LYS A 1 371 ? 14.094 -46.438 -39.562 1 84.5 371 LYS A O 1
ATOM 3022 N N . MET B 1 1 ? 28.297 15.117 40.25 1 21.05 1 MET B N 1
ATOM 3023 C CA . MET B 1 1 ? 28.797 15.203 38.875 1 21.05 1 MET B CA 1
ATOM 3024 C C . MET B 1 1 ? 28.094 14.203 37.969 1 21.05 1 MET B C 1
ATOM 3026 O O . MET B 1 1 ? 28.594 13.094 37.75 1 21.05 1 MET B O 1
ATOM 3030 N N . ALA B 1 2 ? 26.844 13.914 38.219 1 27.52 2 ALA B N 1
ATOM 3031 C CA . ALA B 1 2 ? 25.938 12.836 37.812 1 27.52 2 ALA B CA 1
ATOM 3032 C C . ALA B 1 2 ? 25.859 12.719 36.281 1 27.52 2 ALA B C 1
ATOM 3034 O O . ALA B 1 2 ? 25.547 13.695 35.594 1 27.52 2 ALA B O 1
ATOM 3035 N N . THR B 1 3 ? 26.625 11.766 35.625 1 22.2 3 THR B N 1
ATOM 3036 C CA . THR B 1 3 ? 26.922 11.359 34.281 1 22.2 3 THR B CA 1
ATOM 3037 C C . THR B 1 3 ? 25.641 11.188 33.469 1 22.2 3 THR B C 1
ATOM 3039 O O . THR B 1 3 ? 24.812 10.328 33.812 1 22.2 3 THR B O 1
ATOM 3042 N N . LYS B 1 4 ? 25.125 12.211 32.875 1 27.75 4 LYS B N 1
ATOM 3043 C CA . LYS B 1 4 ? 23.969 12.25 32 1 27.75 4 LYS B CA 1
ATOM 3044 C C . LYS B 1 4 ? 24.047 11.172 30.922 1 27.75 4 LYS B C 1
ATOM 3046 O O . LYS B 1 4 ? 24.969 11.18 30.109 1 27.75 4 LYS B O 1
ATOM 3051 N N . ILE B 1 5 ? 23.688 9.82 31.281 1 26.61 5 ILE B N 1
ATOM 3052 C CA . ILE B 1 5 ? 23.516 8.727 30.328 1 26.61 5 ILE B CA 1
ATOM 3053 C C . ILE B 1 5 ? 22.891 9.25 29.031 1 26.61 5 ILE B C 1
ATOM 3055 O O . ILE B 1 5 ? 21.781 9.812 29.062 1 26.61 5 ILE B O 1
ATOM 3059 N N . LYS B 1 6 ? 23.641 9.656 28.141 1 32.62 6 LYS B N 1
ATOM 3060 C CA . LYS B 1 6 ? 23.422 10.086 26.766 1 32.62 6 LYS B CA 1
ATOM 3061 C C . LYS B 1 6 ? 22.359 9.219 26.094 1 32.62 6 LYS B C 1
ATOM 3063 O O . LYS B 1 6 ? 22.359 8 26.25 1 32.62 6 LYS B O 1
ATOM 3068 N N . LEU B 1 7 ? 21.312 9.727 25.672 1 31.84 7 LEU B N 1
ATOM 3069 C CA . LEU B 1 7 ? 20.141 9.25 24.953 1 31.84 7 LEU B CA 1
ATOM 3070 C C . LEU B 1 7 ? 20.516 8.219 23.906 1 31.84 7 LEU B C 1
ATOM 3072 O O . LEU B 1 7 ? 21.594 8.289 23.312 1 31.84 7 LEU B O 1
ATOM 3076 N N . ASN B 1 8 ? 19.75 7.074 23.797 1 32.53 8 ASN B N 1
ATOM 3077 C CA . ASN B 1 8 ? 19.641 5.77 23.172 1 32.53 8 ASN B CA 1
ATOM 3078 C C . ASN B 1 8 ? 19.875 5.859 21.656 1 32.53 8 ASN B C 1
ATOM 3080 O O . ASN B 1 8 ? 19.109 6.512 20.953 1 32.53 8 ASN B O 1
ATOM 3084 N N . ASN B 1 9 ? 21.078 6.016 21.172 1 33.97 9 ASN B N 1
ATOM 3085 C CA . ASN B 1 9 ? 21.531 5.746 19.812 1 33.97 9 ASN B CA 1
ATOM 3086 C C . ASN B 1 9 ? 20.875 4.488 19.234 1 33.97 9 ASN B C 1
ATOM 3088 O O . ASN B 1 9 ? 21.406 3.387 19.391 1 33.97 9 ASN B O 1
ATOM 3092 N N . CYS B 1 10 ? 19.594 4.207 19.391 1 35.28 10 CYS B N 1
ATOM 3093 C CA . CYS B 1 10 ? 18.969 3.029 18.812 1 35.28 10 CYS B CA 1
ATOM 3094 C C . CYS B 1 10 ? 19.438 2.822 17.375 1 35.28 10 CYS B C 1
ATOM 3096 O O . CYS B 1 10 ? 19.359 3.734 16.547 1 35.28 10 CYS B O 1
ATOM 3098 N N . VAL B 1 11 ? 20.422 2.094 17.078 1 41.25 11 VAL B N 1
ATOM 3099 C CA . VAL B 1 11 ? 20.859 1.561 15.797 1 41.25 11 VAL B CA 1
ATOM 3100 C C . VAL B 1 11 ? 19.656 1.388 14.875 1 41.25 11 VAL B C 1
ATOM 3102 O O . VAL B 1 11 ? 18.609 0.878 15.289 1 41.25 11 VAL B O 1
ATOM 3105 N N . PRO B 1 12 ? 19.547 2.098 13.781 1 43.19 12 PRO B N 1
ATOM 3106 C CA . PRO B 1 12 ? 18.469 1.97 12.812 1 43.19 12 PRO B CA 1
ATOM 3107 C C . PRO B 1 12 ? 18.109 0.516 12.5 1 43.19 12 PRO B C 1
ATOM 3109 O O . PRO B 1 12 ? 19 -0.293 12.234 1 43.19 12 PRO B O 1
ATOM 3112 N N . CYS B 1 13 ? 17.281 -0.257 13.102 1 49 13 CYS B N 1
ATOM 3113 C CA . CYS B 1 13 ? 16.766 -1.586 12.789 1 49 13 CYS B CA 1
ATOM 3114 C C . CYS B 1 13 ? 16.703 -1.809 11.281 1 49 13 CYS B C 1
ATOM 3116 O O . CYS B 1 13 ? 16.281 -0.921 10.539 1 49 13 CYS B O 1
ATOM 3118 N N . ILE B 1 14 ? 17.656 -2.463 10.641 1 60 14 ILE B N 1
ATOM 3119 C CA . ILE B 1 14 ? 17.688 -2.857 9.234 1 60 14 ILE B CA 1
ATOM 3120 C C . ILE B 1 14 ? 16.297 -3.295 8.789 1 60 14 ILE B C 1
ATOM 3122 O O . ILE B 1 14 ? 15.719 -4.223 9.367 1 60 14 ILE B O 1
ATOM 3126 N N . ALA B 1 15 ? 15.516 -2.457 8.047 1 74.69 15 ALA B N 1
ATOM 3127 C CA . ALA B 1 15 ? 14.203 -2.762 7.484 1 74.69 15 ALA B CA 1
ATOM 3128 C C . ALA B 1 15 ? 14.242 -4.043 6.656 1 74.69 15 ALA B C 1
ATOM 3130 O O . ALA B 1 15 ? 15.07 -4.18 5.754 1 74.69 15 ALA B O 1
ATOM 3131 N N . ILE B 1 16 ? 13.688 -5.141 7.074 1 87.56 16 ILE B N 1
ATOM 3132 C CA . ILE B 1 16 ? 13.656 -6.414 6.367 1 87.56 16 ILE B CA 1
ATOM 3133 C C . ILE B 1 16 ? 12.422 -6.488 5.48 1 87.56 16 ILE B C 1
ATOM 3135 O O . ILE B 1 16 ? 11.289 -6.449 5.977 1 87.56 16 ILE B O 1
ATOM 3139 N N . HIS B 1 17 ? 12.68 -6.512 4.145 1 94 17 HIS B N 1
ATOM 3140 C CA . HIS B 1 17 ? 11.57 -6.656 3.203 1 94 17 HIS B CA 1
ATOM 3141 C C . HIS B 1 17 ? 10.977 -8.062 3.268 1 94 17 HIS B C 1
ATOM 3143 O O . HIS B 1 17 ? 11.703 -9.047 3.414 1 94 17 HIS B O 1
ATOM 3149 N N . PRO B 1 18 ? 9.672 -8.211 3.174 1 96.12 18 PRO B N 1
ATOM 3150 C CA . PRO B 1 18 ? 9.047 -9.531 3.24 1 96.12 18 PRO B CA 1
ATOM 3151 C C . PRO B 1 18 ? 9.547 -10.477 2.146 1 96.12 18 PRO B C 1
ATOM 3153 O O . PRO B 1 18 ? 9.438 -11.695 2.283 1 96.12 18 PRO B O 1
ATOM 3156 N N . GLY B 1 19 ? 10.039 -9.93 1.022 1 96.69 19 GLY B N 1
ATOM 3157 C CA . GLY B 1 19 ? 10.602 -10.742 -0.043 1 96.69 19 GLY B CA 1
ATOM 3158 C C . GLY B 1 19 ? 11.633 -11.742 0.449 1 96.69 19 GLY B C 1
ATOM 3159 O O . GLY B 1 19 ? 11.703 -12.867 -0.051 1 96.69 19 GLY B O 1
ATOM 3160 N N . GLU B 1 20 ? 12.43 -11.336 1.43 1 95.38 20 GLU B N 1
ATOM 3161 C CA . GLU B 1 20 ? 13.445 -12.219 2.002 1 95.38 20 GLU B CA 1
ATOM 3162 C C . GLU B 1 20 ? 12.797 -13.43 2.676 1 95.38 20 GLU B C 1
ATOM 3164 O O . GLU B 1 20 ? 13.328 -14.539 2.615 1 95.38 20 GLU B O 1
ATOM 3169 N N . ILE B 1 21 ? 11.711 -13.211 3.289 1 96.38 21 ILE B N 1
ATOM 3170 C CA . ILE B 1 21 ? 10.992 -14.289 3.973 1 96.38 21 ILE B CA 1
ATOM 3171 C C . ILE B 1 21 ? 10.367 -15.227 2.943 1 96.38 21 ILE B C 1
ATOM 3173 O O . ILE B 1 21 ? 10.32 -16.438 3.15 1 96.38 21 ILE B O 1
ATOM 3177 N N . ILE B 1 22 ? 9.844 -14.68 1.853 1 97.75 22 ILE B N 1
ATOM 3178 C CA . ILE B 1 22 ? 9.312 -15.5 0.77 1 97.75 22 ILE B CA 1
ATOM 3179 C C . ILE B 1 22 ? 10.398 -16.438 0.253 1 97.75 22 ILE B C 1
ATOM 3181 O O . ILE B 1 22 ? 10.156 -17.641 0.064 1 97.75 22 ILE B O 1
ATOM 3185 N N . LYS B 1 23 ? 11.594 -15.875 0.046 1 97.25 23 LYS B N 1
ATOM 3186 C CA . LYS B 1 23 ? 12.727 -16.672 -0.416 1 97.25 23 LYS B CA 1
ATOM 3187 C C . LYS B 1 23 ? 13.016 -17.828 0.542 1 97.25 23 LYS B C 1
ATOM 3189 O O . LYS B 1 23 ? 13.219 -18.953 0.111 1 97.25 23 LYS B O 1
ATOM 3194 N N . ASP B 1 24 ? 13.039 -17.5 1.812 1 97 24 ASP B N 1
ATOM 3195 C CA . ASP B 1 24 ? 13.281 -18.516 2.834 1 97 24 ASP B CA 1
ATOM 3196 C C . ASP B 1 24 ? 12.227 -19.609 2.783 1 97 24 ASP B C 1
ATOM 3198 O O . ASP B 1 24 ? 12.547 -20.797 2.932 1 97 24 ASP B O 1
ATOM 3202 N N . GLU B 1 25 ? 10.984 -19.266 2.635 1 96.94 25 GLU B N 1
ATOM 3203 C CA . GLU B 1 25 ? 9.891 -20.219 2.561 1 96.94 25 GLU B CA 1
ATOM 3204 C C . GLU B 1 25 ? 10.031 -21.125 1.341 1 96.94 25 GLU B C 1
ATOM 3206 O O . GLU B 1 25 ? 9.75 -22.328 1.412 1 96.94 25 GLU B O 1
ATOM 3211 N N . LEU B 1 26 ? 10.414 -20.578 0.202 1 97.06 26 LEU B N 1
ATOM 3212 C CA . LEU B 1 26 ? 10.617 -21.359 -1.013 1 97.06 26 LEU B CA 1
ATOM 3213 C C . LEU B 1 26 ? 11.719 -22.406 -0.819 1 97.06 26 LEU B C 1
ATOM 3215 O O . LEU B 1 26 ? 11.57 -23.562 -1.223 1 97.06 26 LEU B O 1
ATOM 3219 N N . GLU B 1 27 ? 12.797 -21.938 -0.18 1 96.5 27 GLU B N 1
ATOM 3220 C CA . GLU B 1 27 ? 13.906 -22.844 0.09 1 96.5 27 GLU B CA 1
ATOM 3221 C C . GLU B 1 27 ? 13.484 -23.969 1.04 1 96.5 27 GLU B C 1
ATOM 3223 O O . GLU B 1 27 ? 13.812 -25.125 0.816 1 96.5 27 GLU B O 1
ATOM 3228 N N . ALA B 1 28 ? 12.758 -23.594 2.035 1 96.38 28 ALA B N 1
ATOM 3229 C CA . ALA B 1 28 ? 12.305 -24.578 3.027 1 96.38 28 ALA B CA 1
ATOM 3230 C C . ALA B 1 28 ? 11.391 -25.609 2.393 1 96.38 28 ALA B C 1
ATOM 3232 O O . ALA B 1 28 ? 11.414 -26.781 2.781 1 96.38 28 ALA B O 1
ATOM 3233 N N . ARG B 1 29 ? 10.648 -25.281 1.391 1 94.81 29 ARG B N 1
ATOM 3234 C CA . ARG B 1 29 ? 9.672 -26.156 0.754 1 94.81 29 ARG B CA 1
ATOM 3235 C C . ARG B 1 29 ? 10.234 -26.766 -0.525 1 94.81 29 ARG B C 1
ATOM 3237 O O . ARG B 1 29 ? 9.531 -27.484 -1.238 1 94.81 29 ARG B O 1
ATOM 3244 N N . GLU B 1 30 ? 11.469 -26.359 -0.85 1 94.56 30 GLU B N 1
ATOM 3245 C CA . GLU B 1 30 ? 12.125 -26.812 -2.072 1 94.56 30 GLU B CA 1
ATOM 3246 C C . GLU B 1 30 ? 11.281 -26.484 -3.305 1 94.56 30 GLU B C 1
ATOM 3248 O O . GLU B 1 30 ? 11.102 -27.328 -4.18 1 94.56 30 GLU B O 1
ATOM 3253 N N . MET B 1 31 ? 10.711 -25.375 -3.248 1 94.12 31 MET B N 1
ATOM 3254 C CA . MET B 1 31 ? 9.898 -24.891 -4.355 1 94.12 31 MET B CA 1
ATOM 3255 C C . MET B 1 31 ? 10.68 -23.859 -5.184 1 94.12 31 MET B C 1
ATOM 3257 O O . MET B 1 31 ? 11.32 -22.969 -4.629 1 94.12 31 MET B O 1
ATOM 3261 N N . LYS B 1 32 ? 10.617 -24 -6.473 1 93.81 32 LYS B N 1
ATOM 3262 C CA . LYS B 1 32 ? 11.289 -23.047 -7.344 1 93.81 32 LYS B CA 1
ATOM 3263 C C . LYS B 1 32 ? 10.453 -21.781 -7.516 1 93.81 32 LYS B C 1
ATOM 3265 O O . LYS B 1 32 ? 9.227 -21.828 -7.445 1 93.81 32 LYS B O 1
ATOM 3270 N N . GLN B 1 33 ? 11.133 -20.641 -7.742 1 95.44 33 GLN B N 1
ATOM 3271 C CA . GLN B 1 33 ? 10.477 -19.359 -7.938 1 95.44 33 GLN B CA 1
ATOM 3272 C C . GLN B 1 33 ? 9.523 -19.406 -9.133 1 95.44 33 GLN B C 1
ATOM 3274 O O . GLN B 1 33 ? 8.43 -18.828 -9.086 1 95.44 33 GLN B O 1
ATOM 3279 N N . LYS B 1 34 ? 9.984 -20.109 -10.172 1 92.38 34 LYS B N 1
ATOM 3280 C CA . LYS B 1 34 ? 9.18 -20.219 -11.383 1 92.38 34 LYS B CA 1
ATOM 3281 C C . LYS B 1 34 ? 7.859 -20.922 -11.102 1 92.38 34 LYS B C 1
ATOM 3283 O O . LYS B 1 34 ? 6.824 -20.562 -11.664 1 92.38 34 LYS B O 1
ATOM 3288 N N . GLU B 1 35 ? 7.918 -21.969 -10.266 1 91.81 35 GLU B N 1
ATOM 3289 C CA . GLU B 1 35 ? 6.719 -22.719 -9.898 1 91.81 35 GLU B CA 1
ATOM 3290 C C . GLU B 1 35 ? 5.734 -21.828 -9.133 1 91.81 35 GLU B C 1
ATOM 3292 O O . GLU B 1 35 ? 4.535 -21.828 -9.422 1 91.81 35 GLU B O 1
ATOM 3297 N N . LEU B 1 36 ? 6.25 -21.078 -8.164 1 95.56 36 LEU B N 1
ATOM 3298 C CA . LEU B 1 36 ? 5.398 -20.172 -7.395 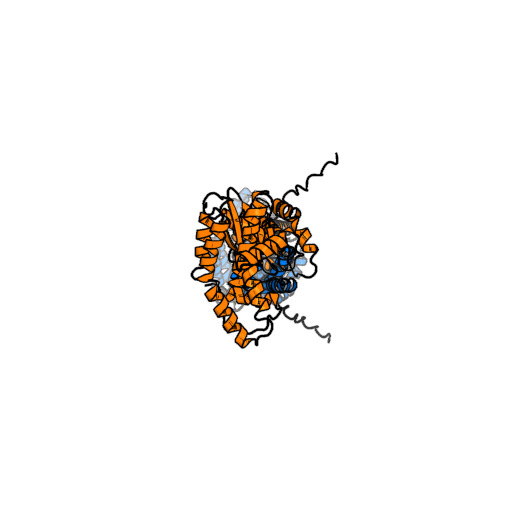1 95.56 36 LEU B CA 1
ATOM 3299 C C . LEU B 1 36 ? 4.789 -19.109 -8.297 1 95.56 36 LEU B C 1
ATOM 3301 O O . LEU B 1 36 ? 3.604 -18.781 -8.164 1 95.56 36 LEU B O 1
ATOM 3305 N N . ALA B 1 37 ? 5.555 -18.484 -9.148 1 95.56 37 ALA B N 1
ATOM 3306 C CA . ALA B 1 37 ? 5.082 -17.469 -10.07 1 95.56 37 ALA B CA 1
ATOM 3307 C C . ALA B 1 37 ? 3.934 -17.984 -10.93 1 95.56 37 ALA B C 1
ATOM 3309 O O . ALA B 1 37 ? 2.936 -17.281 -11.133 1 95.56 37 ALA B O 1
ATOM 3310 N N . SER B 1 38 ? 4.137 -19.203 -11.391 1 91.56 38 SER B N 1
ATOM 3311 C CA . SER B 1 38 ? 3.105 -19.828 -12.219 1 91.56 38 SER B CA 1
ATOM 3312 C C . SER B 1 38 ? 1.812 -20.031 -11.438 1 91.56 38 SER B C 1
ATOM 3314 O O . SER B 1 38 ? 0.725 -19.734 -11.938 1 91.56 38 SER B O 1
ATOM 3316 N N . LEU B 1 39 ? 1.98 -20.484 -10.219 1 93.12 39 LEU B N 1
ATOM 3317 C CA . LEU B 1 39 ? 0.812 -20.688 -9.375 1 93.12 39 LEU B CA 1
ATOM 3318 C C . LEU B 1 39 ? 0.102 -19.375 -9.102 1 93.12 39 LEU B C 1
ATOM 3320 O O . LEU B 1 39 ? -1.13 -19.312 -9.062 1 93.12 39 LEU B O 1
ATOM 3324 N N . MET B 1 40 ? 0.836 -18.359 -9 1 94.12 40 MET B N 1
ATOM 3325 C CA . MET B 1 40 ? 0.277 -17.047 -8.68 1 94.12 40 MET B CA 1
ATOM 3326 C C . MET B 1 40 ? -0.256 -16.359 -9.93 1 94.12 40 MET B C 1
ATOM 3328 O O . MET B 1 40 ? -0.962 -15.359 -9.836 1 94.12 40 MET B O 1
ATOM 3332 N N . GLY B 1 41 ? 0.115 -16.844 -11.055 1 90.88 41 GLY B N 1
ATOM 3333 C CA . GLY B 1 41 ? -0.307 -16.25 -12.305 1 90.88 41 GLY B CA 1
ATOM 3334 C C . GLY B 1 41 ? 0.426 -14.961 -12.633 1 90.88 41 GLY B C 1
ATOM 3335 O O . GLY B 1 41 ? -0.173 -14.008 -13.133 1 90.88 41 GLY B O 1
ATOM 3336 N N . MET B 1 42 ? 1.662 -14.906 -12.234 1 92.38 42 MET B N 1
ATOM 3337 C CA . MET B 1 42 ? 2.434 -13.703 -12.531 1 92.38 42 MET B CA 1
ATOM 3338 C C . MET B 1 42 ? 3.781 -14.062 -13.148 1 92.38 42 MET B C 1
ATOM 3340 O O . MET B 1 42 ? 4.277 -15.18 -12.969 1 92.38 42 MET B O 1
ATOM 3344 N N . PRO B 1 43 ? 4.328 -13.125 -13.898 1 94.31 43 PRO B N 1
ATOM 3345 C CA . PRO B 1 43 ? 5.652 -13.383 -14.469 1 94.31 43 PRO B CA 1
ATOM 3346 C C . PRO B 1 43 ? 6.723 -13.594 -13.406 1 94.31 43 PRO B C 1
ATOM 3348 O O . PRO B 1 43 ? 6.703 -12.93 -12.367 1 94.31 43 PRO B O 1
ATOM 3351 N N . THR B 1 44 ? 7.656 -14.477 -13.734 1 95.31 44 THR B N 1
ATOM 3352 C CA . THR B 1 44 ? 8.734 -14.789 -12.805 1 95.31 44 THR B CA 1
ATOM 3353 C C . THR B 1 44 ? 9.562 -13.547 -12.492 1 95.31 44 THR B C 1
ATOM 3355 O O . THR B 1 44 ? 10.055 -13.383 -11.375 1 95.31 44 THR B O 1
ATOM 3358 N N . SER B 1 45 ? 9.617 -12.68 -13.43 1 96.38 45 SER B N 1
ATOM 3359 C CA . SER B 1 45 ? 10.391 -11.453 -13.242 1 96.38 45 SER B CA 1
ATOM 3360 C C . SER B 1 45 ? 9.781 -10.586 -12.148 1 96.38 45 SER B C 1
ATOM 3362 O O . SER B 1 45 ? 10.5 -9.984 -11.352 1 96.38 45 SER B O 1
ATOM 3364 N N . VAL B 1 46 ? 8.508 -10.492 -12.125 1 96.5 46 VAL B N 1
ATOM 3365 C CA . VAL B 1 46 ? 7.805 -9.688 -11.133 1 96.5 46 VAL B CA 1
ATOM 3366 C C . VAL B 1 46 ? 8.016 -10.281 -9.742 1 96.5 46 VAL B C 1
ATOM 3368 O O . VAL B 1 46 ? 8.305 -9.555 -8.781 1 96.5 46 VAL B O 1
ATOM 3371 N N . LEU B 1 47 ? 7.824 -11.586 -9.656 1 97.31 47 LEU B N 1
ATOM 3372 C CA . LEU B 1 47 ? 8.047 -12.25 -8.383 1 97.31 47 LEU B CA 1
ATOM 3373 C C . LEU B 1 47 ? 9.492 -12.07 -7.922 1 97.31 47 LEU B C 1
ATOM 3375 O O . LEU B 1 47 ? 9.75 -11.875 -6.73 1 97.31 47 LEU B O 1
ATOM 3379 N N . ASN B 1 48 ? 10.422 -12.203 -8.836 1 97.69 48 ASN B N 1
ATOM 3380 C CA . ASN B 1 48 ? 11.828 -11.984 -8.516 1 97.69 48 ASN B CA 1
ATOM 3381 C C . ASN B 1 48 ? 12.062 -10.594 -7.934 1 97.69 48 ASN B C 1
ATOM 3383 O O . ASN B 1 48 ? 12.836 -10.438 -6.984 1 97.69 48 ASN B O 1
ATOM 3387 N N . ASP B 1 49 ? 11.406 -9.625 -8.508 1 97.75 49 ASP B N 1
ATOM 3388 C CA . ASP B 1 49 ? 11.508 -8.258 -8.008 1 97.75 49 ASP B CA 1
ATOM 3389 C C . ASP B 1 49 ? 10.969 -8.156 -6.582 1 97.75 49 ASP B C 1
ATOM 3391 O O . ASP B 1 49 ? 11.5 -7.402 -5.762 1 97.75 49 ASP B O 1
ATOM 3395 N N . ILE B 1 50 ? 9.875 -8.812 -6.27 1 97.88 50 ILE B N 1
ATOM 3396 C CA . ILE B 1 50 ? 9.297 -8.812 -4.934 1 97.88 50 ILE B CA 1
ATOM 3397 C C . ILE B 1 50 ? 10.266 -9.469 -3.953 1 97.88 50 ILE B C 1
ATOM 3399 O O . ILE B 1 50 ? 10.539 -8.922 -2.881 1 97.88 50 ILE B O 1
ATOM 3403 N N . ILE B 1 51 ? 10.836 -10.578 -4.348 1 97.62 51 ILE B N 1
ATOM 3404 C CA . ILE B 1 51 ? 11.742 -11.344 -3.5 1 97.62 51 ILE B CA 1
ATOM 3405 C C . ILE B 1 51 ? 13.008 -10.531 -3.219 1 97.62 51 ILE B C 1
ATOM 3407 O O . ILE B 1 51 ? 13.539 -10.562 -2.105 1 97.62 51 ILE B O 1
ATOM 3411 N N . LYS B 1 52 ? 13.414 -9.742 -4.16 1 96.38 52 LYS B N 1
ATOM 3412 C CA . LYS B 1 52 ? 14.625 -8.93 -4.02 1 96.38 52 LYS B CA 1
ATOM 3413 C C . LYS B 1 52 ? 14.312 -7.594 -3.354 1 96.38 52 LYS B C 1
ATOM 3415 O O . LYS B 1 52 ? 15.211 -6.777 -3.133 1 96.38 52 LYS B O 1
ATOM 3420 N N . GLY B 1 53 ? 13.117 -7.34 -3.127 1 95.06 53 GLY B N 1
ATOM 3421 C CA . GLY B 1 53 ? 12.734 -6.145 -2.393 1 95.06 53 GLY B CA 1
ATOM 3422 C C . GLY B 1 53 ? 12.57 -4.926 -3.279 1 95.06 53 GLY B C 1
ATOM 3423 O O . GLY B 1 53 ? 12.562 -3.793 -2.793 1 95.06 53 GLY B O 1
ATOM 3424 N N . ARG B 1 54 ? 12.5 -5.074 -4.57 1 96.25 54 ARG B N 1
ATOM 3425 C CA . ARG B 1 54 ? 12.344 -3.967 -5.504 1 96.25 54 ARG B CA 1
ATOM 3426 C C . ARG B 1 54 ? 10.867 -3.619 -5.695 1 96.25 54 ARG B C 1
ATOM 3428 O O . ARG B 1 54 ? 10.539 -2.529 -6.164 1 96.25 54 ARG B O 1
ATOM 3435 N N . ARG B 1 55 ? 10.008 -4.574 -5.391 1 96.81 55 ARG B N 1
ATOM 3436 C CA . ARG B 1 55 ? 8.562 -4.379 -5.43 1 96.81 55 ARG B CA 1
ATOM 3437 C C . ARG B 1 55 ? 7.918 -4.785 -4.105 1 96.81 55 ARG B C 1
ATOM 3439 O O . ARG B 1 55 ? 8.398 -5.699 -3.432 1 96.81 55 ARG B O 1
ATOM 3446 N N . ALA B 1 56 ? 6.855 -4.133 -3.826 1 97.12 56 ALA B N 1
ATOM 3447 C CA . ALA B 1 56 ? 6.184 -4.398 -2.557 1 97.12 56 ALA B CA 1
ATOM 3448 C C . ALA B 1 56 ? 5.281 -5.625 -2.66 1 97.12 56 ALA B C 1
ATOM 3450 O O . ALA B 1 56 ? 4.844 -5.992 -3.754 1 97.12 56 ALA B O 1
ATOM 3451 N N . VAL B 1 57 ? 5.086 -6.273 -1.522 1 97.88 57 VAL B N 1
ATOM 3452 C CA . VAL B 1 57 ? 4.051 -7.293 -1.41 1 97.88 57 VAL B CA 1
ATOM 3453 C C . VAL B 1 57 ? 2.682 -6.633 -1.29 1 97.88 57 VAL B C 1
ATOM 3455 O O . VAL B 1 57 ? 2.369 -6.016 -0.268 1 97.88 57 VAL B O 1
ATOM 3458 N N . THR B 1 58 ? 1.898 -6.727 -2.316 1 97.38 58 THR B N 1
ATOM 3459 C CA . THR B 1 58 ? 0.575 -6.113 -2.361 1 97.38 58 THR B CA 1
ATOM 3460 C C . THR B 1 58 ? -0.465 -7.027 -1.718 1 97.38 58 THR B C 1
ATOM 3462 O O . THR B 1 58 ? -0.181 -8.188 -1.421 1 97.38 58 THR B O 1
ATOM 3465 N N . PRO B 1 59 ? -1.646 -6.496 -1.411 1 97.31 59 PRO B N 1
ATOM 3466 C CA . PRO B 1 59 ? -2.715 -7.336 -0.869 1 97.31 59 PRO B CA 1
ATOM 3467 C C . PRO B 1 59 ? -3.025 -8.539 -1.757 1 97.31 59 PRO B C 1
ATOM 3469 O O . PRO B 1 59 ? -3.242 -9.648 -1.251 1 97.31 59 PRO B O 1
ATOM 3472 N N . GLU B 1 60 ? -3.016 -8.344 -3.01 1 97.12 60 GLU B N 1
ATOM 3473 C CA . GLU B 1 60 ? -3.273 -9.438 -3.943 1 97.12 60 GLU B CA 1
ATOM 3474 C C . GLU B 1 60 ? -2.219 -10.531 -3.816 1 97.12 60 GLU B C 1
ATOM 3476 O O . GLU B 1 60 ? -2.553 -11.711 -3.732 1 97.12 60 GLU B O 1
ATOM 3481 N N . VAL B 1 61 ? -0.992 -10.133 -3.85 1 97.75 61 VAL B N 1
ATOM 3482 C CA . VAL B 1 61 ? 0.116 -11.078 -3.717 1 97.75 61 VAL B CA 1
ATOM 3483 C C . VAL B 1 61 ? -0.002 -11.828 -2.395 1 97.75 61 VAL B C 1
ATOM 3485 O O . VAL B 1 61 ? 0.204 -13.047 -2.346 1 97.75 61 VAL B O 1
ATOM 3488 N N . SER B 1 62 ? -0.339 -11.055 -1.365 1 98.25 62 SER B N 1
ATOM 3489 C CA . SER B 1 62 ? -0.417 -11.648 -0.033 1 98.25 62 SER B CA 1
ATOM 3490 C C . SER B 1 62 ? -1.505 -12.711 0.038 1 98.25 62 SER B C 1
ATOM 3492 O O . SER B 1 62 ? -1.314 -13.766 0.656 1 98.25 62 SER B O 1
ATOM 3494 N N . VAL B 1 63 ? -2.646 -12.469 -0.501 1 97.62 63 VAL B N 1
ATOM 3495 C CA . VAL B 1 63 ? -3.764 -13.406 -0.485 1 97.62 63 VAL B CA 1
ATOM 3496 C C . VAL B 1 63 ? -3.391 -14.664 -1.256 1 97.62 63 VAL B C 1
ATOM 3498 O O . VAL B 1 63 ? -3.701 -15.781 -0.825 1 97.62 63 VAL B O 1
ATOM 3501 N N . LEU B 1 64 ? -2.727 -14.516 -2.377 1 97.44 64 LEU B N 1
ATOM 3502 C CA . LEU B 1 64 ? -2.297 -15.656 -3.17 1 97.44 64 LEU B CA 1
ATOM 3503 C C . LEU B 1 64 ? -1.23 -16.469 -2.432 1 97.44 64 LEU B C 1
ATOM 3505 O O . LEU B 1 64 ? -1.238 -17.688 -2.469 1 97.44 64 LEU B O 1
ATOM 3509 N N . LEU B 1 65 ? -0.302 -15.766 -1.777 1 97.94 65 LEU B N 1
ATOM 3510 C CA . LEU B 1 65 ? 0.702 -16.453 -0.967 1 97.94 65 LEU B CA 1
ATOM 3511 C C . LEU B 1 65 ? 0.042 -17.281 0.129 1 97.94 65 LEU B C 1
ATOM 3513 O O . LEU B 1 65 ? 0.5 -18.375 0.438 1 97.94 65 LEU B O 1
ATOM 3517 N N . GLN B 1 66 ? -0.947 -16.672 0.747 1 97.56 66 GLN B N 1
ATOM 3518 C CA . GLN B 1 66 ? -1.681 -17.406 1.77 1 97.56 66 GLN B CA 1
ATOM 3519 C C . GLN B 1 66 ? -2.254 -18.703 1.207 1 97.56 66 GLN B C 1
ATOM 3521 O O . GLN B 1 66 ? -2.148 -19.766 1.835 1 97.56 66 GLN B O 1
ATOM 3526 N N . GLU B 1 67 ? -2.863 -18.641 0.074 1 96.25 67 GLU B N 1
ATOM 3527 C CA . GLU B 1 67 ? -3.48 -19.812 -0.556 1 96.25 67 GLU B CA 1
ATOM 3528 C C . GLU B 1 67 ? -2.443 -20.891 -0.871 1 96.25 67 GLU B C 1
ATOM 3530 O O . GLU B 1 67 ? -2.701 -22.078 -0.696 1 96.25 67 GLU B O 1
ATOM 3535 N N . ILE B 1 68 ? -1.261 -20.484 -1.314 1 96.44 68 ILE B N 1
ATOM 3536 C CA . ILE B 1 68 ? -0.256 -21.422 -1.83 1 96.44 68 ILE B CA 1
ATOM 3537 C C . ILE B 1 68 ? 0.61 -21.922 -0.683 1 96.44 68 ILE B C 1
ATOM 3539 O O . ILE B 1 68 ? 0.888 -23.125 -0.594 1 96.44 68 ILE B O 1
ATOM 3543 N N . LEU B 1 69 ? 1.004 -21.047 0.223 1 96.19 69 LEU B N 1
ATOM 3544 C CA . LEU B 1 69 ? 1.988 -21.391 1.24 1 96.19 69 LEU B CA 1
ATOM 3545 C C . LEU B 1 69 ? 1.312 -21.672 2.578 1 96.19 69 LEU B C 1
ATOM 3547 O O . LEU B 1 69 ? 1.935 -22.219 3.492 1 96.19 69 LEU B O 1
ATOM 3551 N N . GLY B 1 70 ? 0.093 -21.234 2.768 1 95.81 70 GLY B N 1
ATOM 3552 C CA . GLY B 1 70 ? -0.639 -21.5 3.996 1 95.81 70 GLY B CA 1
ATOM 3553 C C . GLY B 1 70 ? -0.343 -20.5 5.094 1 95.81 70 GLY B C 1
ATOM 3554 O O . GLY B 1 70 ? -0.644 -20.734 6.266 1 95.81 70 GLY B O 1
ATOM 3555 N N . ILE B 1 71 ? 0.329 -19.453 4.789 1 96.75 71 ILE B N 1
ATOM 3556 C CA . ILE B 1 71 ? 0.638 -18.391 5.734 1 96.75 71 ILE B CA 1
ATOM 3557 C C . ILE B 1 71 ? -0.338 -17.219 5.543 1 96.75 71 ILE B C 1
ATOM 3559 O O . ILE B 1 71 ? -0.572 -16.781 4.414 1 96.75 71 ILE B O 1
ATOM 3563 N N . ASP B 1 72 ? -0.825 -16.672 6.566 1 97.12 72 ASP B N 1
ATOM 3564 C CA . ASP B 1 72 ? -1.893 -15.68 6.52 1 97.12 72 ASP B CA 1
ATOM 3565 C C . ASP B 1 72 ? -1.462 -14.445 5.727 1 97.12 72 ASP B C 1
ATOM 3567 O O . ASP B 1 72 ? -0.331 -13.977 5.871 1 97.12 72 ASP B O 1
ATOM 3571 N N . ALA B 1 73 ? -2.402 -13.969 4.984 1 97.75 73 ALA B N 1
ATOM 3572 C CA . ALA B 1 73 ? -2.143 -12.789 4.164 1 97.75 73 ALA B CA 1
ATOM 3573 C C . ALA B 1 73 ? -1.729 -11.602 5.027 1 97.75 73 ALA B C 1
ATOM 3575 O O . ALA B 1 73 ? -0.842 -10.836 4.648 1 97.75 73 ALA B O 1
ATOM 3576 N N . SER B 1 74 ? -2.373 -11.453 6.234 1 96.38 74 SER B N 1
ATOM 3577 C CA . SER B 1 74 ? -2.09 -10.336 7.129 1 96.38 74 SER B CA 1
ATOM 3578 C C . SER B 1 74 ? -0.645 -10.375 7.617 1 96.38 74 SER B C 1
ATOM 3580 O O . SER B 1 74 ? -0.051 -9.328 7.891 1 96.38 74 SER B O 1
ATOM 3582 N N . TYR B 1 75 ? -0.135 -11.562 7.754 1 96.44 75 TYR B N 1
ATOM 3583 C CA . TYR B 1 75 ? 1.259 -11.711 8.148 1 96.44 75 TYR B CA 1
ATOM 3584 C C . TYR B 1 75 ? 2.189 -11.047 7.145 1 96.44 75 TYR B C 1
ATOM 3586 O O . TYR B 1 75 ? 3.061 -10.258 7.52 1 96.44 75 TYR B O 1
ATOM 3594 N N . TRP B 1 76 ? 2.027 -11.359 5.863 1 97.25 76 TRP B N 1
ATOM 3595 C CA . TRP B 1 76 ? 2.867 -10.812 4.801 1 97.25 76 TRP B CA 1
ATOM 3596 C C . TRP B 1 76 ? 2.74 -9.297 4.73 1 97.25 76 TRP B C 1
ATOM 3598 O O . TRP B 1 76 ? 3.742 -8.586 4.59 1 97.25 76 TRP B O 1
ATOM 3608 N N . LEU B 1 77 ? 1.553 -8.773 4.848 1 97.62 77 LEU B N 1
ATOM 3609 C CA . LEU B 1 77 ? 1.311 -7.34 4.766 1 97.62 77 LEU B CA 1
ATOM 3610 C C . LEU B 1 77 ? 1.88 -6.621 5.988 1 97.62 77 LEU B C 1
ATOM 3612 O O . LEU B 1 77 ? 2.338 -5.484 5.883 1 97.62 77 LEU B O 1
ATOM 3616 N N . SER B 1 78 ? 1.803 -7.254 7.125 1 95.81 78 SER B N 1
ATOM 3617 C CA . SER B 1 78 ? 2.393 -6.672 8.328 1 95.81 78 SER B CA 1
ATOM 3618 C C . SER B 1 78 ? 3.896 -6.477 8.164 1 95.81 78 SER B C 1
ATOM 3620 O O . SER B 1 78 ? 4.445 -5.461 8.594 1 95.81 78 SER B O 1
ATOM 3622 N N . LEU B 1 79 ? 4.539 -7.469 7.629 1 95.88 79 LEU B N 1
ATOM 3623 C CA . LEU B 1 79 ? 5.969 -7.352 7.359 1 95.88 79 LEU B CA 1
ATOM 3624 C C . LEU B 1 79 ? 6.25 -6.203 6.395 1 95.88 79 LEU B C 1
ATOM 3626 O O . LEU B 1 79 ? 7.18 -5.422 6.602 1 95.88 79 LEU B O 1
ATOM 3630 N N . GLN B 1 80 ? 5.445 -6.129 5.371 1 97.31 80 GLN B N 1
ATOM 3631 C CA . GLN B 1 80 ? 5.598 -5.051 4.398 1 97.31 80 GLN B CA 1
ATOM 3632 C C . GLN B 1 80 ? 5.391 -3.688 5.055 1 97.31 80 GLN B C 1
ATOM 3634 O O . GLN B 1 80 ? 6.145 -2.746 4.789 1 97.31 80 GLN B O 1
ATOM 3639 N N . ASN B 1 81 ? 4.363 -3.627 5.852 1 96.5 81 ASN B N 1
ATOM 3640 C CA . ASN B 1 81 ? 4.055 -2.387 6.555 1 96.5 81 ASN B CA 1
ATOM 3641 C C . ASN B 1 81 ? 5.227 -1.922 7.414 1 96.5 81 ASN B C 1
ATOM 3643 O O . ASN B 1 81 ? 5.57 -0.739 7.414 1 96.5 81 ASN B O 1
ATOM 3647 N N . GLN B 1 82 ? 5.742 -2.844 8.18 1 95.31 82 GLN B N 1
ATOM 3648 C CA . GLN B 1 82 ? 6.875 -2.498 9.031 1 95.31 82 GLN B CA 1
ATOM 3649 C C . GLN B 1 82 ? 8.055 -1.986 8.195 1 95.31 82 GLN B C 1
ATOM 3651 O O . GLN B 1 82 ? 8.695 -0.998 8.562 1 95.31 82 GLN B O 1
ATOM 3656 N N . TYR B 1 83 ? 8.312 -2.674 7.16 1 95.44 83 TYR B N 1
ATOM 3657 C CA . TYR B 1 83 ? 9.367 -2.25 6.242 1 95.44 83 TYR B CA 1
ATOM 3658 C C . TYR B 1 83 ? 9.109 -0.835 5.734 1 95.44 83 TYR B C 1
ATOM 3660 O O . TYR B 1 83 ? 10.016 0.003 5.73 1 95.44 83 TYR B O 1
ATOM 3668 N N . ASP B 1 84 ? 7.887 -0.564 5.355 1 96.62 84 ASP B N 1
ATOM 3669 C CA . ASP B 1 84 ? 7.516 0.731 4.793 1 96.62 84 ASP B CA 1
ATOM 3670 C C . ASP B 1 84 ? 7.621 1.835 5.844 1 96.62 84 ASP B C 1
ATOM 3672 O O . ASP B 1 84 ? 8.086 2.938 5.551 1 96.62 84 ASP B O 1
ATOM 3676 N N . ILE B 1 85 ? 7.148 1.567 6.988 1 96.38 85 ILE B N 1
ATOM 3677 C CA . ILE B 1 85 ? 7.215 2.535 8.078 1 96.38 85 ILE B CA 1
ATOM 3678 C C . ILE B 1 85 ? 8.672 2.91 8.344 1 96.38 85 ILE B C 1
ATOM 3680 O O . ILE B 1 85 ? 9 4.09 8.492 1 96.38 85 ILE B O 1
ATOM 3684 N N . ASP B 1 86 ? 9.523 1.898 8.406 1 94.38 86 ASP B N 1
ATOM 3685 C CA . ASP B 1 86 ? 10.945 2.137 8.641 1 94.38 86 ASP B CA 1
ATOM 3686 C C . ASP B 1 86 ? 11.547 3.016 7.551 1 94.38 86 ASP B C 1
ATOM 3688 O O . ASP B 1 86 ? 12.344 3.908 7.832 1 94.38 86 ASP B O 1
ATOM 3692 N N . GLN B 1 87 ? 11.156 2.717 6.371 1 93.94 87 GLN B N 1
ATOM 3693 C CA . GLN B 1 87 ? 11.664 3.51 5.25 1 93.94 87 GLN B CA 1
ATOM 3694 C C . GLN B 1 87 ? 11.18 4.953 5.344 1 93.94 87 GLN B C 1
ATOM 3696 O O . GLN B 1 87 ? 11.938 5.887 5.07 1 93.94 87 GLN B O 1
ATOM 3701 N N . VAL B 1 88 ? 9.938 5.176 5.723 1 95.44 88 VAL B N 1
ATOM 3702 C CA . VAL B 1 88 ? 9.344 6.504 5.828 1 95.44 88 VAL B CA 1
ATOM 3703 C C . VAL B 1 88 ? 10.023 7.285 6.949 1 95.44 88 VAL B C 1
ATOM 3705 O O . VAL B 1 88 ? 10.273 8.484 6.816 1 95.44 88 VAL B O 1
ATOM 3708 N N . ASN B 1 89 ? 10.336 6.617 7.996 1 94.06 89 ASN B N 1
ATOM 3709 C CA . ASN B 1 89 ? 10.898 7.254 9.188 1 94.06 89 ASN B CA 1
ATOM 3710 C C . ASN B 1 89 ? 12.305 7.789 8.922 1 94.06 89 ASN B C 1
ATOM 3712 O O . ASN B 1 89 ? 12.805 8.633 9.672 1 94.06 89 ASN B O 1
ATOM 3716 N N . ILE B 1 90 ? 12.977 7.266 7.934 1 93.06 90 ILE B N 1
ATOM 3717 C CA . ILE B 1 90 ? 14.32 7.742 7.645 1 93.06 90 ILE B CA 1
ATOM 3718 C C . ILE B 1 90 ? 14.281 8.758 6.504 1 93.06 90 ILE B C 1
ATOM 3720 O O . ILE B 1 90 ? 15.32 9.273 6.082 1 93.06 90 ILE B O 1
ATOM 3724 N N . ASN B 1 91 ? 13.102 9.008 5.941 1 94.06 91 ASN B N 1
ATOM 3725 C CA . ASN B 1 91 ? 12.922 10.016 4.898 1 94.06 91 ASN B CA 1
ATOM 3726 C C . ASN B 1 91 ? 13.102 11.43 5.445 1 94.06 91 ASN B C 1
ATOM 3728 O O . ASN B 1 91 ? 12.438 11.812 6.41 1 94.06 91 ASN B O 1
ATOM 3732 N N . ALA B 1 92 ? 13.914 12.195 4.836 1 93.12 92 ALA B N 1
ATOM 3733 C CA . ALA B 1 92 ? 14.297 13.516 5.32 1 93.12 92 ALA B CA 1
ATOM 3734 C C . ALA B 1 92 ? 13.086 14.453 5.367 1 93.12 92 ALA B C 1
ATOM 3736 O O . ALA B 1 92 ? 12.938 15.234 6.309 1 93.12 92 ALA B O 1
ATOM 3737 N N . LYS B 1 93 ? 12.297 14.398 4.363 1 93.38 93 LYS B N 1
ATOM 3738 C CA . LYS B 1 93 ? 11.117 15.258 4.305 1 93.38 93 LYS B CA 1
ATOM 3739 C C . LYS B 1 93 ? 10.164 14.961 5.461 1 93.38 93 LYS B C 1
ATOM 3741 O O . LYS B 1 93 ? 9.602 15.883 6.059 1 93.38 93 LYS B O 1
ATOM 3746 N N . ILE B 1 94 ? 10 13.719 5.773 1 93.81 94 ILE B N 1
ATOM 3747 C CA . ILE B 1 94 ? 9.086 13.328 6.836 1 93.81 94 ILE B CA 1
ATOM 3748 C C . ILE B 1 94 ? 9.672 13.711 8.195 1 93.81 94 ILE B C 1
ATOM 3750 O O . ILE B 1 94 ? 8.945 14.117 9.102 1 93.81 94 ILE B O 1
ATOM 3754 N N . ILE B 1 95 ? 10.914 13.523 8.344 1 94.69 95 ILE B N 1
ATOM 3755 C CA . ILE B 1 95 ? 11.586 13.914 9.578 1 94.69 95 ILE B CA 1
ATOM 3756 C C . ILE B 1 95 ? 11.367 15.406 9.828 1 94.69 95 ILE B C 1
ATOM 3758 O O . ILE B 1 95 ? 11.055 15.812 10.945 1 94.69 95 ILE B O 1
ATOM 3762 N N . GLU B 1 96 ? 11.539 16.172 8.805 1 94.88 96 GLU B N 1
ATOM 3763 C CA . GLU B 1 96 ? 11.32 17.609 8.906 1 94.88 96 GLU B CA 1
ATOM 3764 C C . GLU B 1 96 ? 9.875 17.922 9.281 1 94.88 96 GLU B C 1
ATOM 3766 O O . GLU B 1 96 ? 9.625 18.797 10.117 1 94.88 96 GLU B O 1
ATOM 3771 N N . ARG B 1 97 ? 8.992 17.281 8.688 1 94.56 97 ARG B N 1
ATOM 3772 C CA . ARG B 1 97 ? 7.582 17.484 8.984 1 94.56 97 ARG B CA 1
ATOM 3773 C C . ARG B 1 97 ? 7.262 17.141 10.43 1 94.56 97 ARG B C 1
ATOM 3775 O O . ARG B 1 97 ? 6.508 17.859 11.094 1 94.56 97 ARG B O 1
ATOM 3782 N N . LYS B 1 98 ? 7.77 16.062 10.875 1 95 98 LYS B N 1
ATOM 3783 C CA . LYS B 1 98 ? 7.574 15.656 12.266 1 95 98 LYS B CA 1
ATOM 3784 C C . LYS B 1 98 ? 8.102 16.734 13.219 1 95 98 LYS B C 1
ATOM 3786 O O . LYS B 1 98 ? 7.457 17.047 14.227 1 95 98 LYS B O 1
ATOM 3791 N N . LYS B 1 99 ? 9.242 17.203 12.922 1 95.44 99 LYS B N 1
ATOM 3792 C CA . LYS B 1 99 ? 9.828 18.266 13.742 1 95.44 99 LYS B CA 1
ATOM 3793 C C . LYS B 1 99 ? 8.93 19.5 13.773 1 95.44 99 LYS B C 1
ATOM 3795 O O . LYS B 1 99 ? 8.711 20.078 14.836 1 95.44 99 LYS B O 1
ATOM 3800 N N . ASN B 1 100 ? 8.469 19.891 12.625 1 95.56 100 ASN B N 1
ATOM 3801 C CA . ASN B 1 100 ? 7.586 21.062 12.531 1 95.56 100 ASN B CA 1
ATOM 3802 C C . ASN B 1 100 ? 6.305 20.844 13.336 1 95.56 100 ASN B C 1
ATOM 3804 O O . ASN B 1 100 ? 5.789 21.797 13.938 1 95.56 100 ASN B O 1
ATOM 3808 N N . ILE B 1 101 ? 5.809 19.641 13.266 1 95.69 101 ILE B N 1
ATOM 3809 C CA . ILE B 1 101 ? 4.598 19.328 14.008 1 95.69 101 ILE B CA 1
ATOM 3810 C C . ILE B 1 101 ? 4.859 19.469 15.508 1 95.69 101 ILE B C 1
ATOM 3812 O O . ILE B 1 101 ? 4.043 20.047 16.234 1 95.69 101 ILE B O 1
ATOM 3816 N N . GLU B 1 102 ? 5.926 19.016 15.945 1 94.81 102 GLU B N 1
ATOM 3817 C CA . GLU B 1 102 ? 6.297 19.125 17.344 1 94.81 102 GLU B CA 1
ATOM 3818 C C . GLU B 1 102 ? 6.441 20.594 17.766 1 94.81 102 GLU B C 1
ATOM 3820 O O . GLU B 1 102 ? 5.949 21 18.828 1 94.81 102 GLU B O 1
ATOM 3825 N N . ILE B 1 103 ? 7.117 21.312 16.969 1 96.12 103 ILE B N 1
ATOM 3826 C CA . ILE B 1 103 ? 7.324 22.734 17.234 1 96.12 103 ILE B CA 1
ATOM 3827 C C . ILE B 1 103 ? 5.98 23.453 17.281 1 96.12 103 ILE B C 1
ATOM 3829 O O . ILE B 1 103 ? 5.723 24.25 18.188 1 96.12 103 ILE B O 1
ATOM 3833 N N . TRP B 1 104 ? 5.133 23.156 16.344 1 95.56 104 TRP B N 1
ATOM 3834 C CA . TRP B 1 104 ? 3.838 23.828 16.234 1 95.56 104 TRP B CA 1
ATOM 3835 C C . TRP B 1 104 ? 2.965 23.516 17.438 1 95.56 104 TRP B C 1
ATOM 3837 O O . TRP B 1 104 ? 2.193 24.359 17.891 1 95.56 104 TRP B O 1
ATOM 3847 N N . LYS B 1 105 ? 3.084 22.297 17.922 1 92.81 105 LYS B N 1
ATOM 3848 C CA . LYS B 1 105 ? 2.354 21.922 19.125 1 92.81 105 LYS B CA 1
ATOM 3849 C C . LYS B 1 105 ? 2.727 22.828 20.297 1 92.81 105 LYS B C 1
ATOM 3851 O O . LYS B 1 105 ? 1.857 23.266 21.047 1 92.81 105 LYS B O 1
ATOM 3856 N N . VAL B 1 106 ? 3.926 23.109 20.438 1 94.25 106 VAL B N 1
ATOM 3857 C CA . VAL B 1 106 ? 4.402 23.984 21.5 1 94.25 106 VAL B CA 1
ATOM 3858 C C . VAL B 1 106 ? 3.93 25.406 21.25 1 94.25 106 VAL B C 1
ATOM 3860 O O . VAL B 1 106 ? 3.434 26.078 22.156 1 94.25 106 VAL B O 1
ATOM 3863 N N . ILE B 1 107 ? 4.062 25.859 20 1 96 107 ILE B N 1
ATOM 3864 C CA . ILE B 1 107 ? 3.662 27.203 19.641 1 96 107 ILE B CA 1
ATOM 3865 C C . ILE B 1 107 ? 2.182 27.422 19.953 1 96 107 ILE B C 1
ATOM 3867 O O . ILE B 1 107 ? 1.792 28.453 20.484 1 96 107 ILE B O 1
ATOM 3871 N N . SER B 1 108 ? 1.408 26.422 19.672 1 93.62 108 SER B N 1
ATOM 3872 C CA . SER B 1 108 ? -0.036 26.516 19.859 1 93.62 108 SER B CA 1
ATOM 3873 C C . SER B 1 108 ? -0.394 26.641 21.344 1 93.62 108 SER B C 1
ATOM 3875 O O . SER B 1 108 ? -1.478 27.125 21.688 1 93.62 108 SER B O 1
ATOM 3877 N N . GLN B 1 109 ? 0.52 26.312 22.234 1 93.38 109 GLN B N 1
ATOM 3878 C CA . GLN B 1 109 ? 0.271 26.391 23.672 1 93.38 109 GLN B CA 1
ATOM 3879 C C . GLN B 1 109 ? 0.621 27.766 24.219 1 93.38 109 GLN B C 1
ATOM 3881 O O . GLN B 1 109 ? 0.096 28.188 25.25 1 93.38 109 GLN B O 1
ATOM 3886 N N . TYR B 1 110 ? 1.471 28.484 23.469 1 93.56 110 TYR B N 1
ATOM 3887 C CA . TYR B 1 110 ? 1.99 29.734 24.047 1 93.56 110 TYR B CA 1
ATOM 3888 C C . TYR B 1 110 ? 1.655 30.922 23.156 1 93.56 110 TYR B C 1
ATOM 3890 O O . TYR B 1 110 ? 1.929 32.062 23.516 1 93.56 110 TYR B O 1
ATOM 3898 N N . CYS B 1 111 ? 1.073 30.719 22.047 1 94.5 111 CYS B N 1
ATOM 3899 C CA . CYS B 1 111 ? 0.72 31.766 21.094 1 94.5 111 CYS B CA 1
ATOM 3900 C C . CYS B 1 111 ? -0.747 31.672 20.688 1 94.5 111 CYS B C 1
ATOM 3902 O O . CYS B 1 111 ? -1.315 30.578 20.672 1 94.5 111 CYS B O 1
ATOM 3904 N N . SER B 1 112 ? -1.375 32.781 20.484 1 94.62 112 SER B N 1
ATOM 3905 C CA . SER B 1 112 ? -2.77 32.812 20.047 1 94.62 112 SER B CA 1
ATOM 3906 C C . SER B 1 112 ? -2.896 32.5 18.562 1 94.62 112 SER B C 1
ATOM 3908 O O . SER B 1 112 ? -3.188 33.406 17.766 1 94.62 112 SER B O 1
ATOM 3910 N N . VAL B 1 113 ? -2.822 31.281 18.219 1 93.12 113 VAL B N 1
ATOM 3911 C CA . VAL B 1 113 ? -2.824 30.844 16.828 1 93.12 113 VAL B CA 1
ATOM 3912 C C . VAL B 1 113 ? -4.148 31.219 16.156 1 93.12 113 VAL B C 1
ATOM 3914 O O . VAL B 1 113 ? -4.168 31.688 15.023 1 93.12 113 VAL B O 1
ATOM 3917 N N . LYS B 1 114 ? -5.219 31.062 16.859 1 91.44 114 LYS B N 1
ATOM 3918 C CA . LYS B 1 114 ? -6.547 31.359 16.328 1 91.44 114 LYS B CA 1
ATOM 3919 C C . LYS B 1 114 ? -6.668 32.812 15.93 1 91.44 114 LYS B C 1
ATOM 3921 O O . LYS B 1 114 ? -7.207 33.156 14.867 1 91.44 114 LYS B O 1
ATOM 3926 N N . CYS B 1 115 ? -6.207 33.719 16.75 1 94.5 115 CYS B N 1
ATOM 3927 C CA . CYS B 1 115 ? -6.285 35.156 16.469 1 94.5 115 CYS B CA 1
ATOM 3928 C C . CYS B 1 115 ? -5.418 35.531 15.266 1 94.5 115 CYS B C 1
ATOM 3930 O O . CYS B 1 115 ? -5.828 36.312 14.43 1 94.5 115 CYS B O 1
ATOM 3932 N N . PHE B 1 116 ? -4.246 34.906 15.203 1 96 116 PHE B N 1
ATOM 3933 C CA . PHE B 1 116 ? -3.367 35.188 14.078 1 96 116 PHE B CA 1
ATOM 3934 C C . PHE B 1 116 ? -3.971 34.688 12.773 1 96 116 PHE B C 1
ATOM 3936 O O . PHE B 1 116 ? -3.799 35.312 11.719 1 96 116 PHE B O 1
ATOM 3943 N N . GLU B 1 117 ? -4.621 33.562 12.867 1 92.81 117 GLU B N 1
ATOM 3944 C CA . GLU B 1 117 ? -5.305 33.031 11.695 1 92.81 117 GLU B CA 1
ATOM 3945 C C . GLU B 1 117 ? -6.438 33.969 11.25 1 92.81 117 GLU B C 1
ATOM 3947 O O . GLU B 1 117 ? -6.609 34.219 10.055 1 92.81 117 GLU B O 1
ATOM 3952 N N . LYS B 1 118 ? -7.262 34.406 12.188 1 92.81 118 LYS B N 1
ATOM 3953 C CA . LYS B 1 118 ? -8.391 35.281 11.914 1 92.81 118 LYS B CA 1
ATOM 3954 C C . LYS B 1 118 ? -7.922 36.562 11.242 1 92.81 118 LYS B C 1
ATOM 3956 O O . LYS B 1 118 ? -8.633 37.125 10.406 1 92.81 118 LYS B O 1
ATOM 3961 N N . LEU B 1 119 ? -6.715 37.031 11.594 1 93.69 119 LEU B N 1
ATOM 3962 C CA . LEU B 1 119 ? -6.168 38.281 11.055 1 93.69 119 LEU B CA 1
ATOM 3963 C C . LEU B 1 119 ? -5.48 38 9.711 1 93.69 119 LEU B C 1
ATOM 3965 O O . LEU B 1 119 ? -5.027 38.938 9.055 1 93.69 119 LEU B O 1
ATOM 3969 N N . GLY B 1 120 ? -5.324 36.719 9.305 1 93.75 120 GLY B N 1
ATOM 3970 C CA . GLY B 1 120 ? -4.699 36.344 8.047 1 93.75 120 GLY B CA 1
ATOM 3971 C C . GLY B 1 120 ? -3.186 36.406 8.086 1 93.75 120 GLY B C 1
ATOM 3972 O O . GLY B 1 120 ? -2.535 36.469 7.043 1 93.75 120 GLY B O 1
ATOM 3973 N N . ILE B 1 121 ? -2.693 36.469 9.273 1 94.44 121 ILE B N 1
ATOM 3974 C CA . ILE B 1 121 ? -1.247 36.562 9.43 1 94.44 121 ILE B CA 1
ATOM 3975 C C . ILE B 1 121 ? -0.615 35.188 9.141 1 94.44 121 ILE B C 1
ATOM 3977 O O . ILE B 1 121 ? 0.475 35.125 8.57 1 94.44 121 ILE B O 1
ATOM 3981 N N . ILE B 1 122 ? -1.282 34.094 9.617 1 93.62 122 ILE B N 1
ATOM 3982 C CA . ILE B 1 122 ? -0.798 32.75 9.344 1 93.62 122 ILE B CA 1
ATOM 3983 C C . ILE B 1 122 ? -1.773 32.031 8.422 1 93.62 122 ILE B C 1
ATOM 3985 O O . ILE B 1 122 ? -2.947 32.406 8.336 1 93.62 122 ILE B O 1
ATOM 3989 N N . GLY B 1 123 ? -1.161 31.016 7.707 1 88.88 123 GLY B N 1
ATOM 3990 C CA . GLY B 1 123 ? -1.942 30.281 6.719 1 88.88 123 GLY B CA 1
ATOM 3991 C C . GLY B 1 123 ? -1.979 28.797 6.973 1 88.88 123 GLY B C 1
ATOM 3992 O O . GLY B 1 123 ? -2.18 28.359 8.102 1 88.88 123 GLY B O 1
ATOM 3993 N N . VAL B 1 124 ? -1.829 28.141 5.812 1 86 124 VAL B N 1
ATOM 3994 C CA . VAL B 1 124 ? -2.033 26.703 5.855 1 86 124 VAL B CA 1
ATOM 3995 C C . VAL B 1 124 ? -0.692 26 6.047 1 86 124 VAL B C 1
ATOM 3997 O O . VAL B 1 124 ? -0.627 24.922 6.668 1 86 124 VAL B O 1
ATOM 4000 N N . LYS B 1 125 ? 0.405 26.516 5.594 1 90.31 125 LYS B N 1
ATOM 4001 C CA . LYS B 1 125 ? 1.713 25.859 5.648 1 90.31 125 LYS B CA 1
ATOM 4002 C C . LYS B 1 125 ? 2.369 26.062 7.012 1 90.31 125 LYS B C 1
ATOM 4004 O O . LYS B 1 125 ? 2.811 27.172 7.34 1 90.31 125 LYS B O 1
ATOM 4009 N N . ILE B 1 126 ? 2.57 25.047 7.645 1 92.88 126 ILE B N 1
ATOM 4010 C CA . ILE B 1 126 ? 3.051 25.078 9.023 1 92.88 126 ILE B CA 1
ATOM 4011 C C . ILE B 1 126 ? 4.469 25.641 9.062 1 92.88 126 ILE B C 1
ATOM 4013 O O . ILE B 1 126 ? 4.812 26.406 9.961 1 92.88 126 ILE B O 1
ATOM 4017 N N . ALA B 1 127 ? 5.27 25.188 8.133 1 93.12 127 ALA B N 1
ATOM 4018 C CA . ALA B 1 127 ? 6.656 25.656 8.109 1 93.12 127 ALA B CA 1
ATOM 4019 C C . ALA B 1 127 ? 6.727 27.172 7.988 1 93.12 127 ALA B C 1
ATOM 4021 O O . ALA B 1 127 ? 7.52 27.828 8.68 1 93.12 127 ALA B O 1
ATOM 4022 N N . GLU B 1 128 ? 5.918 27.75 7.199 1 95.31 128 GLU B N 1
ATOM 4023 C CA . GLU B 1 128 ? 5.859 29.203 7.02 1 95.31 128 GLU B CA 1
ATOM 4024 C C . GLU B 1 128 ? 5.285 29.891 8.258 1 95.31 128 GLU B C 1
ATOM 4026 O O . GLU B 1 128 ? 5.734 30.969 8.633 1 95.31 128 GLU B O 1
ATOM 4031 N N . ASN B 1 129 ? 4.277 29.266 8.797 1 96.31 129 ASN B N 1
ATOM 4032 C CA . ASN B 1 129 ? 3.664 29.812 10 1 96.31 129 ASN B CA 1
ATOM 4033 C C . ASN B 1 129 ? 4.668 29.922 11.148 1 96.31 129 ASN B C 1
ATOM 4035 O O . ASN B 1 129 ? 4.668 30.891 11.891 1 96.31 129 ASN B O 1
ATOM 4039 N N . ILE B 1 130 ? 5.492 28.875 11.25 1 96.75 130 ILE B N 1
ATOM 4040 C CA . ILE B 1 130 ? 6.496 28.859 12.312 1 96.75 130 ILE B CA 1
ATOM 4041 C C . ILE B 1 130 ? 7.457 30.031 12.133 1 96.75 130 ILE B C 1
ATOM 4043 O O . ILE B 1 130 ? 7.766 30.75 13.094 1 96.75 130 ILE B O 1
ATOM 4047 N N . GLN B 1 131 ? 7.859 30.25 10.969 1 96.69 131 GLN B N 1
ATOM 4048 C CA . GLN B 1 131 ? 8.773 31.344 10.68 1 96.69 131 GLN B CA 1
ATOM 4049 C C . GLN B 1 131 ? 8.133 32.688 10.984 1 96.69 131 GLN B C 1
ATOM 4051 O O . GLN B 1 131 ? 8.773 33.594 11.531 1 96.69 131 GLN B O 1
ATOM 4056 N N . THR B 1 132 ? 6.918 32.812 10.594 1 97.19 132 THR B N 1
ATOM 4057 C CA . THR B 1 132 ? 6.18 34.062 10.844 1 97.19 132 THR B CA 1
ATOM 4058 C C . THR B 1 132 ? 6.066 34.312 12.344 1 97.19 132 THR B C 1
ATOM 4060 O O . THR B 1 132 ? 6.285 35.438 12.797 1 97.19 132 THR B O 1
ATOM 4063 N N . ILE B 1 133 ? 5.723 33.312 13.039 1 97.31 133 ILE B N 1
ATOM 4064 C CA . ILE B 1 133 ? 5.566 33.438 14.484 1 97.31 133 ILE B CA 1
ATOM 4065 C C . ILE B 1 133 ? 6.914 33.781 15.117 1 97.31 133 ILE B C 1
ATOM 4067 O O . ILE B 1 133 ? 6.988 34.656 15.992 1 97.31 133 ILE B O 1
ATOM 4071 N N . TYR B 1 134 ? 7.984 33.125 14.68 1 97.19 134 TYR B N 1
ATOM 4072 C CA . TYR B 1 134 ? 9.312 33.438 15.18 1 97.19 134 TYR B CA 1
ATOM 4073 C C . TYR B 1 134 ? 9.656 34.906 14.938 1 97.19 134 TYR B C 1
ATOM 4075 O O . TYR B 1 134 ? 10.242 35.562 15.805 1 97.19 134 TYR B O 1
ATOM 4083 N N . SER B 1 135 ? 9.281 35.406 13.797 1 97.12 135 SER B N 1
ATOM 4084 C CA . SER B 1 135 ? 9.531 36.812 13.453 1 97.12 135 SER B CA 1
ATOM 4085 C C . SER B 1 135 ? 8.727 37.75 14.336 1 97.12 135 SER B C 1
ATOM 4087 O O . SER B 1 135 ? 9.242 38.75 14.797 1 97.12 135 SER B O 1
ATOM 4089 N N . ILE B 1 136 ? 7.492 37.406 14.547 1 97.06 136 ILE B N 1
ATOM 4090 C CA . ILE B 1 136 ? 6.594 38.219 15.344 1 97.06 136 ILE B CA 1
ATOM 4091 C C . ILE B 1 136 ? 7.113 38.312 16.781 1 97.06 136 ILE B C 1
ATOM 4093 O O . ILE B 1 136 ? 7.133 39.406 17.375 1 97.06 136 ILE B O 1
ATOM 4097 N N . PHE B 1 137 ? 7.59 37.281 17.312 1 96.38 137 PHE B N 1
ATOM 4098 C CA . PHE B 1 137 ? 8.016 37.219 18.703 1 96.38 137 PHE B CA 1
ATOM 4099 C C . PHE B 1 137 ? 9.492 37.562 18.828 1 96.38 137 PHE B C 1
ATOM 4101 O O . PHE B 1 137 ? 10.008 37.719 19.938 1 96.38 137 PHE B O 1
ATOM 4108 N N . GLY B 1 138 ? 10.195 37.688 17.766 1 95.25 138 GLY B N 1
ATOM 4109 C CA . GLY B 1 138 ? 11.617 38 17.766 1 95.25 138 GLY B CA 1
ATOM 4110 C C . GLY B 1 138 ? 12.461 36.875 18.359 1 95.25 138 GLY B C 1
ATOM 4111 O O . GLY B 1 138 ? 13.367 37.125 19.156 1 95.25 138 GLY B O 1
ATOM 4112 N N . ILE B 1 139 ? 12.055 35.688 18.094 1 95.81 139 ILE B N 1
ATOM 4113 C CA . ILE B 1 139 ? 12.75 34.531 18.656 1 95.81 139 ILE B CA 1
ATOM 4114 C C . ILE B 1 139 ? 13.258 33.625 17.531 1 95.81 139 ILE B C 1
ATOM 4116 O O . ILE B 1 139 ? 12.875 33.781 16.375 1 95.81 139 ILE B O 1
ATOM 4120 N N . SER B 1 140 ? 14.164 32.594 17.922 1 95.38 140 SER B N 1
ATOM 4121 C CA . SER B 1 140 ? 14.734 31.688 16.953 1 95.38 140 SER B CA 1
ATOM 4122 C C . SER B 1 140 ? 14.445 30.234 17.312 1 95.38 140 SER B C 1
ATOM 4124 O O . SER B 1 140 ? 14.781 29.312 16.562 1 95.38 140 SER B O 1
ATOM 4126 N N . SER B 1 141 ? 13.82 30.062 18.469 1 95.69 141 SER B N 1
ATOM 4127 C CA . SER B 1 141 ? 13.492 28.703 18.906 1 95.69 141 SER B CA 1
ATOM 4128 C C . SER B 1 141 ? 12.258 28.688 19.797 1 95.69 141 SER B C 1
ATOM 4130 O O . SER B 1 141 ? 11.867 29.734 20.328 1 95.69 141 SER B O 1
ATOM 4132 N N . VAL B 1 142 ? 11.68 27.594 19.922 1 94.31 142 VAL B N 1
ATOM 4133 C CA . VAL B 1 142 ? 10.484 27.453 20.734 1 94.31 142 VAL B CA 1
ATOM 4134 C C . VAL B 1 142 ? 10.836 27.609 22.219 1 94.31 142 VAL B C 1
ATOM 4136 O O . VAL B 1 142 ? 10.023 28.109 23 1 94.31 142 VAL B O 1
ATOM 4139 N N . GLU B 1 143 ? 12.023 27.219 22.594 1 94.69 143 GLU B N 1
ATOM 4140 C CA . GLU B 1 143 ? 12.477 27.391 23.969 1 94.69 143 GLU B CA 1
ATOM 4141 C C . GLU B 1 143 ? 12.477 28.859 24.359 1 94.69 143 GLU B C 1
ATOM 4143 O O . GLU B 1 143 ? 12.109 29.203 25.484 1 94.69 143 GLU B O 1
ATOM 4148 N N . GLU B 1 144 ? 12.875 29.656 23.438 1 95.69 144 GLU B N 1
ATOM 4149 C CA . GLU B 1 144 ? 12.859 31.109 23.688 1 95.69 144 GLU B CA 1
ATOM 4150 C C . GLU B 1 144 ? 11.43 31.625 23.844 1 95.69 144 GLU B C 1
ATOM 4152 O O . GLU B 1 144 ? 11.195 32.562 24.609 1 95.69 144 GLU B O 1
ATOM 4157 N N . LEU B 1 145 ? 10.5 31.031 23.109 1 94.81 145 LEU B N 1
ATOM 4158 C CA . LEU B 1 145 ? 9.102 31.406 23.234 1 94.81 145 LEU B CA 1
ATOM 4159 C C . LEU B 1 145 ? 8.594 31.109 24.656 1 94.81 145 LEU B C 1
ATOM 4161 O O . LEU B 1 145 ? 7.941 31.953 25.266 1 94.81 145 LEU B O 1
ATOM 4165 N N . ILE B 1 146 ? 8.914 29.891 25.094 1 93.19 146 ILE B N 1
ATOM 4166 C CA . ILE B 1 146 ? 8.516 29.453 26.422 1 93.19 146 ILE B CA 1
ATOM 4167 C C . ILE B 1 146 ? 9.148 30.375 27.484 1 93.19 146 ILE B C 1
ATOM 4169 O O . ILE B 1 146 ? 8.477 30.797 28.422 1 93.19 146 ILE B O 1
ATOM 4173 N N . ALA B 1 147 ? 10.406 30.672 27.281 1 92.56 147 ALA B N 1
ATOM 4174 C CA . ALA B 1 147 ? 11.125 31.531 28.219 1 92.56 147 ALA B CA 1
ATOM 4175 C C . ALA B 1 147 ? 10.516 32.938 28.234 1 92.56 147 ALA B C 1
ATOM 4177 O O . ALA B 1 147 ? 10.367 33.531 29.297 1 92.56 147 ALA B O 1
ATOM 4178 N N . SER B 1 148 ? 10.219 33.469 27.062 1 91.38 148 SER B N 1
ATOM 4179 C CA . SER B 1 148 ? 9.617 34.812 26.953 1 91.38 148 SER B CA 1
ATOM 4180 C C . SER B 1 148 ? 8.266 34.875 27.656 1 91.38 148 SER B C 1
ATOM 4182 O O . SER B 1 148 ? 7.953 35.844 28.328 1 91.38 148 SER B O 1
ATOM 4184 N N . PHE B 1 149 ? 7.531 33.844 27.453 1 90.25 149 PHE B N 1
ATOM 4185 C CA . PHE B 1 149 ? 6.219 33.781 28.094 1 90.25 149 PHE B CA 1
ATOM 4186 C C . PHE B 1 149 ? 6.348 33.719 29.609 1 90.25 149 PHE B C 1
ATOM 4188 O O . PHE B 1 149 ? 5.602 34.375 30.328 1 90.25 149 PHE B O 1
ATOM 4195 N N . SER B 1 150 ? 7.293 32.906 30.094 1 86.19 150 SER B N 1
ATOM 4196 C CA . SER B 1 150 ? 7.496 32.719 31.516 1 86.19 150 SER B CA 1
ATOM 4197 C C . SER B 1 150 ? 7.984 34 32.188 1 86.19 150 SER B C 1
ATOM 4199 O O . SER B 1 150 ? 7.695 34.25 33.344 1 86.19 150 SER B O 1
ATOM 4201 N N . SER B 1 151 ? 8.727 34.812 31.438 1 82 151 SER B N 1
ATOM 4202 C CA . SER B 1 151 ? 9.297 36.031 31.984 1 82 151 SER B CA 1
ATOM 4203 C C . SER B 1 151 ? 8.266 37.156 32 1 82 151 SER B C 1
ATOM 4205 O O . SER B 1 151 ? 8.492 38.219 32.625 1 82 151 SER B O 1
ATOM 4207 N N . GLU B 1 152 ? 7.262 36.969 31.203 1 74.69 152 GLU B N 1
ATOM 4208 C CA . GLU B 1 152 ? 6.258 38.031 31.109 1 74.69 152 GLU B CA 1
ATOM 4209 C C . GLU B 1 152 ? 5.539 38.25 32.438 1 74.69 152 GLU B C 1
ATOM 4211 O O . GLU B 1 152 ? 4.883 37.312 32.938 1 74.69 152 GLU B O 1
ATOM 4216 N N . LYS B 1 153 ? 6.125 39.188 33.281 1 57.84 153 LYS B N 1
ATOM 4217 C CA . LYS B 1 153 ? 5.684 39.594 34.625 1 57.84 153 LYS B CA 1
ATOM 4218 C C . LYS B 1 153 ? 4.199 39.938 34.625 1 57.84 153 LYS B C 1
ATOM 4220 O O . LYS B 1 153 ? 3.502 39.719 35.625 1 57.84 153 LYS B O 1
ATOM 4225 N N . GLU B 1 154 ? 3.865 40.656 33.656 1 54.78 154 GLU B N 1
ATOM 4226 C CA . GLU B 1 154 ? 2.559 41.312 33.594 1 54.78 154 GLU B CA 1
ATOM 4227 C C . GLU B 1 154 ? 1.431 40.281 33.719 1 54.78 154 GLU B C 1
ATOM 4229 O O . GLU B 1 154 ? 0.297 40.656 34.062 1 54.78 154 GLU B O 1
ATOM 4234 N N . LEU B 1 155 ? 1.83 38.969 33.438 1 53.59 155 LEU B N 1
ATOM 4235 C CA . LEU B 1 155 ? 0.882 37.875 33.625 1 53.59 155 LEU B CA 1
ATOM 4236 C C . LEU B 1 155 ? 0.388 37.812 35.062 1 53.59 155 LEU B C 1
ATOM 4238 O O . LEU B 1 155 ? -0.742 37.406 35.344 1 53.59 155 LEU B O 1
ATOM 4242 N N . SER B 1 156 ? 1.334 38.25 35.875 1 47 156 SER B N 1
ATOM 4243 C CA . SER B 1 156 ? 0.969 38.312 37.312 1 47 156 SER B CA 1
ATOM 4244 C C . SER B 1 156 ? -0.184 39.281 37.531 1 47 156 SER B C 1
ATOM 4246 O O . SER B 1 156 ? -1 39.094 38.438 1 47 156 SER B O 1
ATOM 4248 N N . TYR B 1 157 ? -0.067 40.281 36.75 1 47.44 157 TYR B N 1
ATOM 4249 C CA . TYR B 1 157 ? -1.098 41.312 36.969 1 47.44 157 TYR B CA 1
ATOM 4250 C C . TYR B 1 157 ? -2.475 40.75 36.594 1 47.44 157 TYR B C 1
ATOM 4252 O O . TYR B 1 157 ? -3.477 41.125 37.219 1 47.44 157 TYR B O 1
ATOM 4260 N N . PHE B 1 158 ? -2.428 39.875 35.594 1 49.94 158 PHE B N 1
ATOM 4261 C CA . PHE B 1 158 ? -3.709 39.406 35.094 1 49.94 158 PHE B CA 1
ATOM 4262 C C . PHE B 1 158 ? -4.336 38.375 36.031 1 49.94 158 PHE B C 1
ATOM 4264 O O . PHE B 1 158 ? -5.555 38.188 36.031 1 49.94 158 PHE B O 1
ATOM 4271 N N . LYS B 1 159 ? -3.539 37.75 36.75 1 47.78 159 LYS B N 1
ATOM 4272 C CA . LYS B 1 159 ? -4.117 36.812 37.719 1 47.78 159 LYS B CA 1
ATOM 4273 C C . LYS B 1 159 ? -4.992 37.562 38.719 1 47.78 159 LYS B C 1
ATOM 4275 O O . LYS B 1 159 ? -5.949 37 39.25 1 47.78 159 LYS B O 1
ATOM 4280 N N . LYS B 1 160 ? -4.594 38.781 39.031 1 44.72 160 LYS B N 1
ATOM 4281 C CA . LYS B 1 160 ? -5.297 39.344 40.188 1 44.72 160 LYS B CA 1
ATOM 4282 C C . LYS B 1 160 ? -6.711 39.781 39.781 1 44.72 160 LYS B C 1
ATOM 4284 O O . LYS B 1 160 ? -7.57 39.969 40.656 1 44.72 160 LYS B O 1
ATOM 4289 N N . SER B 1 161 ? -6.895 40.25 38.562 1 45.25 161 SER B N 1
ATOM 4290 C CA . SER B 1 161 ? -8.273 40.719 38.406 1 45.25 161 SER B CA 1
ATOM 4291 C C . SER B 1 161 ? -9.195 39.562 38 1 45.25 161 SER B C 1
ATOM 4293 O O . SER B 1 161 ? -9.133 39.094 36.875 1 45.25 161 SER B O 1
ATOM 4295 N N . GLU B 1 162 ? -9.477 38.75 38.844 1 48.75 162 GLU B N 1
ATOM 4296 C CA . GLU B 1 162 ? -10.422 37.625 38.781 1 48.75 162 GLU B CA 1
ATOM 4297 C C . GLU B 1 162 ? -11.602 37.969 37.844 1 48.75 162 GLU B C 1
ATOM 4299 O O . GLU B 1 162 ? -12.195 37.094 37.25 1 48.75 162 GLU B O 1
ATOM 4304 N N . ARG B 1 163 ? -12.102 39.219 37.844 1 49.75 163 ARG B N 1
ATOM 4305 C CA . ARG B 1 163 ? -13.383 39.562 37.25 1 49.75 163 ARG B CA 1
ATOM 4306 C C . ARG B 1 163 ? -13.281 39.625 35.719 1 49.75 163 ARG B C 1
ATOM 4308 O O . ARG B 1 163 ? -14.289 39.531 35.031 1 49.75 163 ARG B O 1
ATOM 4315 N N . LEU B 1 164 ? -12.016 39.812 35.188 1 54.56 164 LEU B N 1
ATOM 4316 C CA . LEU B 1 164 ? -11.992 40 33.75 1 54.56 164 LEU B CA 1
ATOM 4317 C C . LEU B 1 164 ? -11.609 38.719 33.031 1 54.56 164 LEU B C 1
ATOM 4319 O O . LEU B 1 164 ? -10.688 38.031 33.438 1 54.56 164 LEU B O 1
ATOM 4323 N N . ASN B 1 165 ? -12.523 38.094 32.281 1 65.75 165 ASN B N 1
ATOM 4324 C CA . ASN B 1 165 ? -12.328 36.938 31.375 1 65.75 165 ASN B CA 1
ATOM 4325 C C . ASN B 1 165 ? -11.172 37.188 30.406 1 65.75 165 ASN B C 1
ATOM 4327 O O . ASN B 1 165 ? -11.391 37.438 29.219 1 65.75 165 ASN B O 1
ATOM 4331 N N . SER B 1 166 ? -9.953 37.531 30.906 1 78.19 166 SER B N 1
ATOM 4332 C CA . SER B 1 166 ? -8.812 37.75 30.031 1 78.19 166 SER B CA 1
ATOM 4333 C C . SER B 1 166 ? -8 36.5 29.812 1 78.19 166 SER B C 1
ATOM 4335 O O . SER B 1 166 ? -7.922 35.625 30.703 1 78.19 166 SER B O 1
ATOM 4337 N N . ASP B 1 167 ? -7.473 36.281 28.547 1 86.31 167 ASP B N 1
ATOM 4338 C CA . ASP B 1 167 ? -6.609 35.156 28.188 1 86.31 167 ASP B CA 1
ATOM 4339 C C . ASP B 1 167 ? -5.148 35.594 28.094 1 86.31 167 ASP B C 1
ATOM 4341 O O . ASP B 1 167 ? -4.777 36.344 27.203 1 86.31 167 ASP B O 1
ATOM 4345 N N . PRO B 1 168 ? -4.336 35.188 29.031 1 87.12 168 PRO B N 1
ATOM 4346 C CA . PRO B 1 168 ? -2.941 35.625 29.062 1 87.12 168 PRO B CA 1
ATOM 4347 C C . PRO B 1 168 ? -2.195 35.344 27.766 1 87.12 168 PRO B C 1
ATOM 4349 O O . PRO B 1 168 ? -1.325 36.125 27.359 1 87.12 168 PRO B O 1
ATOM 4352 N N . ILE B 1 169 ? -2.527 34.281 27.125 1 91.44 169 ILE B N 1
ATOM 4353 C CA . ILE B 1 169 ? -1.855 33.906 25.891 1 91.44 169 ILE B CA 1
ATOM 4354 C C . ILE B 1 169 ? -2.193 34.906 24.797 1 91.44 169 ILE B C 1
ATOM 4356 O O . ILE B 1 169 ? -1.314 35.312 24.031 1 91.44 169 ILE B O 1
ATOM 4360 N N . ASN B 1 170 ? -3.451 35.25 24.75 1 92 170 ASN B N 1
ATOM 4361 C CA . ASN B 1 170 ? -3.877 36.25 23.766 1 92 170 ASN B CA 1
ATOM 4362 C C . ASN B 1 170 ? -3.24 37.625 24.016 1 92 170 ASN B C 1
ATOM 4364 O O . ASN B 1 170 ? -2.867 38.312 23.062 1 92 170 ASN B O 1
ATOM 4368 N N . ILE B 1 171 ? -3.17 37.938 25.234 1 88.25 171 ILE B N 1
ATOM 4369 C CA . ILE B 1 171 ? -2.551 39.219 25.594 1 88.25 171 ILE B CA 1
ATOM 4370 C C . ILE B 1 171 ? -1.071 39.188 25.219 1 88.25 171 ILE B C 1
ATOM 4372 O O . ILE B 1 171 ? -0.563 40.156 24.609 1 88.25 171 ILE B O 1
ATOM 4376 N N . PHE B 1 172 ? -0.399 38.125 25.641 1 91.44 172 PHE B N 1
ATOM 4377 C CA . PHE B 1 172 ? 1.013 37.938 25.328 1 91.44 172 PHE B CA 1
ATOM 4378 C C . PHE B 1 172 ? 1.255 38.031 23.828 1 91.44 172 PHE B C 1
ATOM 4380 O O . PHE B 1 172 ? 2.16 38.719 23.375 1 91.44 172 PHE B O 1
ATOM 4387 N N . SER B 1 173 ? 0.446 37.344 23.094 1 94.94 173 SER B N 1
ATOM 4388 C CA . SER B 1 173 ? 0.565 37.312 21.641 1 94.94 173 SER B CA 1
ATOM 4389 C C . SER B 1 173 ? 0.292 38.688 21.031 1 94.94 173 SER B C 1
ATOM 4391 O O . SER B 1 173 ? 0.994 39.094 20.125 1 94.94 173 SER B O 1
ATOM 4393 N N . TRP B 1 174 ? -0.746 39.281 21.516 1 93.38 174 TRP B N 1
ATOM 4394 C CA . TRP B 1 174 ? -1.123 40.594 21.016 1 93.38 174 TRP B CA 1
ATOM 4395 C C . TRP B 1 174 ? -0.004 41.625 21.25 1 93.38 174 TRP B C 1
ATOM 4397 O O . TRP B 1 174 ? 0.299 42.438 20.359 1 93.38 174 TRP B O 1
ATOM 4407 N N . LYS B 1 175 ? 0.585 41.625 22.422 1 92 175 LYS B N 1
ATOM 4408 C CA . LYS B 1 175 ? 1.683 42.531 22.75 1 92 175 LYS B CA 1
ATOM 4409 C C . LYS B 1 175 ? 2.844 42.375 21.781 1 92 175 LYS B C 1
ATOM 4411 O O . LYS B 1 175 ? 3.369 43.375 21.266 1 92 175 LYS B O 1
ATOM 4416 N N . HIS B 1 176 ? 3.188 41.188 21.594 1 94.81 176 HIS B N 1
ATOM 4417 C CA . HIS B 1 176 ? 4.324 40.938 20.719 1 94.81 176 HIS B CA 1
ATOM 4418 C C . HIS B 1 176 ? 3.994 41.312 19.266 1 94.81 176 HIS B C 1
ATOM 4420 O O . HIS B 1 176 ? 4.871 41.75 18.516 1 94.81 176 HIS B O 1
ATOM 4426 N N . PHE B 1 177 ? 2.762 41.031 18.922 1 96.06 177 PHE B N 1
ATOM 4427 C CA . PHE B 1 177 ? 2.346 41.438 17.594 1 96.06 177 PHE B CA 1
ATOM 4428 C C . PHE B 1 177 ? 2.457 42.969 17.453 1 96.06 177 PHE B C 1
ATOM 4430 O O . PHE B 1 177 ? 2.861 43.469 16.391 1 96.06 177 PHE B O 1
ATOM 4437 N N . ALA B 1 178 ? 2.129 43.688 18.484 1 94.75 178 ALA B N 1
ATOM 4438 C CA . ALA B 1 178 ? 2.268 45.156 18.484 1 94.75 178 ALA B CA 1
ATOM 4439 C C . ALA B 1 178 ? 3.729 45.562 18.344 1 94.75 178 ALA B C 1
ATOM 4441 O O . ALA B 1 178 ? 4.043 46.469 17.578 1 94.75 178 ALA B O 1
ATOM 4442 N N . PHE B 1 179 ? 4.629 44.906 19.094 1 94.62 179 PHE B N 1
ATOM 4443 C CA . PHE B 1 179 ? 6.059 45.188 18.969 1 94.62 179 PHE B CA 1
ATOM 4444 C C . PHE B 1 179 ? 6.523 44.969 17.531 1 94.62 179 PHE B C 1
ATOM 4446 O O . PHE B 1 179 ? 7.266 45.812 17 1 94.62 179 PHE B O 1
ATOM 4453 N N . TYR B 1 180 ? 6.043 43.906 17.047 1 95.94 180 TYR B N 1
ATOM 4454 C CA . TYR B 1 180 ? 6.441 43.531 15.688 1 95.94 180 TYR B CA 1
ATOM 4455 C C . TYR B 1 180 ? 5.973 44.562 14.68 1 95.94 180 TYR B C 1
ATOM 4457 O O . TYR B 1 180 ? 6.746 45 13.828 1 95.94 180 TYR B O 1
ATOM 4465 N N . GLN B 1 181 ? 4.699 44.938 14.727 1 95.38 181 GLN B N 1
ATOM 4466 C CA . GLN B 1 181 ? 4.16 45.938 13.82 1 95.38 181 GLN B CA 1
ATOM 4467 C C . GLN B 1 181 ? 4.918 47.25 13.945 1 95.38 181 GLN B C 1
ATOM 4469 O O . GLN B 1 181 ? 5.176 47.938 12.945 1 95.38 181 GLN B O 1
ATOM 4474 N N . SER B 1 182 ? 5.223 47.625 15.148 1 95.12 182 SER B N 1
ATOM 4475 C CA . SER B 1 182 ? 5.973 48.844 15.398 1 95.12 182 SER B CA 1
ATOM 4476 C C . SER B 1 182 ? 7.348 48.812 14.742 1 95.12 182 SER B C 1
ATOM 4478 O O . SER B 1 182 ? 7.801 49.812 14.172 1 95.12 182 SER B O 1
ATOM 4480 N N . SER B 1 183 ? 7.988 47.656 14.852 1 94.06 183 SER B N 1
ATOM 4481 C CA . SER B 1 183 ? 9.328 47.5 14.305 1 94.06 183 SER B CA 1
ATOM 4482 C C . SER B 1 183 ? 9.32 47.594 12.781 1 94.06 183 SER B C 1
ATOM 4484 O O . SER B 1 183 ? 10.336 47.938 12.172 1 94.06 183 SER B O 1
ATOM 4486 N N . GLN B 1 184 ? 8.203 47.281 12.172 1 93.06 184 GLN B N 1
ATOM 4487 C CA . GLN B 1 184 ? 8.102 47.281 10.719 1 93.06 184 GLN B CA 1
ATOM 4488 C C . GLN B 1 184 ? 7.762 48.688 10.203 1 93.06 184 GLN B C 1
ATOM 4490 O O . GLN B 1 184 ? 7.891 48.969 9.008 1 93.06 184 GLN B O 1
ATOM 4495 N N . MET B 1 185 ? 7.406 49.594 11.047 1 93.31 185 MET B N 1
ATOM 4496 C CA . MET B 1 185 ? 7 50.938 10.664 1 93.31 185 MET B CA 1
ATOM 4497 C C . MET B 1 185 ? 8.211 51.781 10.258 1 93.31 185 MET B C 1
ATOM 4499 O O . MET B 1 185 ? 9.305 51.594 10.805 1 93.31 185 MET B O 1
ATOM 4503 N N . PRO B 1 186 ? 8.039 52.688 9.359 1 91.94 186 PRO B N 1
ATOM 4504 C CA . PRO B 1 186 ? 9.133 53.594 9.023 1 91.94 186 PRO B CA 1
ATOM 4505 C C . PRO B 1 186 ? 9.516 54.5 10.18 1 91.94 186 PRO B C 1
ATOM 4507 O O . PRO B 1 186 ? 8.727 54.688 11.109 1 91.94 186 PRO B O 1
ATOM 4510 N N . ASP B 1 187 ? 10.656 55.094 10.078 1 91.5 187 ASP B N 1
ATOM 4511 C CA . ASP B 1 187 ? 11.148 56 11.094 1 91.5 187 ASP B CA 1
ATOM 4512 C C . ASP B 1 187 ? 10.328 57.281 11.117 1 91.5 187 ASP B C 1
ATOM 4514 O O . ASP B 1 187 ? 9.852 57.75 10.078 1 91.5 187 ASP B O 1
ATOM 4518 N N . VAL B 1 188 ? 10.148 57.781 12.297 1 94.88 188 VAL B N 1
ATOM 4519 C CA . VAL B 1 188 ? 9.469 59.062 12.492 1 94.88 188 VAL B CA 1
ATOM 4520 C C . VAL B 1 188 ? 10.445 60.094 13.039 1 94.88 188 VAL B C 1
ATOM 4522 O O . VAL B 1 188 ? 11.633 59.812 13.188 1 94.88 188 VAL B O 1
ATOM 4525 N N . ALA B 1 189 ? 10 61.312 13.25 1 94.44 189 ALA B N 1
ATOM 4526 C CA . ALA B 1 189 ? 10.828 62.375 13.781 1 94.44 189 ALA B CA 1
ATOM 4527 C C . ALA B 1 189 ? 11.344 62.031 15.172 1 94.44 189 ALA B C 1
ATOM 4529 O O . ALA B 1 189 ? 10.859 61.094 15.805 1 94.44 189 ALA B O 1
ATOM 4530 N N . ASP B 1 190 ? 12.391 62.781 15.578 1 93.75 190 ASP B N 1
ATOM 4531 C CA . ASP B 1 190 ? 12.891 62.594 16.938 1 93.75 190 ASP B CA 1
ATOM 4532 C C . ASP B 1 190 ? 11.875 63.062 17.969 1 93.75 190 ASP B C 1
ATOM 4534 O O . ASP B 1 190 ? 11.211 64.062 17.781 1 93.75 190 ASP B O 1
ATOM 4538 N N . PHE B 1 191 ? 11.727 62.312 19.016 1 93.25 191 PHE B N 1
ATOM 4539 C CA . PHE B 1 191 ? 10.781 62.625 20.078 1 93.25 191 PHE B CA 1
ATOM 4540 C C . PHE B 1 191 ? 11.281 63.812 20.906 1 93.25 191 PHE B C 1
ATOM 4542 O O . PHE B 1 191 ? 12.43 63.844 21.344 1 93.25 191 PHE B O 1
ATOM 4549 N N . ASN B 1 192 ? 10.383 64.812 20.984 1 86.69 192 ASN B N 1
ATOM 4550 C CA . ASN B 1 192 ? 10.664 66 21.828 1 86.69 192 ASN B CA 1
ATOM 4551 C C . ASN B 1 192 ? 9.688 66.125 22.984 1 86.69 192 ASN B C 1
ATOM 4553 O O . ASN B 1 192 ? 8.484 66.312 22.781 1 86.69 192 ASN B O 1
ATOM 4557 N N . LYS B 1 193 ? 10.133 66.125 24.188 1 87.94 193 LYS B N 1
ATOM 4558 C CA . LYS B 1 193 ? 9.312 66.125 25.391 1 87.94 193 LYS B CA 1
ATOM 4559 C C . LYS B 1 193 ? 8.672 67.438 25.672 1 87.94 193 LYS B C 1
ATOM 4561 O O . LYS B 1 193 ? 7.672 67.562 26.391 1 87.94 193 LYS B O 1
ATOM 4566 N N . ASP B 1 194 ? 9.094 68.5 25.047 1 86.19 194 ASP B N 1
ATOM 4567 C CA . ASP B 1 194 ? 8.711 69.812 25.469 1 86.19 194 ASP B CA 1
ATOM 4568 C C . ASP B 1 194 ? 7.465 70.312 24.719 1 86.19 194 ASP B C 1
ATOM 4570 O O . ASP B 1 194 ? 6.91 71.375 25.031 1 86.19 194 ASP B O 1
ATOM 4574 N N . ASN B 1 195 ? 6.941 69.562 23.875 1 88 195 ASN B N 1
ATOM 4575 C CA . ASN B 1 195 ? 5.863 70.062 23.047 1 88 195 ASN B CA 1
ATOM 4576 C C . ASN B 1 195 ? 4.566 69.312 23.25 1 88 195 ASN B C 1
ATOM 4578 O O . ASN B 1 195 ? 3.85 69.062 22.281 1 88 195 ASN B O 1
ATOM 4582 N N . LEU B 1 196 ? 4.242 68.938 24.484 1 94 196 LEU B N 1
ATOM 4583 C CA . LEU B 1 196 ? 3.035 68.188 24.781 1 94 196 LEU B CA 1
ATOM 4584 C C . LEU B 1 196 ? 1.785 69.062 24.531 1 94 196 LEU B C 1
ATOM 4586 O O . LEU B 1 196 ? 0.805 68.562 23.969 1 94 196 LEU B O 1
ATOM 4590 N N . ASP B 1 197 ? 1.851 70.25 24.969 1 93.44 197 ASP B N 1
ATOM 4591 C CA . ASP B 1 197 ? 0.695 71.125 24.812 1 93.44 197 ASP B CA 1
ATOM 4592 C C . ASP B 1 197 ? 0.355 71.375 23.344 1 93.44 197 ASP B C 1
ATOM 4594 O O . ASP B 1 197 ? -0.819 71.438 22.969 1 93.44 197 ASP B O 1
ATOM 4598 N N . GLY B 1 198 ? 1.416 71.562 22.578 1 94.5 198 GLY B N 1
ATOM 4599 C CA . GLY B 1 198 ? 1.21 71.688 21.141 1 94.5 198 GLY B CA 1
ATOM 4600 C C . GLY B 1 198 ? 0.6 70.438 20.5 1 94.5 198 GLY B C 1
ATOM 4601 O O . GLY B 1 198 ? -0.284 70.562 19.656 1 94.5 198 GLY B O 1
ATOM 4602 N N . LEU B 1 199 ? 1.031 69.375 20.906 1 96.25 199 LEU B N 1
ATOM 4603 C CA . LEU B 1 199 ? 0.52 68.062 20.391 1 96.25 199 LEU B CA 1
ATOM 4604 C C . LEU B 1 199 ? -0.96 67.938 20.734 1 96.25 199 LEU B C 1
ATOM 4606 O O . LEU B 1 199 ? -1.762 67.562 19.859 1 96.25 199 LEU B O 1
ATOM 4610 N N . VAL B 1 200 ? -1.331 68.188 21.969 1 96.44 200 VAL B N 1
ATOM 4611 C CA . VAL B 1 200 ? -2.703 68.062 22.453 1 96.44 200 VAL B CA 1
ATOM 4612 C C . VAL B 1 200 ? -3.623 69 21.656 1 96.44 200 VAL B C 1
ATOM 4614 O O . VAL B 1 200 ? -4.727 68.625 21.266 1 96.44 200 VAL B O 1
ATOM 4617 N N . ARG B 1 201 ? -3.16 70.125 21.438 1 95.31 201 ARG B N 1
ATOM 4618 C CA . ARG B 1 201 ? -3.943 71.125 20.688 1 95.31 201 ARG B CA 1
ATOM 4619 C C . ARG B 1 201 ? -4.215 70.625 19.266 1 95.31 201 ARG B C 1
ATOM 4621 O O . ARG B 1 201 ? -5.344 70.688 18.781 1 95.31 201 ARG B O 1
ATOM 4628 N N . GLU B 1 202 ? -3.199 70.188 18.672 1 96.38 202 GLU B N 1
ATOM 4629 C CA . GLU B 1 202 ? -3.348 69.688 17.297 1 96.38 202 GLU B CA 1
ATOM 4630 C C . GLU B 1 202 ? -4.277 68.5 17.25 1 96.38 202 GLU B C 1
ATOM 4632 O O . GLU B 1 202 ? -5.102 68.375 16.328 1 96.38 202 GLU B O 1
ATOM 4637 N N . LEU B 1 203 ? -4.148 67.562 18.141 1 97.25 203 LEU B N 1
ATOM 4638 C CA . LEU B 1 203 ? -4.984 66.375 18.172 1 97.25 203 LEU B CA 1
ATOM 4639 C C . LEU B 1 203 ? -6.445 66.75 18.406 1 97.25 203 LEU B C 1
ATOM 4641 O O . LEU B 1 203 ? -7.344 66.188 17.812 1 97.25 203 LEU B O 1
ATOM 4645 N N . ASN B 1 204 ? -6.676 67.75 19.312 1 95.88 204 ASN B N 1
ATOM 4646 C CA . ASN B 1 204 ? -8.039 68.125 19.594 1 95.88 204 ASN B CA 1
ATOM 4647 C C . ASN B 1 204 ? -8.719 68.688 18.344 1 95.88 204 ASN B C 1
ATOM 4649 O O . ASN B 1 204 ? -9.922 68.5 18.141 1 95.88 204 ASN B O 1
ATOM 4653 N N . GLN B 1 205 ? -7.91 69.312 17.562 1 95.44 205 GLN B N 1
ATOM 4654 C CA . GLN B 1 205 ? -8.461 69.812 16.297 1 95.44 205 GLN B CA 1
ATOM 4655 C C . GLN B 1 205 ? -8.883 68.625 15.398 1 95.44 205 GLN B C 1
ATOM 4657 O O . GLN B 1 205 ? -9.914 68.75 14.734 1 95.44 205 GLN B O 1
ATOM 4662 N N . VAL B 1 206 ? -8.117 67.625 15.375 1 96.25 206 VAL B N 1
ATOM 4663 C CA . VAL B 1 206 ? -8.414 66.438 14.586 1 96.25 206 VAL B CA 1
ATOM 4664 C C . VAL B 1 206 ? -9.695 65.812 15.086 1 96.25 206 VAL B C 1
ATOM 4666 O O . VAL B 1 206 ? -10.523 65.312 14.297 1 96.25 206 VAL B O 1
ATOM 4669 N N . PHE B 1 207 ? -9.867 65.75 16.422 1 95.69 207 PHE B N 1
ATOM 4670 C CA . PHE B 1 207 ? -11.039 65.125 17.016 1 95.69 207 PHE B CA 1
ATOM 4671 C C . PHE B 1 207 ? -12.305 65.875 16.672 1 95.69 207 PHE B C 1
ATOM 4673 O O . PHE B 1 207 ? -13.367 65.312 16.453 1 95.69 207 PHE B O 1
ATOM 4680 N N . VAL B 1 208 ? -12.133 67.188 16.641 1 94.31 208 VAL B N 1
ATOM 4681 C CA . VAL B 1 208 ? -13.281 68 16.359 1 94.31 208 VAL B CA 1
ATOM 4682 C C . VAL B 1 208 ? -13.75 67.812 14.922 1 94.31 208 VAL B C 1
ATOM 4684 O O . VAL B 1 208 ? -14.945 67.625 14.664 1 94.31 208 VAL B O 1
ATOM 4687 N N . VAL B 1 209 ? -12.844 67.812 14.039 1 92.75 209 VAL B N 1
ATOM 4688 C CA . VAL B 1 209 ? -13.164 67.625 12.625 1 92.75 209 VAL B CA 1
ATOM 4689 C C . VAL B 1 209 ? -13.625 66.25 12.352 1 92.75 209 VAL B C 1
ATOM 4691 O O . VAL B 1 209 ? -14.594 66 11.617 1 92.75 209 VAL B O 1
ATOM 4694 N N . ASN B 1 210 ? -12.984 65.25 12.953 1 94.5 210 ASN B N 1
ATOM 4695 C CA . ASN B 1 210 ? -13.281 63.812 12.891 1 94.5 210 ASN B CA 1
ATOM 4696 C C . ASN B 1 210 ? -13.398 63.312 11.453 1 94.5 210 ASN B C 1
ATOM 4698 O O . ASN B 1 210 ? -14.406 62.719 11.078 1 94.5 210 ASN B O 1
ATOM 4702 N N . THR B 1 211 ? -12.516 63.688 10.617 1 93.88 211 THR B N 1
ATOM 4703 C CA . THR B 1 211 ? -12.344 63.219 9.242 1 93.88 211 THR B CA 1
ATOM 4704 C C . THR B 1 211 ? -10.945 62.656 9.039 1 93.88 211 THR B C 1
ATOM 4706 O O . THR B 1 211 ? -9.945 63.344 9.289 1 93.88 211 THR B O 1
ATOM 4709 N N . ASN B 1 212 ? -10.875 61.375 8.477 1 95.25 212 ASN B N 1
ATOM 4710 C CA . ASN B 1 212 ? -9.594 60.688 8.352 1 95.25 212 ASN B CA 1
ATOM 4711 C C . ASN B 1 212 ? -8.781 60.781 9.641 1 95.25 212 ASN B C 1
ATOM 4713 O O . ASN B 1 212 ? -7.59 61.094 9.609 1 95.25 212 ASN B O 1
ATOM 4717 N N . THR B 1 213 ? -9.469 60.562 10.734 1 95.06 213 THR B N 1
ATOM 4718 C CA . THR B 1 213 ? -8.961 60.844 12.07 1 95.06 213 THR B CA 1
ATOM 4719 C C . THR B 1 213 ? -7.742 59.969 12.375 1 95.06 213 THR B C 1
ATOM 4721 O O . THR B 1 213 ? -6.738 60.469 12.898 1 95.06 213 THR B O 1
ATOM 4724 N N . ILE B 1 214 ? -7.789 58.75 11.961 1 94.25 214 ILE B N 1
ATOM 4725 C CA . ILE B 1 214 ? -6.715 57.844 12.281 1 94.25 214 ILE B CA 1
ATOM 4726 C C . ILE B 1 214 ? -5.453 58.219 11.516 1 94.25 214 ILE B C 1
ATOM 4728 O O . ILE B 1 214 ? -4.363 58.281 12.086 1 94.25 214 ILE B O 1
ATOM 4732 N N . ASP B 1 215 ? -5.59 58.5 10.281 1 95.62 215 ASP B N 1
ATOM 4733 C CA . ASP B 1 215 ? -4.453 58.875 9.445 1 95.62 215 ASP B CA 1
ATOM 4734 C C . ASP B 1 215 ? -3.852 60.188 9.875 1 95.62 215 ASP B C 1
ATOM 4736 O O . ASP B 1 215 ? -2.631 60.375 9.898 1 95.62 215 ASP B O 1
ATOM 4740 N N . ARG B 1 216 ? -4.684 61.094 10.156 1 96.69 216 ARG B N 1
ATOM 4741 C CA . ARG B 1 216 ? -4.219 62.406 10.602 1 96.69 216 ARG B CA 1
ATOM 4742 C C . ARG B 1 216 ? -3.498 62.281 11.945 1 96.69 216 ARG B C 1
ATOM 4744 O O . ARG B 1 216 ? -2.498 62.969 12.172 1 96.69 216 ARG B O 1
ATOM 4751 N N . THR B 1 217 ? -4.09 61.469 12.781 1 97.06 217 THR B N 1
ATOM 4752 C CA . THR B 1 217 ? -3.434 61.219 14.055 1 97.06 217 THR B CA 1
ATOM 4753 C C . THR B 1 217 ? -2.027 60.688 13.852 1 97.06 217 THR B C 1
ATOM 4755 O O . THR B 1 217 ? -1.076 61.125 14.492 1 97.06 217 THR B O 1
ATOM 4758 N N . LYS B 1 218 ? -1.931 59.719 12.953 1 96.44 218 LYS B N 1
ATOM 4759 C CA . LYS B 1 218 ? -0.647 59.094 12.648 1 96.44 218 LYS B CA 1
ATOM 4760 C C . LYS B 1 218 ? 0.366 60.125 12.156 1 96.44 218 LYS B C 1
ATOM 4762 O O . LYS B 1 218 ? 1.523 60.125 12.578 1 96.44 218 LYS B O 1
ATOM 4767 N N . GLU B 1 219 ? -0.066 61 11.352 1 96.62 219 GLU B N 1
ATOM 4768 C CA . GLU B 1 219 ? 0.796 62.031 10.797 1 96.62 219 GLU B CA 1
ATOM 4769 C C . GLU B 1 219 ? 1.265 63 11.883 1 96.62 219 GLU B C 1
ATOM 4771 O O . GLU B 1 219 ? 2.441 63.375 11.93 1 96.62 219 GLU B O 1
ATOM 4776 N N . ILE B 1 220 ? 0.365 63.406 12.695 1 97.5 220 ILE B N 1
ATOM 4777 C CA . ILE B 1 220 ? 0.676 64.375 13.758 1 97.5 220 ILE B CA 1
ATOM 4778 C C . ILE B 1 220 ? 1.665 63.719 14.734 1 97.5 220 ILE B C 1
ATOM 4780 O O . ILE B 1 220 ? 2.68 64.312 15.078 1 97.5 220 ILE B O 1
ATOM 4784 N N . LEU B 1 221 ? 1.34 62.562 15.102 1 97.25 221 LEU B N 1
ATOM 4785 C CA . LEU B 1 221 ? 2.201 61.875 16.078 1 97.25 221 LEU B CA 1
ATOM 4786 C C . LEU B 1 221 ? 3.59 61.656 15.492 1 97.25 221 LEU B C 1
ATOM 4788 O O . LEU B 1 221 ? 4.594 61.75 16.203 1 97.25 221 LEU B O 1
ATOM 4792 N N . ALA B 1 222 ? 3.664 61.344 14.234 1 96.5 222 ALA B N 1
ATOM 4793 C CA . ALA B 1 222 ? 4.945 61.156 13.57 1 96.5 222 ALA B CA 1
ATOM 4794 C C . ALA B 1 222 ? 5.805 62.406 13.625 1 96.5 222 ALA B C 1
ATOM 4796 O O . ALA B 1 222 ? 7.023 62.312 13.805 1 96.5 222 ALA B O 1
ATOM 4797 N N . ARG B 1 223 ? 5.145 63.5 13.469 1 96.06 223 ARG B N 1
ATOM 4798 C CA . ARG B 1 223 ? 5.852 64.75 13.516 1 96.06 223 ARG B CA 1
ATOM 4799 C C . ARG B 1 223 ? 6.402 65.062 14.906 1 96.06 223 ARG B C 1
ATOM 4801 O O . ARG B 1 223 ? 7.414 65.75 15.062 1 96.06 223 ARG B O 1
ATOM 4808 N N . TYR B 1 224 ? 5.742 64.5 15.875 1 96.56 224 TYR B N 1
ATOM 4809 C CA . TYR B 1 224 ? 6.172 64.688 17.25 1 96.56 224 TYR B CA 1
ATOM 4810 C C . TYR B 1 224 ? 7.074 63.594 17.719 1 96.56 224 TYR B C 1
ATOM 4812 O O . TYR B 1 224 ? 7.438 63.5 18.906 1 96.56 224 TYR B O 1
ATOM 4820 N N . GLY B 1 225 ? 7.398 62.656 16.797 1 95.31 225 GLY B N 1
ATOM 4821 C CA . GLY B 1 225 ? 8.344 61.594 17.094 1 95.31 225 GLY B CA 1
ATOM 4822 C C . GLY B 1 225 ? 7.711 60.406 17.781 1 95.31 225 GLY B C 1
ATOM 4823 O O . GLY B 1 225 ? 8.383 59.656 18.5 1 95.31 225 GLY B O 1
ATOM 4824 N N . ILE B 1 226 ? 6.477 60.188 17.656 1 96.25 226 ILE B N 1
ATOM 4825 C CA . ILE B 1 226 ? 5.758 59.062 18.266 1 96.25 226 ILE B CA 1
ATOM 4826 C C . ILE B 1 226 ? 5.188 58.188 17.172 1 96.25 226 ILE B C 1
ATOM 4828 O O . ILE B 1 226 ? 4.48 58.656 16.281 1 96.25 226 ILE B O 1
ATOM 4832 N N . LYS B 1 227 ? 5.516 56.906 17.203 1 96.38 227 LYS B N 1
ATOM 4833 C CA . LYS B 1 227 ? 4.898 55.969 16.297 1 96.38 227 LYS B CA 1
ATOM 4834 C C . LYS B 1 227 ? 3.484 55.594 16.75 1 96.38 227 LYS B C 1
ATOM 4836 O O . LYS B 1 227 ? 3.223 55.469 17.938 1 96.38 227 LYS B O 1
ATOM 4841 N N . PHE B 1 228 ? 2.562 55.562 15.766 1 96.81 228 PHE B N 1
ATOM 4842 C CA . PHE B 1 228 ? 1.176 55.25 16.078 1 96.81 228 PHE B CA 1
ATOM 4843 C C . PHE B 1 228 ? 0.679 54.094 15.234 1 96.81 228 PHE B C 1
ATOM 4845 O O . PHE B 1 228 ? 0.765 54.125 14.008 1 96.81 228 PHE B O 1
ATOM 4852 N N . ILE B 1 229 ? 0.194 53.031 15.93 1 95 229 ILE B N 1
ATOM 4853 C CA . ILE B 1 229 ? -0.308 51.875 15.203 1 95 229 ILE B CA 1
ATOM 4854 C C . ILE B 1 229 ? -1.661 51.438 15.781 1 95 229 ILE B C 1
ATOM 4856 O O . ILE B 1 229 ? -1.919 51.625 16.969 1 95 229 ILE B O 1
ATOM 4860 N N . VAL B 1 230 ? -2.486 51 14.93 1 93.75 230 VAL B N 1
ATOM 4861 C CA . VAL B 1 230 ? -3.764 50.438 15.328 1 93.75 230 VAL B CA 1
ATOM 4862 C C . VAL B 1 230 ? -3.723 48.906 15.148 1 93.75 230 VAL B C 1
ATOM 4864 O O . VAL B 1 230 ? -3.521 48.406 14.031 1 93.75 230 VAL B O 1
ATOM 4867 N N . VAL B 1 231 ? -3.842 48.188 16.188 1 92.44 231 VAL B N 1
ATOM 4868 C CA . VAL B 1 231 ? -3.84 46.75 16.156 1 92.44 231 VAL B CA 1
ATOM 4869 C C . VAL B 1 231 ? -5.195 46.219 16.609 1 92.44 231 VAL B C 1
ATOM 4871 O O . VAL B 1 231 ? -5.668 46.531 17.703 1 92.44 231 VAL B O 1
ATOM 4874 N N . PRO B 1 232 ? -5.746 45.438 15.812 1 91.25 232 PRO B N 1
ATOM 4875 C CA . PRO B 1 232 ? -7.043 44.875 16.219 1 91.25 232 PRO B CA 1
ATOM 4876 C C . PRO B 1 232 ? -6.969 44.094 17.516 1 91.25 232 PRO B C 1
ATOM 4878 O O . PRO B 1 232 ? -5.984 43.375 17.766 1 91.25 232 PRO B O 1
ATOM 4881 N N . LYS B 1 233 ? -8.039 44.156 18.266 1 87.94 233 LYS B N 1
ATOM 4882 C CA . LYS B 1 233 ? -8.094 43.438 19.531 1 87.94 233 LYS B CA 1
ATOM 4883 C C . LYS B 1 233 ? -8.164 41.938 19.312 1 87.94 233 LYS B C 1
ATOM 4885 O O . LYS B 1 233 ? -8.781 41.469 18.359 1 87.94 233 LYS B O 1
ATOM 4890 N N . PHE B 1 234 ? -7.5 41.219 20.188 1 90.38 234 PHE B N 1
ATOM 4891 C CA . PHE B 1 234 ? -7.625 39.75 20.219 1 90.38 234 PHE B CA 1
ATOM 4892 C C . PHE B 1 234 ? -8.797 39.344 21.094 1 90.38 234 PHE B C 1
ATOM 4894 O O . PHE B 1 23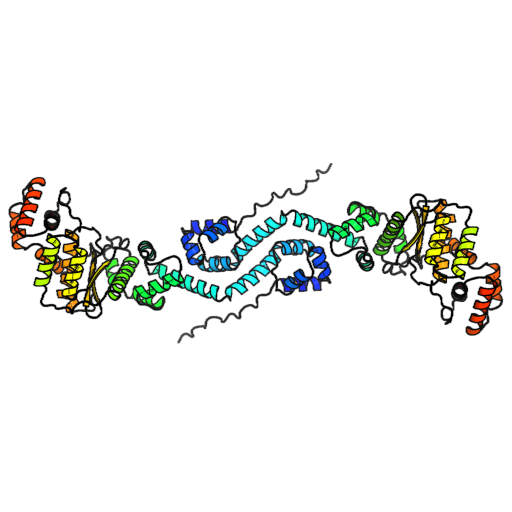4 ? -9.281 40.125 21.906 1 90.38 234 PHE B O 1
ATOM 4901 N N . ASP B 1 235 ? -9.25 38.125 20.844 1 89 235 ASP B N 1
ATOM 4902 C CA . ASP B 1 235 ? -10.32 37.594 21.688 1 89 235 ASP B CA 1
ATOM 4903 C C . ASP B 1 235 ? -9.906 37.594 23.156 1 89 235 ASP B C 1
ATOM 4905 O O . ASP B 1 235 ? -8.773 37.219 23.484 1 89 235 ASP B O 1
ATOM 4909 N N . LYS B 1 236 ? -10.797 38.031 24.016 1 86.19 236 LYS B N 1
ATOM 4910 C CA . LYS B 1 236 ? -10.609 38.031 25.469 1 86.19 236 LYS B CA 1
ATOM 4911 C C . LYS B 1 236 ? -9.398 38.875 25.859 1 86.19 236 LYS B C 1
ATOM 4913 O O . LYS B 1 236 ? -8.617 38.469 26.734 1 86.19 236 LYS B O 1
ATOM 4918 N N . THR B 1 237 ? -9.188 39.844 25.094 1 86.06 237 THR B N 1
ATOM 4919 C CA . THR B 1 237 ? -8.125 40.812 25.375 1 86.06 237 THR B CA 1
ATOM 4920 C C . THR B 1 237 ? -8.688 42.219 25.5 1 86.06 237 THR B C 1
ATOM 4922 O O . THR B 1 237 ? -8.734 42.969 24.516 1 86.06 237 THR B O 1
ATOM 4925 N N . PRO B 1 238 ? -9.055 42.594 26.703 1 82.44 238 PRO B N 1
ATOM 4926 C CA . PRO B 1 238 ? -9.633 43.938 26.875 1 82.44 238 PRO B CA 1
ATOM 4927 C C . PRO B 1 238 ? -8.578 45.031 26.938 1 82.44 238 PRO B C 1
ATOM 4929 O O . PRO B 1 238 ? -8.469 45.75 27.938 1 82.44 238 PRO B O 1
ATOM 4932 N N . ILE B 1 239 ? -7.855 45.219 25.906 1 83.88 239 ILE B N 1
ATOM 4933 C CA . ILE B 1 239 ? -6.797 46.188 25.797 1 83.88 239 ILE B CA 1
ATOM 4934 C C . ILE B 1 239 ? -7.27 47.375 24.938 1 83.88 239 ILE B C 1
ATOM 4936 O O . ILE B 1 239 ? -7.711 47.156 23.812 1 83.88 239 ILE B O 1
ATOM 4940 N N . ASP B 1 240 ? -7.199 48.469 25.516 1 86.06 240 ASP B N 1
ATOM 4941 C CA . ASP B 1 240 ? -7.582 49.688 24.75 1 86.06 240 ASP B CA 1
ATOM 4942 C C . ASP B 1 240 ? -6.359 50.344 24.125 1 86.06 240 ASP B C 1
ATOM 4944 O O . ASP B 1 240 ? -6.449 50.906 23.031 1 86.06 240 ASP B O 1
ATOM 4948 N N . GLY B 1 241 ? -5.285 50.25 24.859 1 90 241 GLY B N 1
ATO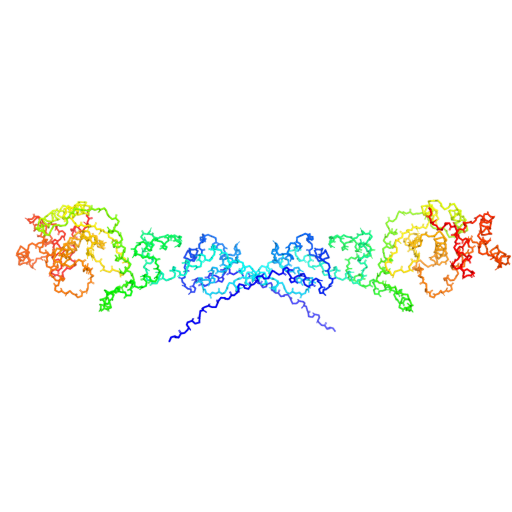M 4949 C CA . GLY B 1 241 ? -4.07 50.906 24.375 1 90 241 GLY B CA 1
ATOM 4950 C C . GLY B 1 241 ? -2.809 50.312 24.984 1 90 241 GLY B C 1
ATOM 4951 O O . GLY B 1 241 ? -2.867 49.625 26 1 90 241 GLY B O 1
ATOM 4952 N N . PHE B 1 242 ? -1.784 50.594 24.375 1 91.5 242 PHE B N 1
ATOM 4953 C CA . PHE B 1 242 ? -0.466 50.094 24.75 1 91.5 242 PHE B CA 1
ATOM 4954 C C . PHE B 1 242 ? 0.624 51.062 24.312 1 91.5 242 PHE B C 1
ATOM 4956 O O . PHE B 1 242 ? 0.568 51.594 23.203 1 91.5 242 PHE B O 1
ATOM 4963 N N . SER B 1 243 ? 1.485 51.469 25.266 1 93.44 243 SER B N 1
ATOM 4964 C CA . SER B 1 243 ? 2.586 52.375 24.922 1 93.44 243 SER B CA 1
ATOM 4965 C C . SER B 1 243 ? 3.924 51.812 25.391 1 93.44 243 SER B C 1
ATOM 4967 O O . SER B 1 243 ? 4.016 51.25 26.5 1 93.44 243 SER B O 1
ATOM 4969 N N . PHE B 1 244 ? 4.875 51.906 24.562 1 92.38 244 PHE B N 1
ATOM 4970 C CA . PHE B 1 244 ? 6.207 51.406 24.875 1 92.38 244 PHE B CA 1
ATOM 4971 C C . PHE B 1 244 ? 7.27 52.156 24.062 1 92.38 244 PHE B C 1
ATOM 4973 O O . PHE B 1 244 ? 6.949 52.844 23.109 1 92.38 244 PHE B O 1
ATOM 4980 N N . TRP B 1 245 ? 8.484 52.031 24.609 1 91.5 245 TRP B N 1
ATOM 4981 C CA . TRP B 1 245 ? 9.617 52.594 23.891 1 91.5 245 TRP B CA 1
ATOM 4982 C C . TRP B 1 245 ? 10.32 51.531 23.062 1 91.5 245 TRP B C 1
ATOM 4984 O O . TRP B 1 245 ? 10.469 50.375 23.5 1 91.5 245 TRP B O 1
ATOM 4994 N N . GLN B 1 246 ? 10.562 51.781 21.812 1 87.94 246 GLN B N 1
ATOM 4995 C CA . GLN B 1 246 ? 11.281 50.875 20.938 1 87.94 246 GLN B CA 1
ATOM 4996 C C . GLN B 1 246 ? 12.25 51.625 20.031 1 87.94 246 GLN B C 1
ATOM 4998 O O . GLN B 1 246 ? 11.836 52.5 19.266 1 87.94 246 GLN B O 1
ATOM 5003 N N . GLY B 1 247 ? 13.492 51.281 20.109 1 86 247 GLY B N 1
ATOM 5004 C CA . GLY B 1 247 ? 14.492 52.031 19.359 1 86 247 GLY B CA 1
ATOM 5005 C C . GLY B 1 247 ? 14.648 53.469 19.844 1 86 247 GLY B C 1
ATOM 5006 O O . GLY B 1 247 ? 14.867 53.688 21.031 1 86 247 GLY B O 1
ATOM 5007 N N . LYS B 1 248 ? 14.383 54.438 18.828 1 88.12 248 LYS B N 1
ATOM 5008 C CA . LYS B 1 248 ? 14.609 55.844 19.141 1 88.12 248 LYS B CA 1
ATOM 5009 C C . LYS B 1 248 ? 13.297 56.531 19.484 1 88.12 248 LYS B C 1
ATOM 5011 O O . LYS B 1 248 ? 13.297 57.688 19.938 1 88.12 248 LYS B O 1
ATOM 5016 N N . ASN B 1 249 ? 12.234 55.812 19.328 1 94.06 249 ASN B N 1
ATOM 5017 C CA . ASN B 1 249 ? 10.953 56.469 19.438 1 94.06 249 ASN B CA 1
ATOM 5018 C C . ASN B 1 249 ? 9.984 55.719 20.344 1 94.06 249 ASN B C 1
ATOM 5020 O O . ASN B 1 249 ? 10.086 54.5 20.453 1 94.06 249 ASN B O 1
ATOM 5024 N N . PRO B 1 250 ? 9.141 56.438 21.047 1 94.94 250 PRO B N 1
ATOM 5025 C CA . PRO B 1 250 ? 8 55.75 21.688 1 94.94 250 PRO B CA 1
ATOM 5026 C C . PRO B 1 250 ? 6.91 55.375 20.688 1 94.94 250 PRO B C 1
ATOM 5028 O O . PRO B 1 250 ? 6.805 55.969 19.609 1 94.94 250 PRO B O 1
ATOM 5031 N N . THR B 1 251 ? 6.188 54.375 21.062 1 95.81 251 THR B N 1
ATOM 5032 C CA . THR B 1 251 ? 5.09 53.875 20.234 1 95.81 251 THR B CA 1
ATOM 5033 C C . THR B 1 251 ? 3.789 53.844 21.031 1 95.81 251 THR B C 1
ATOM 5035 O O . THR B 1 251 ? 3.779 53.438 22.188 1 95.81 251 THR B O 1
ATOM 5038 N N . VAL B 1 252 ? 2.75 54.312 20.422 1 95.94 252 VAL B N 1
ATOM 5039 C CA . VAL B 1 252 ? 1.409 54.219 21 1 95.94 252 VAL B CA 1
ATOM 5040 C C . VAL B 1 252 ? 0.556 53.281 20.141 1 95.94 252 VAL B C 1
ATOM 5042 O O . VAL B 1 252 ? 0.484 53.438 18.922 1 95.94 252 VAL B O 1
ATOM 5045 N N . VAL B 1 253 ? -0.012 52.312 20.781 1 95.19 253 VAL B N 1
ATOM 5046 C CA . VAL B 1 253 ? -0.862 51.312 20.109 1 95.19 253 VAL B CA 1
ATOM 5047 C C . VAL B 1 253 ? -2.287 51.406 20.641 1 95.19 253 VAL B C 1
ATOM 5049 O O . VAL B 1 253 ? -2.494 51.5 21.859 1 95.19 253 VAL B O 1
ATOM 5052 N N . LEU B 1 254 ? -3.217 51.438 19.719 1 94.19 254 LEU B N 1
ATOM 5053 C CA . LEU B 1 254 ? -4.617 51.375 20.125 1 94.19 254 LEU B CA 1
ATOM 5054 C C . LEU B 1 254 ? -5.344 50.219 19.469 1 94.19 254 LEU B C 1
ATOM 5056 O O . LEU B 1 254 ? -4.953 49.781 18.375 1 94.19 254 LEU B O 1
ATOM 5060 N N . THR B 1 255 ? -6.359 49.594 19.953 1 89.25 255 THR B N 1
ATOM 5061 C CA . THR B 1 255 ? -7.133 48.469 19.391 1 89.25 255 THR B CA 1
ATOM 5062 C C . THR B 1 255 ? -8.422 49 18.75 1 89.25 255 THR B C 1
ATOM 5064 O O . THR B 1 255 ? -9.023 48.312 17.922 1 89.25 255 THR B O 1
ATOM 5067 N N . LEU B 1 256 ? -8.844 50.188 18.734 1 78.31 256 LEU B N 1
ATOM 5068 C CA . LEU B 1 256 ? -10.117 50.719 18.281 1 78.31 256 LEU B CA 1
ATOM 5069 C C . LEU B 1 256 ? -11.273 49.812 18.656 1 78.31 256 LEU B C 1
ATOM 5071 O O . LEU B 1 256 ? -12.125 49.5 17.812 1 78.31 256 LEU B O 1
ATOM 5075 N N . ARG B 1 257 ? -11.336 49.188 19.734 1 69.19 257 ARG B N 1
ATOM 5076 C CA . ARG B 1 257 ? -12.305 48.188 20.203 1 69.19 257 ARG B CA 1
ATOM 5077 C C . ARG B 1 257 ? -13.734 48.688 19.969 1 69.19 257 ARG B C 1
ATOM 5079 O O . ARG B 1 257 ? -14.562 47.906 19.469 1 69.19 257 ARG B O 1
ATOM 5086 N N . LEU B 1 258 ? -14.047 49.938 20.188 1 69.75 258 LEU B N 1
ATOM 5087 C CA . LEU B 1 258 ? -15.422 50.438 20.156 1 69.75 258 LEU B CA 1
ATOM 5088 C C . LEU B 1 258 ? -15.648 51.344 18.938 1 69.75 258 LEU B C 1
ATOM 5090 O O . LEU B 1 258 ? -16.797 51.656 18.609 1 69.75 258 LEU B O 1
ATOM 5094 N N . ASN B 1 259 ? -14.766 51.562 18.172 1 80.88 259 ASN B N 1
ATOM 5095 C CA . ASN B 1 259 ? -14.828 52.469 17.031 1 80.88 259 ASN B CA 1
ATOM 5096 C C . ASN B 1 259 ? -15.578 53.75 17.375 1 80.88 259 ASN B C 1
ATOM 5098 O O . ASN B 1 259 ? -16.469 54.156 16.641 1 80.88 259 ASN B O 1
ATOM 5102 N N . LYS B 1 260 ? -15.438 54.312 18.5 1 89.62 260 LYS B N 1
ATOM 5103 C CA . LYS B 1 260 ? -16.031 55.531 19 1 89.62 260 LYS B CA 1
ATOM 5104 C C . LYS B 1 260 ? -14.961 56.625 19.203 1 89.62 260 LYS B C 1
ATOM 5106 O O . LYS B 1 260 ? -13.922 56.375 19.828 1 89.62 260 LYS B O 1
ATOM 5111 N N . ILE B 1 261 ? -15.281 57.781 18.688 1 92.62 261 ILE B N 1
ATOM 5112 C CA . ILE B 1 261 ? -14.305 58.844 18.688 1 92.62 261 ILE B CA 1
ATOM 5113 C C . ILE B 1 261 ? -14 59.281 20.125 1 92.62 261 ILE B C 1
ATOM 5115 O O . ILE B 1 261 ? -12.867 59.656 20.438 1 92.62 261 ILE B O 1
ATOM 5119 N N . ASP B 1 262 ? -15.008 59.25 21.047 1 91.94 262 ASP B N 1
ATOM 5120 C CA . ASP B 1 262 ? -14.781 59.625 22.438 1 91.94 262 ASP B CA 1
ATOM 5121 C C . ASP B 1 262 ? -13.82 58.656 23.125 1 91.94 262 ASP B C 1
ATOM 5123 O O . ASP B 1 262 ? -12.852 59.062 23.766 1 91.94 262 ASP B O 1
ATOM 5127 N N . ASN B 1 263 ? -14.062 57.406 22.859 1 91.06 263 ASN B N 1
ATOM 5128 C CA . ASN B 1 263 ? -13.172 56.406 23.438 1 91.06 263 ASN B CA 1
ATOM 5129 C C . ASN B 1 263 ? -11.781 56.469 22.812 1 91.06 263 ASN B C 1
ATOM 5131 O O . ASN B 1 263 ? -10.781 56.25 23.5 1 91.06 263 ASN B O 1
ATOM 5135 N N . TYR B 1 264 ? -11.797 56.625 21.562 1 93.25 264 TYR B N 1
ATOM 5136 C CA . TYR B 1 264 ? -10.539 56.75 20.828 1 93.25 264 TYR B CA 1
ATOM 5137 C C . TYR B 1 264 ? -9.695 57.906 21.359 1 93.25 264 TYR B C 1
ATOM 5139 O O . TYR B 1 264 ? -8.516 57.719 21.672 1 93.25 264 TYR B O 1
ATOM 5147 N N . ALA B 1 265 ? -10.305 59.062 21.469 1 95.19 265 ALA B N 1
ATOM 5148 C CA . ALA B 1 265 ? -9.609 60.25 21.922 1 95.19 265 ALA B CA 1
ATOM 5149 C C . ALA B 1 265 ? -9.102 60.094 23.344 1 95.19 265 ALA B C 1
ATOM 5151 O O . ALA B 1 265 ? -7.969 60.469 23.656 1 95.19 265 ALA B O 1
ATOM 5152 N N . PHE B 1 266 ? -9.961 59.562 24.125 1 93.25 266 PHE B N 1
ATOM 5153 C CA . PHE B 1 266 ? -9.617 59.344 25.516 1 93.25 266 PHE B CA 1
ATOM 5154 C C . PHE B 1 266 ? -8.445 58.375 25.656 1 93.25 266 PHE B C 1
ATOM 5156 O O . PHE B 1 266 ? -7.477 58.656 26.359 1 93.25 266 PHE B O 1
ATOM 5163 N N . ALA B 1 267 ? -8.531 57.281 24.969 1 92.81 267 ALA B N 1
ATOM 5164 C CA . ALA B 1 267 ? -7.488 56.25 25.031 1 92.81 267 ALA B CA 1
ATOM 5165 C C . ALA B 1 267 ? -6.168 56.781 24.484 1 92.81 267 ALA B C 1
ATOM 5167 O O . ALA B 1 267 ? -5.102 56.5 25.047 1 92.81 267 ALA B O 1
ATOM 5168 N N . LEU B 1 268 ? -6.266 57.469 23.391 1 95.62 268 LEU B N 1
ATOM 5169 C CA . LEU B 1 268 ? -5.066 58.031 22.75 1 95.62 268 LEU B CA 1
ATOM 5170 C C . LEU B 1 268 ? -4.34 58.969 23.703 1 95.62 268 LEU B C 1
ATOM 5172 O O . LEU B 1 268 ? -3.135 58.844 23.922 1 95.62 268 LEU B O 1
ATOM 5176 N N . LEU B 1 269 ? -5.074 59.938 24.266 1 96.25 269 LEU B N 1
ATOM 5177 C CA . LEU B 1 269 ? -4.469 60.938 25.141 1 96.25 269 LEU B CA 1
ATOM 5178 C C . LEU B 1 269 ? -3.957 60.281 26.422 1 96.25 269 LEU B C 1
ATOM 5180 O O . LEU B 1 269 ? -2.947 60.719 26.984 1 96.25 269 LEU B O 1
ATOM 5184 N N . HIS B 1 270 ? -4.66 59.25 26.812 1 93.81 270 HIS B N 1
ATOM 5185 C CA . HIS B 1 270 ? -4.211 58.469 27.969 1 93.81 270 HIS B CA 1
ATOM 5186 C C . HIS B 1 270 ? -2.824 57.906 27.719 1 93.81 270 HIS B C 1
ATOM 5188 O O . HIS B 1 270 ? -1.932 58.031 28.562 1 93.81 270 HIS B O 1
ATOM 5194 N N . GLU B 1 271 ? -2.666 57.281 26.594 1 93.38 271 GLU B N 1
ATOM 5195 C CA . GLU B 1 271 ? -1.392 56.656 26.25 1 93.38 271 GLU B CA 1
ATOM 5196 C C . GLU B 1 271 ? -0.313 57.688 26 1 93.38 271 GLU B C 1
ATOM 5198 O O . GLU B 1 271 ? 0.858 57.469 26.328 1 93.38 271 GLU B O 1
ATOM 5203 N N . ILE B 1 272 ? -0.698 58.812 25.422 1 94.94 272 ILE B N 1
ATOM 5204 C CA . ILE B 1 272 ? 0.244 59.906 25.172 1 94.94 272 ILE B CA 1
ATOM 5205 C C . ILE B 1 272 ? 0.808 60.406 26.5 1 94.94 272 ILE B C 1
ATOM 5207 O O . ILE B 1 272 ? 1.996 60.719 26.594 1 94.94 272 ILE B O 1
ATOM 5211 N N . TYR B 1 273 ? -0.117 60.5 27.484 1 94.19 273 TYR B N 1
ATOM 5212 C CA . TYR B 1 273 ? 0.344 60.906 28.797 1 94.19 273 TYR B CA 1
ATOM 5213 C C . TYR B 1 273 ? 1.421 59.969 29.328 1 94.19 273 TYR B C 1
ATOM 5215 O O . TYR B 1 273 ? 2.42 60.438 29.891 1 94.19 273 TYR B O 1
ATOM 5223 N N . HIS B 1 274 ? 1.237 58.75 29.125 1 91.88 274 HIS B N 1
ATOM 5224 C CA . HIS B 1 274 ? 2.229 57.781 29.547 1 91.88 274 HIS B CA 1
ATOM 5225 C C . HIS B 1 274 ? 3.553 57.969 28.828 1 91.88 274 HIS B C 1
ATOM 5227 O O . HIS B 1 274 ? 4.621 57.812 29.406 1 91.88 274 HIS B O 1
ATOM 5233 N N . VAL B 1 275 ? 3.535 58.281 27.609 1 93.25 275 VAL B N 1
ATOM 5234 C CA . VAL B 1 275 ? 4.738 58.5 26.812 1 93.25 275 VAL B CA 1
ATOM 5235 C C . VAL B 1 275 ? 5.527 59.688 27.359 1 93.25 275 VAL B C 1
ATOM 5237 O O . VAL B 1 275 ? 6.734 59.594 27.578 1 93.25 275 VAL B O 1
ATOM 5240 N N . TYR B 1 276 ? 4.863 60.781 27.656 1 92.62 276 TYR B N 1
ATOM 5241 C CA . TYR B 1 276 ? 5.523 62.031 28.047 1 92.62 276 TYR B CA 1
ATOM 5242 C C . TYR B 1 276 ? 5.93 62 29.516 1 92.62 276 TYR B C 1
ATOM 5244 O O . TYR B 1 276 ? 6.969 62.531 29.891 1 92.62 276 TYR B O 1
ATOM 5252 N N . GLU B 1 277 ? 5.141 61.375 30.344 1 89.75 277 GLU B N 1
ATOM 5253 C CA . GLU B 1 277 ? 5.363 61.469 31.781 1 89.75 277 GLU B CA 1
ATOM 5254 C C . GLU B 1 277 ? 6.07 60.25 32.344 1 89.75 277 GLU B C 1
ATOM 5256 O O . GLU B 1 277 ? 6.824 60.344 33.312 1 89.75 277 GLU B O 1
ATOM 5261 N N . HIS B 1 278 ? 5.871 59.188 31.688 1 86.38 278 HIS B N 1
ATOM 5262 C CA . HIS B 1 278 ? 6.371 57.938 32.281 1 86.38 278 HIS B CA 1
ATOM 5263 C C . HIS B 1 278 ? 7.457 57.312 31.422 1 86.38 278 HIS B C 1
ATOM 5265 O O . HIS B 1 278 ? 8.562 57.031 31.906 1 86.38 278 HIS B O 1
ATOM 5271 N N . LEU B 1 279 ? 7.25 57.062 30.219 1 84.06 279 LEU B N 1
ATOM 5272 C CA . LEU B 1 279 ? 8.148 56.312 29.344 1 84.06 279 LEU B CA 1
ATOM 5273 C C . LEU B 1 279 ? 9.43 57.094 29.094 1 84.06 279 LEU B C 1
ATOM 5275 O O . LEU B 1 279 ? 10.492 56.5 28.891 1 84.06 279 LEU B O 1
ATOM 5279 N N . PHE B 1 280 ? 9.273 58.375 29.016 1 78 280 PHE B N 1
ATOM 5280 C CA . PHE B 1 280 ? 10.453 59.188 28.734 1 78 280 PHE B CA 1
ATOM 5281 C C . PHE B 1 280 ? 11.5 59.031 29.828 1 78 280 PHE B C 1
ATOM 5283 O O . PHE B 1 280 ? 12.703 59 29.547 1 78 280 PHE B O 1
ATOM 5290 N N . ASN B 1 281 ? 11.047 58.875 31 1 76.62 281 ASN B N 1
ATOM 5291 C CA . ASN B 1 281 ? 11.953 58.719 32.125 1 76.62 281 ASN B CA 1
ATOM 5292 C C . ASN B 1 281 ? 12.414 57.281 32.312 1 76.62 281 ASN B C 1
ATOM 5294 O O . ASN B 1 281 ? 13.453 57.031 32.938 1 76.62 281 ASN B O 1
ATOM 5298 N N . ASN B 1 282 ? 11.57 56.406 31.891 1 77.56 282 ASN B N 1
ATOM 5299 C CA . ASN B 1 282 ? 11.867 55 31.984 1 77.56 282 ASN B CA 1
ATOM 5300 C C . ASN B 1 282 ? 11.523 54.25 30.688 1 77.56 282 ASN B C 1
ATOM 5302 O O . ASN B 1 282 ? 10.422 53.719 30.547 1 77.56 282 ASN B O 1
ATOM 5306 N N . ARG B 1 283 ? 12.461 54.031 29.891 1 77.94 283 ARG B N 1
ATOM 5307 C CA . ARG B 1 283 ? 12.234 53.5 28.547 1 77.94 283 ARG B CA 1
ATOM 5308 C C . ARG B 1 283 ? 11.961 52 28.562 1 77.94 283 ARG B C 1
ATOM 5310 O O . ARG B 1 283 ? 11.5 51.438 27.562 1 77.94 283 ARG B O 1
ATOM 5317 N N . GLU B 1 284 ? 12.148 51.406 29.672 1 74.56 284 GLU B N 1
ATOM 5318 C CA . GLU B 1 284 ? 11.945 49.969 29.766 1 74.56 284 GLU B CA 1
ATOM 5319 C C . GLU B 1 284 ? 10.523 49.625 30.188 1 74.56 284 GLU B C 1
ATOM 5321 O O . GLU B 1 284 ? 10.07 48.5 30.016 1 74.56 284 GLU B O 1
ATOM 5326 N N . GLN B 1 285 ? 9.898 50.656 30.625 1 76.06 285 GLN B N 1
ATOM 5327 C CA . GLN B 1 285 ? 8.555 50.406 31.141 1 76.06 285 GLN B CA 1
ATOM 5328 C C . GLN B 1 285 ? 7.543 50.312 30 1 76.06 285 GLN B C 1
ATOM 5330 O O . GLN B 1 285 ? 7.789 50.812 28.906 1 76.06 285 GLN B O 1
ATOM 5335 N N . ARG B 1 286 ? 6.527 49.5 30.266 1 79.31 286 ARG B N 1
ATOM 5336 C CA . ARG B 1 286 ? 5.414 49.344 29.328 1 79.31 286 ARG B CA 1
ATOM 5337 C C . ARG B 1 286 ? 4.082 49.625 30.016 1 79.31 286 ARG B C 1
ATOM 5339 O O . ARG B 1 286 ? 3.895 49.281 31.188 1 79.31 286 ARG B O 1
ATOM 5346 N N . TYR B 1 287 ? 3.354 50.375 29.297 1 76.81 287 TYR B N 1
ATOM 5347 C CA . TYR B 1 287 ? 2.057 50.688 29.875 1 76.81 287 TYR B CA 1
ATOM 5348 C C . TYR B 1 287 ? 0.92 50.156 29 1 76.81 287 TYR B C 1
ATOM 5350 O O . TYR B 1 287 ? 0.827 50.469 27.828 1 76.81 287 TYR B O 1
ATOM 5358 N N . ILE B 1 288 ? 0.196 49.25 29.672 1 75.44 288 ILE B N 1
ATOM 5359 C CA . ILE B 1 288 ? -0.926 48.656 28.969 1 75.44 288 ILE B CA 1
ATOM 5360 C C . ILE B 1 288 ? -2.232 49 29.672 1 75.44 288 ILE B C 1
ATOM 5362 O O . ILE B 1 288 ? -2.35 48.875 30.891 1 75.44 288 ILE B O 1
ATOM 5366 N N . ALA B 1 289 ? -3.062 49.625 28.891 1 73.56 289 ALA B N 1
ATOM 5367 C CA . ALA B 1 289 ? -4.363 50.031 29.422 1 73.56 289 ALA B CA 1
ATOM 5368 C C . ALA B 1 289 ? -5.363 48.875 29.312 1 73.56 289 ALA B C 1
ATOM 5370 O O . ALA B 1 289 ? -5.797 48.531 28.203 1 73.56 289 ALA B O 1
ATOM 5371 N N . ILE B 1 290 ? -5.566 48.25 30.438 1 67 290 ILE B N 1
ATOM 5372 C CA . ILE B 1 290 ? -6.531 47.156 30.469 1 67 290 ILE B CA 1
ATOM 5373 C C . ILE B 1 290 ? -7.781 47.625 31.234 1 67 290 ILE B C 1
ATOM 5375 O O . ILE B 1 290 ? -7.684 48.219 32.312 1 67 290 ILE B O 1
ATOM 5379 N N . GLU B 1 291 ? -8.805 47.375 30.625 1 65.75 291 GLU B N 1
ATOM 5380 C CA . GLU B 1 291 ? -10.062 47.75 31.266 1 65.75 291 GLU B CA 1
ATOM 5381 C C . GLU B 1 291 ? -10.273 47 32.562 1 65.75 291 GLU B C 1
ATOM 5383 O O . GLU B 1 291 ? -10.016 45.812 32.656 1 65.75 291 GLU B O 1
ATOM 5388 N N . GLY B 1 292 ? -10.695 47.719 33.562 1 60.62 292 GLY B N 1
ATOM 5389 C CA . GLY B 1 292 ? -11.148 47.094 34.781 1 60.62 292 GLY B CA 1
ATOM 5390 C C . GLY B 1 292 ? -10.039 46.906 35.812 1 60.62 292 GLY B C 1
ATOM 5391 O O . GLY B 1 292 ? -10.297 46.531 36.938 1 60.62 292 GLY B O 1
ATOM 5392 N N . VAL B 1 293 ? -8.836 47.062 35.344 1 61.5 293 VAL B N 1
ATOM 5393 C CA . VAL B 1 293 ? -7.754 46.875 36.281 1 61.5 293 VAL B CA 1
ATOM 5394 C C . VAL B 1 293 ? -7.691 48.062 37.25 1 61.5 293 VAL B C 1
ATOM 5396 O O . VAL B 1 293 ? -8.031 49.188 36.875 1 61.5 293 VAL B O 1
ATOM 5399 N N . GLU B 1 294 ? -7.438 47.656 38.469 1 60.34 294 GLU B N 1
ATOM 5400 C CA . GLU B 1 294 ? -7.305 48.656 39.5 1 60.34 294 GLU B CA 1
ATOM 5401 C C . GLU B 1 294 ? -6.277 49.719 39.094 1 60.34 294 GLU B C 1
ATOM 5403 O O . GLU B 1 294 ? -5.211 49.406 38.594 1 60.34 294 GLU B O 1
ATOM 5408 N N . THR B 1 295 ? -6.781 50.938 39.156 1 64.62 295 THR B N 1
ATOM 5409 C CA . THR B 1 295 ? -5.996 52.062 38.688 1 64.62 295 THR B CA 1
ATOM 5410 C C . THR B 1 295 ? -4.988 52.5 39.75 1 64.62 295 THR B C 1
ATOM 5412 O O . THR B 1 295 ? -5.332 52.656 40.938 1 64.62 295 THR B O 1
ATOM 5415 N N . ASP B 1 296 ? -3.799 52.375 39.5 1 76.62 296 ASP B N 1
ATOM 5416 C CA . ASP B 1 296 ? -2.76 53 40.312 1 76.62 296 ASP B CA 1
ATOM 5417 C C . ASP B 1 296 ? -2.691 54.5 40.031 1 76.62 296 ASP B C 1
ATOM 5419 O O . ASP B 1 296 ? -3.486 55.062 39.281 1 76.62 296 ASP B O 1
ATOM 5423 N N . LYS B 1 297 ? -1.971 55.156 40.875 1 81.44 297 LYS B N 1
ATOM 5424 C CA . LYS B 1 297 ? -1.859 56.594 40.781 1 81.44 297 LYS B CA 1
ATOM 5425 C C . LYS B 1 297 ? -1.438 57.062 39.406 1 81.44 297 LYS B C 1
ATOM 5427 O O . LYS B 1 297 ? -1.94 58.031 38.875 1 81.44 297 LYS B O 1
ATOM 5432 N N . CYS B 1 298 ? -0.576 56.281 38.875 1 82.25 298 CYS B N 1
ATOM 5433 C CA . CYS B 1 298 ? -0.082 56.562 37.531 1 82.25 298 CYS B CA 1
ATOM 5434 C C . CYS B 1 298 ? -1.215 56.531 36.531 1 82.25 298 CYS B C 1
ATOM 5436 O O . CYS B 1 298 ? -1.323 57.438 35.688 1 82.25 298 CYS B O 1
ATOM 5438 N N . GLU B 1 299 ? -2.125 55.625 36.719 1 86.94 299 GLU B N 1
ATOM 5439 C CA . GLU B 1 299 ? -3.256 55.5 35.812 1 86.94 299 GLU B CA 1
ATOM 5440 C C . GLU B 1 299 ? -4.293 56.594 36.062 1 86.94 299 GLU B C 1
ATOM 5442 O O . GLU B 1 299 ? -4.957 57.031 35.094 1 86.94 299 GLU B O 1
ATOM 5447 N N . GLU B 1 300 ? -4.387 56.938 37.25 1 87.94 300 GLU B N 1
ATOM 5448 C CA . GLU B 1 300 ? -5.336 58 37.562 1 87.94 300 GLU B CA 1
ATOM 5449 C C . GLU B 1 300 ? -4.906 59.312 36.906 1 87.94 300 GLU B C 1
ATOM 5451 O O . GLU B 1 300 ? -5.742 60.062 36.406 1 87.94 300 GLU B O 1
ATOM 5456 N N . ASP B 1 301 ? -3.654 59.594 37.062 1 91.12 301 ASP B N 1
ATOM 5457 C CA . ASP B 1 301 ? -3.131 60.812 36.469 1 91.12 301 ASP B CA 1
ATOM 5458 C C . ASP B 1 301 ? -3.312 60.812 34.969 1 91.12 301 ASP B C 1
ATOM 5460 O O . ASP B 1 301 ? -3.648 61.844 34.375 1 91.12 301 ASP B O 1
ATOM 5464 N N . ALA B 1 302 ? -3.057 59.656 34.406 1 91.44 302 ALA B N 1
ATOM 5465 C CA . ALA B 1 302 ? -3.236 59.562 32.969 1 91.44 302 ALA B CA 1
ATOM 5466 C C . ALA B 1 302 ? -4.699 59.75 32.562 1 91.44 302 ALA B C 1
ATOM 5468 O O . ALA B 1 302 ? -4.992 60.406 31.562 1 91.44 302 ALA B O 1
ATOM 5469 N N . ASN B 1 303 ? -5.617 59.25 33.375 1 91.31 303 ASN B N 1
ATOM 5470 C CA . ASN B 1 303 ? -7.047 59.438 33.156 1 91.31 303 ASN B CA 1
ATOM 5471 C C . ASN B 1 303 ? -7.445 60.906 33.25 1 91.31 303 ASN B C 1
ATOM 5473 O O . ASN B 1 303 ? -8.211 61.406 32.438 1 91.31 303 ASN B O 1
ATOM 5477 N N . LYS B 1 304 ? -6.938 61.469 34.312 1 92.75 304 LYS B N 1
ATOM 5478 C CA . LYS B 1 304 ? -7.23 62.906 34.531 1 92.75 304 LYS B CA 1
ATOM 5479 C C . LYS B 1 304 ? -6.703 63.75 33.375 1 92.75 304 LYS B C 1
ATOM 5481 O O . LYS B 1 304 ? -7.395 64.625 32.875 1 92.75 304 LYS B O 1
ATOM 5486 N N . PHE B 1 305 ? -5.516 63.438 33 1 93.69 305 PHE B N 1
ATOM 5487 C CA . PHE B 1 305 ? -4.926 64.188 31.891 1 93.69 305 PHE B CA 1
ATOM 5488 C C . PHE B 1 305 ? -5.762 64 30.641 1 93.69 305 PHE B C 1
ATOM 5490 O O . PHE B 1 305 ? -6.035 65 29.938 1 93.69 305 PHE B O 1
ATOM 5497 N N . ALA B 1 306 ? -6.117 62.812 30.328 1 94.38 306 ALA B N 1
ATOM 5498 C CA . ALA B 1 306 ? -6.891 62.531 29.125 1 94.38 306 ALA B CA 1
ATOM 5499 C C . ALA B 1 306 ? -8.219 63.281 29.125 1 94.38 306 ALA B C 1
ATOM 5501 O O . ALA B 1 306 ? -8.594 63.906 28.125 1 94.38 306 ALA B O 1
ATOM 5502 N N . LYS B 1 307 ? -8.828 63.281 30.25 1 93 307 LYS B N 1
ATOM 5503 C CA . LYS B 1 307 ? -10.125 63.938 30.375 1 93 307 LYS B CA 1
ATOM 5504 C C . LYS B 1 307 ? -9.984 65.438 30.219 1 93 307 LYS B C 1
ATOM 5506 O O . LYS B 1 307 ? -10.656 66.062 29.391 1 93 307 LYS B O 1
ATOM 5511 N N . TYR B 1 308 ? -9.062 66 30.844 1 93.81 308 TYR B N 1
ATOM 5512 C CA . TYR B 1 308 ? -9.008 67.438 30.953 1 93.81 308 TYR B CA 1
ATOM 5513 C C . TYR B 1 308 ? -8.219 68.062 29.797 1 93.81 308 TYR B C 1
ATOM 5515 O O . TYR B 1 308 ? -8.242 69.25 29.594 1 93.81 308 TYR B O 1
ATOM 5523 N N . SER B 1 309 ? -7.547 67.25 29.047 1 94.31 309 SER B N 1
ATOM 5524 C CA . SER B 1 309 ? -6.973 67.688 27.781 1 94.31 309 SER B CA 1
ATOM 5525 C C . SER B 1 309 ? -8.047 67.812 26.703 1 94.31 309 SER B C 1
ATOM 5527 O O . SER B 1 309 ? -7.883 68.625 25.766 1 94.31 309 SER B O 1
ATOM 5529 N N . LEU B 1 310 ? -9.117 67.125 26.922 1 94.44 310 LEU B N 1
ATOM 5530 C CA . LEU B 1 310 ? -10.219 67.125 25.969 1 94.44 310 LEU B CA 1
ATOM 5531 C C . LEU B 1 310 ? -11.211 68.25 26.328 1 94.44 310 LEU B C 1
ATOM 5533 O O . LEU B 1 310 ? -11.75 68.938 25.453 1 94.44 310 LEU B O 1
ATOM 5537 N N . ILE B 1 311 ? -11.445 68.312 27.641 1 92.94 311 ILE B N 1
ATOM 5538 C CA . ILE B 1 311 ? -12.336 69.312 28.172 1 92.94 311 ILE B CA 1
ATOM 5539 C C . ILE B 1 311 ? -11.719 69.938 29.422 1 92.94 311 ILE B C 1
ATOM 5541 O O . ILE B 1 311 ? -11.398 69.25 30.375 1 92.94 311 ILE B O 1
ATOM 5545 N N . SER B 1 312 ? -11.594 71.312 29.344 1 91.88 312 SER B N 1
ATOM 5546 C CA . SER B 1 312 ? -11.031 72 30.5 1 91.88 312 SER B CA 1
ATOM 5547 C C . SER B 1 312 ? -11.844 71.688 31.766 1 91.88 312 SER B C 1
ATOM 5549 O O . SER B 1 312 ? -13.078 71.688 31.719 1 91.88 312 SER B O 1
ATOM 5551 N N . LYS B 1 313 ? -11.148 71.5 32.812 1 91.81 313 LYS B N 1
ATOM 5552 C CA . LYS B 1 313 ? -11.781 71.188 34.094 1 91.81 313 LYS B CA 1
ATOM 5553 C C . LYS B 1 313 ? -12.789 72.25 34.5 1 91.81 313 LYS B C 1
ATOM 5555 O O . LYS B 1 313 ? -13.914 71.938 34.906 1 91.81 313 LYS B O 1
ATOM 5560 N N . ASP B 1 314 ? -12.422 73.438 34.406 1 91.88 314 ASP B N 1
ATOM 5561 C CA . ASP B 1 314 ? -13.258 74.562 34.844 1 91.88 314 ASP B CA 1
ATOM 5562 C C . ASP B 1 314 ? -14.523 74.625 34 1 91.88 314 ASP B C 1
ATOM 5564 O O . ASP B 1 314 ? -15.625 74.75 34.531 1 91.88 314 ASP B O 1
ATOM 5568 N N . ILE B 1 315 ? -14.352 74.562 32.781 1 91.5 315 ILE B N 1
ATOM 5569 C CA . ILE B 1 315 ? -15.484 74.688 31.875 1 91.5 315 ILE B CA 1
ATOM 5570 C C . ILE B 1 315 ? -16.438 73.5 32.062 1 91.5 315 ILE B C 1
ATOM 5572 O O . ILE B 1 315 ? -17.656 73.688 32 1 91.5 315 ILE B O 1
ATOM 5576 N N . TRP B 1 316 ? -15.906 72.375 32.281 1 91.06 316 TRP B N 1
ATOM 5577 C CA . TRP B 1 316 ? -16.703 71.188 32.438 1 91.06 316 TRP B CA 1
ATOM 5578 C C . TRP B 1 316 ? -17.5 71.25 33.75 1 91.06 316 TRP B C 1
ATOM 5580 O O . TRP B 1 316 ? -18.703 70.938 33.75 1 91.06 316 TRP B O 1
ATOM 5590 N N . ASN B 1 317 ? -16.859 71.625 34.812 1 89.88 317 ASN B N 1
ATOM 5591 C CA . ASN B 1 317 ? -17.531 71.75 36.094 1 89.88 317 ASN B CA 1
ATOM 5592 C C . ASN B 1 317 ? -18.672 72.812 36.031 1 89.88 317 ASN B C 1
ATOM 5594 O O . ASN B 1 317 ? -19.719 72.562 36.625 1 89.88 317 ASN B O 1
ATOM 5598 N N . ALA B 1 318 ? -18.406 73.812 35.406 1 89.44 318 ALA B N 1
ATOM 5599 C CA . ALA B 1 318 ? -19.438 74.875 35.219 1 89.44 318 ALA B CA 1
ATOM 5600 C C . ALA B 1 318 ? -20.625 74.312 34.438 1 89.44 318 ALA B C 1
ATOM 5602 O O . ALA B 1 318 ? -21.781 74.562 34.781 1 89.44 318 ALA B O 1
ATOM 5603 N N . PHE B 1 319 ? -20.328 73.5 33.469 1 89.12 319 PHE B N 1
ATOM 5604 C CA . PHE B 1 319 ? -21.375 72.938 32.656 1 89.12 319 PHE B CA 1
ATOM 5605 C C . PHE B 1 319 ? -22.219 71.938 33.438 1 89.12 319 PHE B C 1
ATOM 5607 O O . PHE B 1 319 ? -23.453 71.938 33.375 1 89.12 319 PHE B O 1
ATOM 5614 N N . LEU B 1 320 ? -21.609 71.125 34.219 1 86 320 LEU B N 1
ATOM 5615 C CA . LEU B 1 320 ? -22.328 70.125 35 1 86 320 LEU B CA 1
ATOM 5616 C C . LEU B 1 320 ? -23.188 70.812 36.094 1 86 320 LEU B C 1
ATOM 5618 O O . LEU B 1 320 ? -24.281 70.312 36.375 1 86 320 LEU B O 1
ATOM 5622 N N . LYS B 1 321 ? -22.656 71.812 36.656 1 83.5 321 LYS B N 1
ATOM 5623 C CA . LYS B 1 321 ? -23.391 72.562 37.688 1 83.5 321 LYS B CA 1
ATOM 5624 C C . LYS B 1 321 ? -24.625 73.188 37.125 1 83.5 321 LYS B C 1
ATOM 5626 O O . LYS B 1 321 ? -25.672 73.25 37.781 1 83.5 321 LYS B O 1
ATOM 5631 N N . GLN B 1 322 ? -24.484 73.688 35.969 1 82.62 322 GLN B N 1
ATOM 5632 C CA . GLN B 1 322 ? -25.562 74.438 35.344 1 82.62 322 GLN B CA 1
ATOM 5633 C C . GLN B 1 322 ? -26.672 73.5 34.844 1 82.62 322 GLN B C 1
ATOM 5635 O O . GLN B 1 322 ? -27.828 73.875 34.781 1 82.62 322 GLN B O 1
ATOM 5640 N N . HIS B 1 323 ? -26.344 72.312 34.438 1 74.69 323 HIS B N 1
ATOM 5641 C CA . HIS B 1 323 ? -27.312 71.5 33.719 1 74.69 323 HIS B CA 1
ATOM 5642 C C . HIS B 1 323 ? -27.531 70.188 34.469 1 74.69 323 HIS B C 1
ATOM 5644 O O . HIS B 1 323 ? -27.781 69.188 33.812 1 74.69 323 HIS B O 1
ATOM 5650 N N . SER B 1 324 ? -27.469 70.062 35.688 1 66.38 324 SER B N 1
ATOM 5651 C CA . SER B 1 324 ? -27.609 68.875 36.469 1 66.38 324 SER B CA 1
ATOM 5652 C C . SER B 1 324 ? -29.062 68.375 36.469 1 66.38 324 SER B C 1
ATOM 5654 O O . SER B 1 324 ? -29.312 67.188 36.656 1 66.38 324 SER B O 1
ATOM 5656 N N . LEU B 1 325 ? -29.969 69.188 36.125 1 64.38 325 LEU B N 1
ATOM 5657 C CA . LEU B 1 325 ? -31.375 68.812 36.312 1 64.38 325 LEU B CA 1
ATOM 5658 C C . LEU B 1 325 ? -32.156 69 35.031 1 64.38 325 LEU B C 1
ATOM 5660 O O . LEU B 1 325 ? -33.281 69.5 35.031 1 64.38 325 LEU B O 1
ATOM 5664 N N . ILE B 1 326 ? -31.531 68.5 33.969 1 66.94 326 ILE B N 1
ATOM 5665 C CA . ILE B 1 326 ? -32.25 68.812 32.719 1 66.94 326 ILE B CA 1
ATOM 5666 C C . ILE B 1 326 ? -32.688 67.5 32.062 1 66.94 326 ILE B C 1
ATOM 5668 O O . ILE B 1 326 ? -32.125 66.438 32.312 1 66.94 326 ILE B O 1
ATOM 5672 N N . SER B 1 327 ? -33.875 67.5 31.391 1 68.12 327 SER B N 1
ATOM 5673 C CA . SER B 1 327 ? -34.375 66.312 30.656 1 68.12 327 SER B CA 1
ATOM 5674 C C . SER B 1 327 ? -33.375 65.812 29.656 1 68.12 327 SER B C 1
ATOM 5676 O O . SER B 1 327 ? -32.531 66.562 29.156 1 68.12 327 SER B O 1
ATOM 5678 N N . PRO B 1 328 ? -33.375 64.5 29.391 1 70.12 328 PRO B N 1
ATOM 5679 C CA . PRO B 1 328 ? -32.406 63.875 28.484 1 70.12 328 PRO B CA 1
ATOM 5680 C C . PRO B 1 328 ? -32.406 64.562 27.094 1 70.12 328 PRO B C 1
ATOM 5682 O O . PRO B 1 328 ? -31.344 64.688 26.5 1 70.12 328 PRO B O 1
ATOM 5685 N N . PHE B 1 329 ? -33.531 64.875 26.609 1 69.69 329 PHE B N 1
ATOM 5686 C CA . PHE B 1 329 ? -33.625 65.5 25.297 1 69.69 329 PHE B CA 1
ATOM 5687 C C . PHE B 1 329 ? -33 66.875 25.297 1 69.69 329 PHE B C 1
ATOM 5689 O O . PHE B 1 329 ? -32.25 67.25 24.406 1 69.69 329 PHE B O 1
ATOM 5696 N N . ALA B 1 330 ? -33.344 67.562 26.25 1 77.75 330 ALA B N 1
ATOM 5697 C CA . ALA B 1 330 ? -32.812 68.938 26.391 1 77.75 330 ALA B CA 1
ATOM 5698 C C . ALA B 1 330 ? -31.297 68.938 26.609 1 77.75 330 ALA B C 1
ATOM 5700 O O . ALA B 1 330 ? -30.594 69.812 26.156 1 77.75 330 ALA B O 1
ATOM 5701 N N . MET B 1 331 ? -30.953 67.875 27.109 1 82.31 331 MET B N 1
ATOM 5702 C CA . MET B 1 331 ? -29.531 67.75 27.422 1 82.31 331 MET B CA 1
ATOM 5703 C C . MET B 1 331 ? -28.703 67.625 26.156 1 82.31 331 MET B C 1
ATOM 5705 O O . MET B 1 331 ? -27.578 68.125 26.062 1 82.31 331 MET B O 1
ATOM 5709 N N . GLN B 1 332 ? -29.25 67 25.172 1 83 332 GLN B N 1
ATOM 5710 C CA . GLN B 1 332 ? -28.531 66.812 23.922 1 83 332 GLN B CA 1
ATOM 5711 C C . GLN B 1 332 ? -28.25 68.125 23.25 1 83 332 GLN B C 1
ATOM 5713 O O . GLN B 1 332 ? -27.156 68.312 22.688 1 83 332 GLN B O 1
ATOM 5718 N N . MET B 1 333 ? -29.219 68.938 23.328 1 85.12 333 MET B N 1
ATOM 5719 C CA . MET B 1 333 ? -29.047 70.25 22.719 1 85.12 333 MET B CA 1
ATOM 5720 C C . MET B 1 333 ? -28 71.062 23.469 1 85.12 333 MET B C 1
ATOM 5722 O O . MET B 1 333 ? -27.188 71.75 22.844 1 85.12 333 MET B O 1
ATOM 5726 N N . LYS B 1 334 ? -28.047 70.875 24.734 1 88.19 334 LYS B N 1
ATOM 5727 C CA . LYS B 1 334 ? -27.078 71.625 25.547 1 88.19 334 LYS B CA 1
ATOM 5728 C C . LYS B 1 334 ? -25.656 71.062 25.312 1 88.19 334 LYS B C 1
ATOM 5730 O O . LYS B 1 334 ? -24.703 71.875 25.312 1 88.19 334 LYS B O 1
ATOM 5735 N N . ILE B 1 335 ? -25.578 69.812 25.094 1 89.88 335 ILE B N 1
ATOM 5736 C CA . ILE B 1 335 ? -24.281 69.188 24.828 1 89.88 335 ILE B CA 1
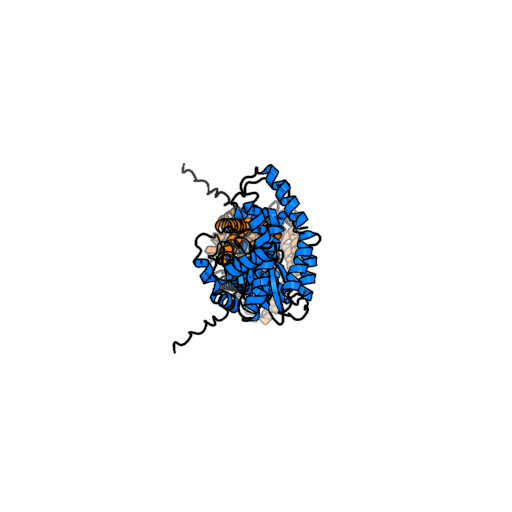ATOM 5737 C C . ILE B 1 335 ? -23.734 69.688 23.5 1 89.88 335 ILE B C 1
ATOM 5739 O O . ILE B 1 335 ? -22.547 70.062 23.391 1 89.88 335 ILE B O 1
ATOM 5743 N N . LYS B 1 336 ? -24.562 69.812 22.5 1 90.44 336 LYS B N 1
ATOM 5744 C CA . LYS B 1 336 ? -24.156 70.25 21.172 1 90.44 336 LYS B CA 1
ATOM 5745 C C . LYS B 1 336 ? -23.703 71.75 21.25 1 90.44 336 LYS B C 1
ATOM 5747 O O . LYS B 1 336 ? -22.703 72.125 20.641 1 90.44 336 LYS B O 1
ATOM 5752 N N . GLN B 1 337 ? -24.438 72.438 22 1 91.12 337 GLN B N 1
ATOM 5753 C CA . GLN B 1 337 ? -24.109 73.875 22.156 1 91.12 337 GLN B CA 1
ATOM 5754 C C . GLN B 1 337 ? -22.766 74.062 22.859 1 91.12 337 GLN B C 1
ATOM 5756 O O . GLN B 1 337 ? -21.953 74.875 22.453 1 91.12 337 GLN B O 1
ATOM 5761 N N . PHE B 1 338 ? -22.719 73.25 23.891 1 91.88 338 PHE B N 1
ATOM 5762 C CA . PHE B 1 338 ? -21.484 73.312 24.656 1 91.88 338 PHE B CA 1
ATOM 5763 C C . PHE B 1 338 ? -20.297 72.938 23.797 1 91.88 338 PHE B C 1
ATOM 5765 O O . PHE B 1 338 ? -19.25 73.562 23.812 1 91.88 338 PHE B O 1
ATOM 5772 N N . ALA B 1 339 ? -20.422 71.875 23.047 1 93.19 339 ALA B N 1
ATOM 5773 C CA . ALA B 1 339 ? -19.375 71.375 22.156 1 93.19 339 ALA B CA 1
ATOM 5774 C C . ALA B 1 339 ? -18.953 72.375 21.125 1 93.19 339 ALA B C 1
ATOM 5776 O O . ALA B 1 339 ? -17.766 72.625 20.875 1 93.19 339 ALA B O 1
ATOM 5777 N N . HIS B 1 340 ? -19.922 73.062 20.562 1 92.38 340 HIS B N 1
ATOM 5778 C CA . HIS B 1 340 ? -19.656 74.062 19.531 1 92.38 340 HIS B CA 1
ATOM 5779 C C . HIS B 1 340 ? -19 75.312 20.141 1 92.38 340 HIS B C 1
ATOM 5781 O O . HIS B 1 340 ? -18.078 75.875 19.547 1 92.38 340 HIS B O 1
ATOM 5787 N N . GLN B 1 341 ? -19.5 75.625 21.297 1 93.12 341 GLN B N 1
ATOM 5788 C CA . GLN B 1 341 ? -19 76.812 21.984 1 93.12 341 GLN B CA 1
ATOM 5789 C C . GLN B 1 341 ? -17.516 76.688 22.312 1 93.12 341 GLN B C 1
ATOM 5791 O O . GLN B 1 341 ? -16.75 77.688 22.219 1 93.12 341 GLN B O 1
ATOM 5796 N N . HIS B 1 342 ? -17.156 75.562 22.672 1 93.06 342 HIS B N 1
ATOM 5797 C CA . HIS B 1 342 ? -15.797 75.375 23.141 1 93.06 342 HIS B CA 1
ATOM 5798 C C . HIS B 1 342 ? -14.977 74.562 22.125 1 93.06 342 HIS B C 1
ATOM 5800 O O . HIS B 1 342 ? -13.844 74.188 22.406 1 93.06 342 HIS B O 1
ATOM 5806 N N . ASN B 1 343 ? -15.484 74.312 20.953 1 92.94 343 ASN B N 1
ATOM 5807 C CA . ASN B 1 343 ? -14.805 73.688 19.844 1 92.94 343 ASN B CA 1
ATOM 5808 C C . ASN B 1 343 ? -14.336 72.25 20.25 1 92.94 343 ASN B C 1
ATOM 5810 O O . ASN B 1 343 ? -13.148 71.938 20.109 1 92.94 343 ASN B O 1
ATOM 5814 N N . ILE B 1 344 ? -15.203 71.562 20.766 1 93.75 344 ILE B N 1
ATOM 5815 C CA . ILE B 1 344 ? -14.977 70.125 21.156 1 93.75 344 ILE B CA 1
ATOM 5816 C C . ILE B 1 344 ? -15.938 69.25 20.391 1 93.75 344 ILE B C 1
ATOM 5818 O O . ILE B 1 344 ? -17.062 69.625 20.062 1 93.75 344 ILE B O 1
ATOM 5822 N N . ASN B 1 345 ? -15.516 68.062 20.062 1 93.69 345 ASN B N 1
ATOM 5823 C CA . ASN B 1 345 ? -16.391 67.125 19.406 1 93.69 345 ASN B CA 1
ATOM 5824 C C . ASN B 1 345 ? -17.594 66.75 20.266 1 93.69 345 ASN B C 1
ATOM 5826 O O . ASN B 1 345 ? -17.438 66.5 21.469 1 93.69 345 ASN B O 1
ATOM 5830 N N . GLU B 1 346 ? -18.766 66.75 19.703 1 92.12 346 GLU B N 1
ATOM 5831 C CA . GLU B 1 346 ? -20 66.5 20.453 1 92.12 346 GLU B CA 1
ATOM 5832 C C . GLU B 1 346 ? -20 65.125 21.109 1 92.12 346 GLU B C 1
ATOM 5834 O O . GLU B 1 346 ? -20.5 65 22.219 1 92.12 346 GLU B O 1
ATOM 5839 N N . ALA B 1 347 ? -19.391 64.25 20.406 1 91.62 347 ALA B N 1
ATOM 5840 C CA . ALA B 1 347 ? -19.375 62.875 20.922 1 91.62 347 ALA B CA 1
ATOM 5841 C C . ALA B 1 347 ? -18.516 62.781 22.188 1 91.62 347 ALA B C 1
ATOM 5843 O O . ALA B 1 347 ? -18.828 62 23.078 1 91.62 347 ALA B O 1
ATOM 5844 N N . ILE B 1 348 ? -17.516 63.438 22.234 1 92.88 348 ILE B N 1
ATOM 5845 C CA . ILE B 1 348 ? -16.625 63.438 23.391 1 92.88 348 ILE B CA 1
ATOM 5846 C C . ILE B 1 348 ? -17.344 64 24.609 1 92.88 348 ILE B C 1
ATOM 5848 O O . ILE B 1 348 ? -17.266 63.469 25.703 1 92.88 348 ILE B O 1
ATOM 5852 N N . VAL B 1 349 ? -18.016 65.125 24.406 1 91.31 349 VAL B N 1
ATOM 5853 C CA . VAL B 1 349 ? -18.766 65.688 25.484 1 91.31 349 VAL B CA 1
ATOM 5854 C C . VAL B 1 349 ? -19.844 64.75 25.984 1 91.31 349 VAL B C 1
ATOM 5856 O O . VAL B 1 349 ? -20.016 64.625 27.203 1 91.31 349 VAL B O 1
ATOM 5859 N N . LEU B 1 350 ? -20.484 64.25 25.031 1 88.69 350 LEU B N 1
ATOM 5860 C CA . LEU B 1 350 ? -21.531 63.281 25.375 1 88.69 350 LEU B CA 1
ATOM 5861 C C . LEU B 1 350 ? -20.953 62.125 26.188 1 88.69 350 LEU B C 1
ATOM 5863 O O . LEU B 1 350 ? -21.547 61.719 27.188 1 88.69 350 LEU B O 1
ATOM 5867 N N . GLY B 1 351 ? -19.844 61.594 25.75 1 88.25 351 GLY B N 1
ATOM 5868 C CA . GLY B 1 351 ? -19.203 60.5 26.453 1 88.25 351 GLY B CA 1
ATOM 5869 C C . GLY B 1 351 ? -18.875 60.812 27.906 1 88.25 351 GLY B C 1
ATOM 5870 O O . GLY B 1 351 ? -19.141 60 28.797 1 88.25 351 GLY B O 1
ATOM 5871 N N . PHE B 1 352 ? -18.359 61.938 28.141 1 87.88 352 PHE B N 1
ATOM 5872 C CA . PHE B 1 352 ? -17.984 62.344 29.484 1 87.88 352 PHE B CA 1
ATOM 5873 C C . PHE B 1 352 ? -19.234 62.594 30.328 1 87.88 352 PHE B C 1
ATOM 5875 O O . PHE B 1 352 ? -19.266 62.281 31.516 1 87.88 352 PHE B O 1
ATOM 5882 N N . TYR B 1 353 ? -20.156 63.156 29.672 1 86.25 353 TYR B N 1
ATOM 5883 C CA . TYR B 1 353 ? -21.406 63.406 30.391 1 86.25 353 TYR B CA 1
ATOM 5884 C C . TYR B 1 353 ? -22.031 62.094 30.859 1 86.25 353 TYR B C 1
ATOM 5886 O O . TYR B 1 353 ? -22.422 61.969 32.031 1 86.25 353 TYR B O 1
ATOM 5894 N N . GLN B 1 354 ? -22.125 61.188 29.969 1 85.12 354 GLN B N 1
ATOM 5895 C CA . GLN B 1 354 ? -22.703 59.906 30.297 1 85.12 354 GLN B CA 1
ATOM 5896 C C . GLN B 1 354 ? -21.906 59.188 31.406 1 85.12 354 GLN B C 1
ATOM 5898 O O . GLN B 1 354 ? -22.5 58.562 32.281 1 85.12 354 GLN B O 1
ATOM 5903 N N . HIS B 1 355 ? -20.672 59.312 31.344 1 82.75 355 HIS B N 1
ATOM 5904 C CA . HIS B 1 355 ? -19.797 58.719 32.344 1 82.75 355 HIS B CA 1
ATOM 5905 C C . HIS B 1 355 ? -19.938 59.375 33.688 1 82.75 355 HIS B C 1
ATOM 5907 O O . HIS B 1 355 ? -20.031 58.719 34.719 1 82.75 355 HIS B O 1
ATOM 5913 N N . ASP B 1 356 ? -19.969 60.594 33.75 1 81.44 356 ASP B N 1
ATOM 5914 C CA . ASP B 1 356 ? -19.906 61.344 35 1 81.44 356 ASP B CA 1
ATOM 5915 C C . ASP B 1 356 ? -21.281 61.375 35.656 1 81.44 356 ASP B C 1
ATOM 5917 O O . ASP B 1 356 ? -21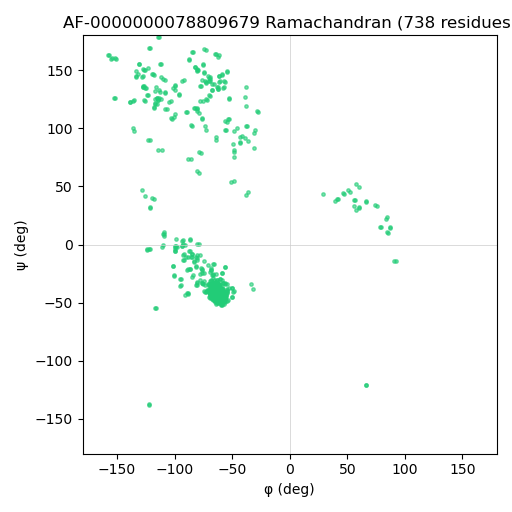.375 61.406 36.906 1 81.44 356 ASP B O 1
ATOM 5921 N N . VAL B 1 357 ? -22.281 61.375 34.812 1 75.81 357 VAL B N 1
ATOM 5922 C CA . VAL B 1 357 ? -23.625 61.375 35.375 1 75.81 357 VAL B CA 1
ATOM 5923 C C . VAL B 1 357 ? -24.141 59.969 35.5 1 75.81 357 VAL B C 1
ATOM 5925 O O . VAL B 1 357 ? -25.188 59.719 36.094 1 75.81 357 VAL B O 1
ATOM 5928 N N . ASN B 1 358 ? -23.391 58.969 35.094 1 72.75 358 ASN B N 1
ATOM 5929 C CA . ASN B 1 358 ? -23.719 57.531 35.156 1 72.75 358 ASN B CA 1
ATOM 5930 C C . ASN B 1 358 ? -25.031 57.25 34.438 1 72.75 358 ASN B C 1
ATOM 5932 O O . ASN B 1 358 ? -25.906 56.562 34.938 1 72.75 358 ASN B O 1
ATOM 5936 N N . LEU B 1 359 ? -25.297 57.906 33.5 1 67.44 359 LEU B N 1
ATOM 5937 C CA . LEU B 1 359 ? -26.5 57.688 32.688 1 67.44 359 LEU B CA 1
ATOM 5938 C C . LEU B 1 359 ? -26.141 57.25 31.281 1 67.44 359 LEU B C 1
ATOM 5940 O O . LEU B 1 359 ? -26.203 58.031 30.344 1 67.44 359 LEU B O 1
ATOM 5944 N N . TYR B 1 360 ? -25.859 56.031 31.078 1 65.25 360 TYR B N 1
ATOM 5945 C CA . TYR B 1 360 ? -25.422 55.469 29.812 1 65.25 360 TYR B CA 1
ATOM 5946 C C . TYR B 1 360 ? -26.594 55.219 28.875 1 65.25 360 TYR B C 1
ATOM 5948 O O . TYR B 1 360 ? -26.438 55.094 27.672 1 65.25 360 TYR B O 1
ATOM 5956 N N . SER B 1 361 ? -27.719 55.312 29.438 1 63.28 361 SER B N 1
ATOM 5957 C CA . SER B 1 361 ? -28.938 54.938 28.719 1 63.28 361 SER B CA 1
ATOM 5958 C C . SER B 1 361 ? -29.484 56.125 27.906 1 63.28 361 SER B C 1
ATOM 5960 O O . SER B 1 361 ? -30.453 56 27.188 1 63.28 361 SER B O 1
ATOM 5962 N N . ILE B 1 362 ? -28.812 57.125 27.922 1 61.03 362 ILE B N 1
ATOM 5963 C CA . ILE B 1 362 ? -29.359 58.25 27.172 1 61.03 362 ILE B CA 1
ATOM 5964 C C . ILE B 1 362 ? -29.219 58 25.672 1 61.03 362 ILE B C 1
ATOM 5966 O O . ILE B 1 362 ? -28.094 57.812 25.188 1 61.03 362 ILE B O 1
ATOM 5970 N N . LYS B 1 363 ? -30.172 57.625 24.953 1 63.56 363 LYS B N 1
ATOM 5971 C CA . LYS B 1 363 ? -30.203 57.531 23.5 1 63.56 363 LYS B CA 1
ATOM 5972 C C . LYS B 1 363 ? -29.859 58.844 22.828 1 63.56 363 LYS B C 1
ATOM 5974 O O . LYS B 1 363 ? -30.375 59.906 23.234 1 63.56 363 LYS B O 1
ATOM 5979 N N . SER B 1 364 ? -28.766 58.875 22.328 1 70.88 364 SER B N 1
ATOM 5980 C CA . SER B 1 364 ? -28.375 60.125 21.688 1 70.88 364 SER B CA 1
ATOM 5981 C C . SER B 1 364 ? -28.312 59.969 20.172 1 70.88 364 SER B C 1
ATOM 5983 O O . SER B 1 364 ? -28.062 58.875 19.672 1 70.88 364 SER B O 1
ATOM 5985 N N . THR B 1 365 ? -28.734 61.031 19.484 1 75.31 365 THR B N 1
ATOM 5986 C CA . THR B 1 365 ? -28.656 61.094 18.031 1 75.31 365 THR B CA 1
ATOM 5987 C C . THR B 1 365 ? -27.25 61.469 17.594 1 75.31 365 THR B C 1
ATOM 5989 O O . THR B 1 365 ? -26.953 61.531 16.391 1 75.31 365 THR B O 1
ATOM 5992 N N . ILE B 1 366 ? -26.391 61.656 18.516 1 79.19 366 ILE B N 1
ATOM 5993 C CA . ILE B 1 366 ? -25.016 62.062 18.203 1 79.19 366 ILE B CA 1
ATOM 5994 C C . ILE B 1 366 ? -24.203 60.844 17.781 1 79.19 366 ILE B C 1
ATOM 5996 O O . ILE B 1 366 ? -24.109 59.875 18.531 1 79.19 366 ILE B O 1
ATOM 6000 N N . SER B 1 367 ? -23.75 60.938 16.5 1 83.19 367 SER B N 1
ATOM 6001 C CA . SER B 1 367 ? -22.922 59.844 16.016 1 83.19 367 SER B CA 1
ATOM 6002 C C . SER B 1 367 ? -21.578 59.812 16.75 1 83.19 367 SER B C 1
ATOM 6004 O O . SER B 1 367 ? -20.906 60.844 16.891 1 83.19 367 SER B O 1
ATOM 6006 N N . ARG B 1 368 ? -21.141 58.656 17.219 1 86.75 368 ARG B N 1
ATOM 6007 C CA . ARG B 1 368 ? -19.891 58.531 17.953 1 86.75 368 ARG B CA 1
ATOM 6008 C C . ARG B 1 368 ? -18.844 57.781 17.141 1 86.75 368 ARG B C 1
ATOM 6010 O O . ARG B 1 368 ? -17.766 57.438 17.641 1 86.75 368 ARG B O 1
ATOM 6017 N N . GLU B 1 369 ? -19.172 57.562 15.891 1 88.69 369 GLU B N 1
ATOM 6018 C CA . GLU B 1 369 ? -18.281 56.781 15.039 1 88.69 369 GLU B CA 1
ATOM 6019 C C . GLU B 1 369 ? -17.047 57.594 14.648 1 88.69 369 GLU B C 1
ATOM 6021 O O . GLU B 1 369 ? -17.125 58.781 14.367 1 88.69 369 GLU B O 1
ATOM 6026 N N . ILE B 1 370 ? -15.914 56.875 14.633 1 87.88 370 ILE B N 1
ATOM 6027 C CA . ILE B 1 370 ? -14.68 57.469 14.148 1 87.88 370 ILE B CA 1
ATOM 6028 C C . ILE B 1 370 ? -14.703 57.562 12.617 1 87.88 370 ILE B C 1
ATOM 6030 O O . ILE B 1 370 ? -15.023 56.562 11.953 1 87.88 370 ILE B O 1
ATOM 6034 N N . LYS B 1 371 ? -14.531 58.75 12.117 1 83.94 371 LYS B N 1
ATOM 6035 C CA . LYS B 1 371 ? -14.516 58.906 10.664 1 83.94 371 LYS B CA 1
ATOM 6036 C C . LYS B 1 371 ? -13.086 59.094 10.148 1 83.94 371 LYS B C 1
ATOM 6038 O O . LYS B 1 371 ? -12.266 59.75 10.797 1 83.94 371 LYS B O 1
#